Protein AF-0000000083946650 (afdb_homodimer)

Structure (mmCIF, N/CA/C/O backbone):
data_AF-0000000083946650-model_v1
#
loop_
_entity.id
_entity.type
_entity.pdbx_description
1 polymer 'Predicted ATP-binding protein involved in virulence'
#
loop_
_atom_site.group_PDB
_atom_site.id
_atom_site.type_symbol
_atom_site.label_atom_id
_atom_site.label_alt_id
_atom_site.label_comp_id
_atom_site.label_asym_id
_atom_site.label_entity_id
_atom_site.label_seq_id
_atom_site.pdbx_PDB_ins_code
_atom_site.Cartn_x
_atom_site.Cartn_y
_atom_site.Cartn_z
_atom_site.occupancy
_atom_site.B_iso_or_equiv
_atom_site.auth_seq_id
_atom_site.auth_comp_id
_atom_site.auth_asym_id
_atom_site.auth_atom_id
_atom_site.pdbx_PDB_model_num
ATOM 1 N N . MET A 1 1 ? 45.188 13.047 12.898 1 23.3 1 MET A N 1
ATOM 2 C CA . MET A 1 1 ? 45.406 12.523 11.555 1 23.3 1 MET A CA 1
ATOM 3 C C . MET A 1 1 ? 44.281 11.562 11.156 1 23.3 1 MET A C 1
ATOM 5 O O . MET A 1 1 ? 44.219 11.133 10.008 1 23.3 1 MET A O 1
ATOM 9 N N . GLY A 1 2 ? 43.5 11.023 12.188 1 23 2 GLY A N 1
ATOM 10 C CA . GLY A 1 2 ? 42.531 9.953 12.164 1 23 2 GLY A CA 1
ATOM 11 C C . GLY A 1 2 ? 41.188 10.383 11.578 1 23 2 GLY A C 1
ATOM 12 O O . GLY A 1 2 ? 40.312 9.555 11.344 1 23 2 GLY A O 1
ATOM 13 N N . LYS A 1 3 ? 40.75 11.617 11.695 1 32.47 3 LYS A N 1
ATOM 14 C CA . LYS A 1 3 ? 39.469 12.156 11.234 1 32.47 3 LYS A CA 1
ATOM 15 C C . LYS A 1 3 ? 39.406 12.133 9.711 1 32.47 3 LYS A C 1
ATOM 17 O O . LYS A 1 3 ? 38.312 12.133 9.148 1 32.47 3 LYS A O 1
ATOM 22 N N . ARG A 1 4 ? 40.531 12.281 8.938 1 32.44 4 ARG A N 1
ATOM 23 C CA . ARG A 1 4 ? 40.625 12.398 7.484 1 32.44 4 ARG A CA 1
ATOM 24 C C . ARG A 1 4 ? 40.375 11.055 6.809 1 32.44 4 ARG A C 1
ATOM 26 O O . ARG A 1 4 ? 40 11 5.633 1 32.44 4 ARG A O 1
ATOM 33 N N . LEU A 1 5 ? 40.719 9.961 7.559 1 25.14 5 LEU A N 1
ATOM 34 C CA . LEU A 1 5 ? 40.688 8.648 6.914 1 25.14 5 LEU A CA 1
ATOM 35 C C . LEU A 1 5 ? 39.25 8.188 6.727 1 25.14 5 LEU A C 1
ATOM 37 O O . LEU A 1 5 ? 38.906 7.547 5.723 1 25.14 5 LEU A O 1
ATOM 41 N N . VAL A 1 6 ? 38.438 8.523 7.758 1 29.55 6 VAL A N 1
ATOM 42 C CA . VAL A 1 6 ? 37.062 8.008 7.676 1 29.55 6 VAL A CA 1
ATOM 43 C C . VAL A 1 6 ? 36.281 8.797 6.625 1 29.55 6 VAL A C 1
ATOM 45 O O . VAL A 1 6 ? 35.281 8.312 6.105 1 29.55 6 VAL A O 1
ATOM 48 N N . GLN A 1 7 ? 36.656 10.023 6.297 1 32.5 7 GLN A N 1
ATOM 49 C CA . GLN A 1 7 ? 36.031 10.828 5.262 1 32.5 7 GLN A CA 1
ATOM 50 C C . GLN A 1 7 ? 36.219 10.219 3.879 1 32.5 7 GLN A C 1
ATOM 52 O O . GLN A 1 7 ? 35.344 10.297 3.021 1 32.5 7 GLN A O 1
ATOM 57 N N . ASN A 1 8 ? 37.438 9.664 3.648 1 36.44 8 ASN A N 1
ATOM 58 C CA . ASN A 1 8 ? 37.812 9.164 2.33 1 36.44 8 ASN A CA 1
ATOM 59 C C . ASN A 1 8 ? 37.125 7.859 1.993 1 36.44 8 ASN A C 1
ATOM 61 O O . ASN A 1 8 ? 36.875 7.551 0.82 1 36.44 8 ASN A O 1
ATOM 65 N N . ILE A 1 9 ? 36.906 7.07 3.059 1 32.62 9 ILE A N 1
ATOM 66 C CA . ILE A 1 9 ? 36.312 5.762 2.779 1 32.62 9 ILE A CA 1
ATOM 67 C C . ILE A 1 9 ? 34.844 5.93 2.361 1 32.62 9 ILE A C 1
ATOM 69 O O . ILE A 1 9 ? 34.375 5.25 1.448 1 32.62 9 ILE A O 1
ATOM 73 N N . THR A 1 10 ? 34.156 6.945 3.023 1 36.34 10 THR A N 1
ATOM 74 C CA . THR A 1 10 ? 32.781 7.133 2.66 1 3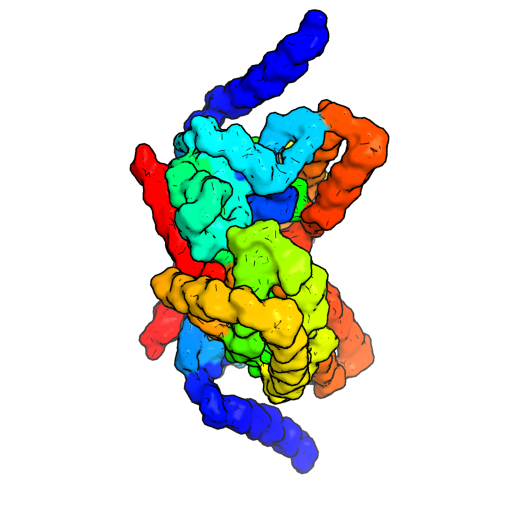6.34 10 THR A CA 1
ATOM 75 C C . THR A 1 10 ? 32.656 7.656 1.232 1 36.34 10 THR A C 1
ATOM 77 O O . THR A 1 10 ? 31.719 7.293 0.513 1 36.34 10 THR A O 1
ATOM 80 N N . SER A 1 11 ? 33.625 8.469 0.814 1 36.38 11 SER A N 1
ATOM 81 C CA . SER A 1 11 ? 33.625 8.992 -0.548 1 36.38 11 SER A CA 1
ATOM 82 C C . SER A 1 11 ? 33.938 7.898 -1.561 1 36.38 11 SER A C 1
ATOM 84 O O . SER A 1 11 ? 33.312 7.809 -2.615 1 36.38 11 SER A O 1
ATOM 86 N N . GLU A 1 12 ? 35 7.121 -1.233 1 36.25 12 GLU A N 1
ATOM 87 C CA . GLU A 1 12 ? 35.5 6.109 -2.174 1 36.25 12 GLU A CA 1
ATOM 88 C C . GLU A 1 12 ? 34.469 4.984 -2.336 1 36.25 12 GLU A C 1
ATOM 90 O O . GLU A 1 12 ? 34.281 4.48 -3.441 1 36.25 12 GLU A O 1
ATOM 95 N N . TYR A 1 13 ? 33.906 4.547 -1.249 1 32.69 13 TYR A N 1
ATOM 96 C CA . TYR A 1 13 ? 32.844 3.533 -1.339 1 32.69 13 TYR A CA 1
ATOM 97 C C . TYR A 1 13 ? 31.672 4.047 -2.146 1 32.69 13 TYR A C 1
ATOM 99 O O . TYR A 1 13 ? 31.109 3.314 -2.965 1 32.69 13 TYR A O 1
ATOM 107 N N . PHE A 1 14 ? 31.312 5.305 -2.078 1 36.91 14 PHE A N 1
ATOM 108 C CA . PHE A 1 14 ? 30.328 5.91 -2.971 1 36.91 14 PHE A CA 1
ATOM 109 C C . PHE A 1 14 ? 30.844 5.93 -4.406 1 36.91 14 PHE A C 1
ATOM 111 O O . PHE A 1 14 ? 30.078 5.723 -5.348 1 36.91 14 PHE A O 1
ATOM 118 N N . GLU A 1 15 ? 32.125 6.129 -4.531 1 38.19 15 GLU A N 1
ATOM 119 C CA . GLU A 1 15 ? 32.688 6.188 -5.871 1 38.19 15 GLU A CA 1
ATOM 120 C C . GLU A 1 15 ? 32.688 4.809 -6.527 1 38.19 15 GLU A C 1
ATOM 122 O O . GLU A 1 15 ? 32.438 4.684 -7.727 1 38.19 15 GLU A O 1
ATOM 127 N N . ALA A 1 16 ? 33.062 3.795 -5.852 1 34.97 16 ALA A N 1
ATOM 128 C CA . ALA A 1 16 ? 33.156 2.463 -6.441 1 34.97 16 ALA A CA 1
ATOM 129 C C . ALA A 1 16 ? 31.781 1.925 -6.809 1 34.97 16 ALA A C 1
ATOM 131 O O . ALA A 1 16 ? 31.609 1.314 -7.863 1 34.97 16 ALA A O 1
ATOM 132 N N . ILE A 1 17 ? 30.781 1.991 -5.949 1 37.88 17 ILE A N 1
ATOM 133 C CA . ILE A 1 17 ? 29.438 1.605 -6.352 1 37.88 17 ILE A CA 1
ATOM 134 C C . ILE A 1 17 ? 29 2.439 -7.555 1 37.88 17 ILE A C 1
ATOM 136 O O . ILE A 1 17 ? 28.219 1.973 -8.391 1 37.88 17 ILE A O 1
ATOM 140 N N . SER A 1 18 ? 29.5 3.547 -7.648 1 38.38 18 SER A N 1
ATOM 141 C CA . SER A 1 18 ? 29.188 4.387 -8.805 1 38.38 18 SER A CA 1
ATOM 142 C C . SER A 1 18 ? 29.781 3.801 -10.086 1 38.38 18 SER A C 1
ATOM 144 O O . SER A 1 18 ? 29.406 4.199 -11.188 1 38.38 18 SER A O 1
ATOM 146 N N . ALA A 1 19 ? 30.859 3.143 -10.078 1 35.59 19 ALA A N 1
ATOM 147 C CA . ALA A 1 19 ? 31.5 2.768 -11.336 1 35.59 19 ALA A CA 1
ATOM 148 C C . ALA A 1 19 ? 30.609 1.838 -12.148 1 35.59 19 ALA A C 1
ATOM 150 O O . ALA A 1 19 ? 30.625 1.874 -13.383 1 35.59 19 ALA A O 1
ATOM 151 N N . LEU A 1 20 ? 30.109 0.62 -11.656 1 37 20 LEU A N 1
ATOM 152 C CA . LEU A 1 20 ? 29.469 -0.326 -12.562 1 37 20 LEU A CA 1
ATOM 153 C C . LEU A 1 20 ? 28.25 0.306 -13.234 1 37 20 LEU A C 1
ATOM 155 O O . LEU A 1 20 ? 28.094 0.208 -14.445 1 37 20 LEU A O 1
ATOM 159 N N . HIS A 1 21 ? 26.781 0.144 -12.789 1 43.06 21 HIS A N 1
ATOM 160 C CA . HIS A 1 21 ? 25.578 0.543 -13.531 1 43.06 21 HIS A CA 1
ATOM 161 C C . HIS A 1 21 ? 25.422 2.059 -13.539 1 43.06 21 HIS A C 1
ATOM 163 O O . HIS A 1 21 ? 25.25 2.676 -12.484 1 43.06 21 HIS A O 1
ATOM 169 N N . LYS A 1 22 ? 25.938 2.859 -14.492 1 50.19 22 LYS A N 1
ATOM 170 C CA . LYS A 1 22 ? 26.016 4.262 -14.891 1 50.19 22 LYS A CA 1
ATOM 171 C C . LYS A 1 22 ? 24.688 4.98 -14.633 1 50.19 22 LYS A C 1
ATOM 173 O O . LYS A 1 22 ? 24.391 5.98 -15.281 1 50.19 22 LYS A O 1
ATOM 178 N N . ARG A 1 23 ? 23.75 4.438 -13.977 1 62.66 23 ARG A N 1
ATOM 179 C CA . ARG A 1 23 ? 22.562 5.258 -13.781 1 62.66 23 ARG A CA 1
ATOM 180 C C . ARG A 1 23 ? 22.875 6.5 -12.953 1 62.66 23 ARG A C 1
ATOM 182 O O . ARG A 1 23 ? 23.703 6.445 -12.039 1 62.66 23 ARG A O 1
ATOM 189 N N . ASN A 1 24 ? 22.516 7.629 -13.508 1 83 24 ASN A N 1
ATOM 190 C CA . ASN A 1 24 ? 22.594 8.883 -12.766 1 83 24 ASN A CA 1
ATOM 191 C C . ASN A 1 24 ? 21.828 8.805 -11.453 1 83 24 ASN A C 1
ATOM 193 O O . ASN A 1 24 ? 20.609 8.594 -11.453 1 83 24 ASN A O 1
ATOM 197 N N . ARG A 1 25 ? 22.578 8.711 -10.367 1 90.81 25 ARG A N 1
ATOM 198 C CA . ARG A 1 25 ? 22 8.656 -9.031 1 90.81 25 ARG A CA 1
ATOM 199 C C . ARG A 1 25 ? 21.625 10.047 -8.531 1 90.81 25 ARG A C 1
ATOM 201 O O . ARG A 1 25 ? 22.469 10.945 -8.508 1 90.81 25 ARG A O 1
ATOM 208 N N . VAL A 1 26 ? 20.375 10.242 -8.234 1 95.44 26 VAL A N 1
ATOM 209 C CA . VAL A 1 26 ? 19.875 11.5 -7.684 1 95.44 26 VAL A CA 1
ATOM 210 C C . VAL A 1 26 ? 19.531 11.32 -6.207 1 95.44 26 VAL A C 1
ATOM 212 O O . VAL A 1 26 ? 18.719 10.469 -5.852 1 95.44 26 VAL A O 1
ATOM 215 N N . MET A 1 27 ? 20.156 12.07 -5.367 1 96.81 27 MET A N 1
ATOM 216 C CA . MET A 1 27 ? 19.875 12.008 -3.932 1 96.81 27 MET A CA 1
ATOM 217 C C . MET A 1 27 ? 18.641 12.836 -3.578 1 96.81 27 MET A C 1
ATOM 219 O O . MET A 1 27 ? 18.453 13.93 -4.113 1 96.81 27 MET A O 1
ATOM 223 N N . VAL A 1 28 ? 17.859 12.305 -2.695 1 98.19 28 VAL A N 1
ATOM 224 C CA . VAL A 1 28 ? 16.688 13.016 -2.184 1 98.19 28 VAL A CA 1
ATOM 225 C C . VAL A 1 28 ? 16.75 13.078 -0.659 1 98.19 28 VAL A C 1
ATOM 227 O O . VAL A 1 28 ? 16.719 12.039 0.012 1 98.19 28 VAL A O 1
ATOM 230 N N . TYR A 1 29 ? 16.812 14.242 -0.095 1 98.19 29 TYR A N 1
ATOM 231 C CA . TYR A 1 29 ? 16.812 14.414 1.354 1 98.19 29 TYR A CA 1
ATOM 232 C C . TYR A 1 29 ? 15.414 14.719 1.875 1 98.19 29 TYR A C 1
ATOM 234 O O . TYR A 1 29 ? 14.695 15.539 1.307 1 98.19 29 TYR A O 1
ATOM 242 N N . VAL A 1 30 ? 15.094 14.047 2.885 1 98.44 30 VAL A N 1
ATOM 243 C CA . VAL A 1 30 ? 13.789 14.219 3.508 1 98.44 30 VAL A CA 1
ATOM 244 C C . VAL A 1 30 ? 13.953 14.492 5 1 98.44 30 VAL A C 1
ATOM 246 O O . VAL A 1 30 ? 15.07 14.43 5.527 1 98.44 30 VAL A O 1
ATOM 249 N N . GLU A 1 31 ? 12.852 14.719 5.727 1 97 31 GLU A N 1
ATOM 250 C CA . GLU A 1 31 ? 12.898 15.227 7.094 1 97 31 GLU A CA 1
ATOM 251 C C . GLU A 1 31 ? 13.164 14.102 8.094 1 97 31 GLU A C 1
ATOM 253 O O . GLU A 1 31 ? 13.789 14.32 9.133 1 97 31 GLU A O 1
ATOM 258 N N . GLY A 1 32 ? 12.609 12.953 7.824 1 95.69 32 GLY A N 1
ATOM 259 C CA . GLY A 1 32 ? 12.695 11.867 8.781 1 95.69 32 GLY A CA 1
ATOM 260 C C . GLY A 1 32 ? 12.445 10.5 8.164 1 95.69 32 GLY A C 1
ATOM 261 O O . GLY A 1 32 ? 12.203 10.398 6.957 1 95.69 32 GLY A O 1
ATOM 262 N N . TYR A 1 33 ? 12.484 9.484 9.062 1 94.75 33 TYR A N 1
ATOM 263 C CA . TYR A 1 33 ? 12.391 8.102 8.602 1 94.75 33 TYR A CA 1
ATOM 264 C C . TYR A 1 33 ? 11.055 7.844 7.918 1 94.75 33 TYR A C 1
ATOM 266 O O . TYR A 1 33 ? 11.008 7.215 6.859 1 94.75 33 TYR A O 1
ATOM 274 N N . ASP A 1 34 ? 10.016 8.352 8.414 1 94.25 34 ASP A N 1
ATOM 275 C CA . ASP A 1 34 ? 8.672 8.055 7.938 1 94.25 34 ASP A CA 1
ATOM 276 C C . ASP A 1 34 ? 8.414 8.695 6.582 1 94.25 34 ASP A C 1
ATOM 278 O O . ASP A 1 34 ? 7.496 8.297 5.859 1 94.25 34 ASP A O 1
ATOM 282 N N . ASP A 1 35 ? 9.227 9.648 6.254 1 97.06 35 ASP A N 1
ATOM 283 C CA . ASP A 1 35 ? 9.07 10.344 4.977 1 97.06 35 ASP A CA 1
ATOM 284 C C . ASP A 1 35 ? 9.656 9.516 3.83 1 97.06 35 ASP A C 1
ATOM 286 O O . ASP A 1 35 ? 9.305 9.727 2.668 1 97.06 35 ASP A O 1
ATOM 290 N N . ILE A 1 36 ? 10.57 8.672 4.152 1 97.5 36 ILE A N 1
ATOM 291 C CA . ILE A 1 36 ? 11.359 7.973 3.145 1 97.5 36 ILE A CA 1
ATOM 292 C C . ILE A 1 36 ? 10.445 7.113 2.277 1 97.5 36 ILE A C 1
ATOM 294 O O . ILE A 1 36 ? 10.422 7.262 1.054 1 97.5 36 ILE A O 1
ATOM 298 N N . PRO A 1 37 ? 9.586 6.301 2.881 1 96.62 37 PRO A N 1
ATOM 299 C CA . PRO A 1 37 ? 8.727 5.48 2.021 1 96.62 37 PRO A CA 1
ATOM 300 C C . PRO A 1 37 ? 7.711 6.312 1.244 1 96.62 37 PRO A C 1
ATOM 302 O O . PRO A 1 37 ? 7.344 5.953 0.121 1 96.62 37 PRO A O 1
ATOM 305 N N . PHE A 1 38 ? 7.25 7.383 1.829 1 97.44 38 PHE A N 1
ATOM 306 C CA . PHE A 1 38 ? 6.285 8.242 1.143 1 97.44 38 PHE A CA 1
ATOM 307 C C . PHE A 1 38 ? 6.871 8.773 -0.158 1 97.44 38 PHE A C 1
ATOM 309 O O . PHE A 1 38 ? 6.281 8.602 -1.228 1 97.44 38 PHE A O 1
ATOM 316 N N . TRP A 1 39 ? 7.984 9.328 -0.043 1 98.25 39 TRP A N 1
ATOM 317 C CA . TRP A 1 39 ? 8.602 9.945 -1.211 1 98.25 39 TRP A CA 1
ATOM 318 C C . TRP A 1 39 ? 9.133 8.891 -2.17 1 98.25 39 TRP A C 1
ATOM 320 O O . TRP A 1 39 ? 9.156 9.094 -3.387 1 98.25 39 TRP A O 1
ATOM 330 N N . ARG A 1 40 ? 9.562 7.715 -1.641 1 96.75 40 ARG A N 1
ATOM 331 C CA . ARG A 1 40 ? 9.938 6.602 -2.506 1 96.75 40 ARG A CA 1
ATOM 332 C C . ARG A 1 40 ? 8.781 6.203 -3.422 1 96.75 40 ARG A C 1
ATOM 334 O O . ARG A 1 40 ? 8.977 6.012 -4.625 1 96.75 40 ARG A O 1
ATOM 341 N N . SER A 1 41 ? 7.602 6.105 -2.861 1 94.56 41 SER A N 1
ATOM 342 C CA . SER A 1 41 ? 6.43 5.711 -3.637 1 94.56 41 SER A CA 1
ATOM 343 C C . SER A 1 41 ? 6.137 6.715 -4.746 1 94.56 41 SER A C 1
ATOM 345 O O . SER A 1 41 ? 5.625 6.348 -5.805 1 94.56 41 SER A O 1
ATOM 347 N N . ILE A 1 42 ? 6.469 7.93 -4.539 1 96.5 42 ILE A N 1
ATOM 348 C CA . ILE A 1 42 ? 6.227 8.977 -5.531 1 96.5 42 ILE A CA 1
ATOM 349 C C . ILE A 1 42 ? 7.301 8.914 -6.613 1 96.5 42 ILE A C 1
ATOM 351 O O . ILE A 1 42 ? 6.988 8.883 -7.809 1 96.5 42 ILE A O 1
ATOM 355 N N . PHE A 1 43 ? 8.547 8.828 -6.238 1 96.5 43 PHE A N 1
ATOM 356 C CA . PHE A 1 43 ? 9.656 8.93 -7.176 1 96.5 43 PHE A CA 1
ATOM 357 C C . PHE A 1 43 ? 9.812 7.652 -7.984 1 96.5 43 PHE A C 1
ATOM 359 O O . PHE A 1 43 ? 10.5 7.637 -9.008 1 96.5 43 PHE A O 1
ATOM 366 N N . ASP A 1 44 ? 9.172 6.555 -7.523 1 93.25 44 ASP A N 1
ATOM 367 C CA . ASP A 1 44 ? 9.188 5.305 -8.273 1 93.25 44 ASP A CA 1
ATOM 368 C C . ASP A 1 44 ? 8.703 5.523 -9.711 1 93.25 44 ASP A C 1
ATOM 370 O O . ASP A 1 44 ? 9.219 4.91 -10.648 1 93.25 44 ASP A O 1
ATOM 374 N N . GLU A 1 45 ? 7.797 6.391 -9.828 1 91.69 45 GLU A N 1
ATOM 375 C CA . GLU A 1 45 ? 7.176 6.648 -11.117 1 91.69 45 GLU A CA 1
ATOM 376 C C . GLU A 1 45 ? 8.141 7.352 -12.062 1 91.69 45 GLU A C 1
ATOM 378 O O . GLU A 1 45 ? 7.934 7.367 -13.281 1 91.69 45 GLU A O 1
ATOM 383 N N . PHE A 1 46 ? 9.172 7.871 -11.547 1 94 46 PHE A N 1
ATOM 384 C CA . PHE A 1 46 ? 10.047 8.711 -12.359 1 94 46 PHE A CA 1
ATOM 385 C C . PHE A 1 46 ? 11.406 8.055 -12.555 1 94 46 PHE A C 1
ATOM 387 O O . PHE A 1 46 ? 12.32 8.656 -13.117 1 94 46 PHE A O 1
ATOM 394 N N . GLU A 1 47 ? 11.516 6.875 -12.07 1 92.12 47 GLU A N 1
ATOM 395 C CA . GLU A 1 47 ? 12.758 6.141 -12.312 1 92.12 47 GLU A CA 1
ATOM 396 C C . GLU A 1 47 ? 12.844 5.668 -13.758 1 92.12 47 GLU A C 1
ATOM 398 O O . GLU A 1 47 ? 11.836 5.32 -14.367 1 92.12 47 GLU A O 1
ATOM 403 N N . THR A 1 48 ? 14.023 5.758 -14.312 1 88.19 48 THR A N 1
ATOM 404 C CA . THR A 1 48 ? 14.359 5.273 -15.641 1 88.19 48 THR A CA 1
ATOM 405 C C . THR A 1 48 ? 15.641 4.441 -15.609 1 88.19 48 THR A C 1
ATOM 407 O O . THR A 1 48 ? 16.328 4.383 -14.586 1 88.19 48 THR A O 1
ATOM 410 N N . PRO A 1 49 ? 15.938 3.77 -16.672 1 84.12 49 PRO A N 1
ATOM 411 C CA . PRO A 1 49 ? 17.188 3.018 -16.703 1 84.12 49 PRO A CA 1
ATOM 412 C C . PRO A 1 49 ? 18.406 3.9 -16.453 1 84.12 49 PRO A C 1
ATOM 414 O O . PRO A 1 49 ? 19.438 3.426 -15.953 1 84.12 49 PRO A O 1
ATOM 417 N N . ASP A 1 50 ? 18.266 5.191 -16.703 1 88.06 50 ASP A N 1
ATOM 418 C CA . ASP A 1 50 ? 19.422 6.09 -16.594 1 88.06 50 ASP A CA 1
ATOM 419 C C . ASP A 1 50 ? 19.328 6.949 -15.336 1 88.06 50 ASP A C 1
ATOM 421 O O . ASP A 1 50 ? 20.234 7.742 -15.062 1 88.06 50 ASP A O 1
ATOM 425 N N . ARG A 1 51 ? 18.219 6.809 -14.641 1 91.56 51 ARG A N 1
ATOM 426 C CA . ARG A 1 51 ? 18.031 7.656 -13.469 1 91.56 51 ARG A CA 1
ATOM 427 C C . ARG A 1 51 ? 17.438 6.859 -12.305 1 91.56 51 ARG A C 1
ATOM 429 O O . ARG A 1 51 ? 16.391 6.219 -12.453 1 91.56 51 ARG A O 1
ATOM 436 N N . ARG A 1 52 ? 18.141 7.023 -11.25 1 92.94 52 ARG A N 1
ATOM 437 C CA . ARG A 1 52 ? 17.656 6.402 -10.023 1 92.94 52 ARG A CA 1
ATOM 438 C C . ARG A 1 52 ? 17.672 7.391 -8.859 1 92.94 52 ARG A C 1
ATOM 440 O O . ARG A 1 52 ? 18.562 8.25 -8.789 1 92.94 52 ARG A O 1
ATOM 447 N N . PHE A 1 53 ? 16.75 7.234 -8.016 1 96.19 53 PHE A N 1
ATOM 448 C CA . PHE A 1 53 ? 16.672 8.094 -6.84 1 96.19 53 PHE A CA 1
ATOM 449 C C . PHE A 1 53 ? 17.078 7.328 -5.586 1 96.19 53 PHE A C 1
ATOM 451 O O . PHE A 1 53 ? 16.797 6.133 -5.469 1 96.19 53 PHE A O 1
ATOM 458 N N . GLU A 1 54 ? 17.703 7.91 -4.73 1 96.69 54 GLU A N 1
ATOM 459 C CA . GLU A 1 54 ? 17.984 7.402 -3.393 1 96.69 54 GLU A CA 1
ATOM 460 C C . GLU A 1 54 ? 17.516 8.375 -2.316 1 96.69 54 GLU A C 1
ATOM 462 O O . GLU A 1 54 ? 18.031 9.484 -2.203 1 96.69 54 GLU A O 1
ATOM 467 N N . ILE A 1 55 ? 16.625 7.98 -1.542 1 98 55 ILE A N 1
ATOM 468 C CA . ILE A 1 55 ? 15.969 8.859 -0.581 1 98 55 ILE A CA 1
ATOM 469 C C . ILE A 1 55 ? 16.5 8.578 0.823 1 98 55 ILE A C 1
ATOM 471 O O . ILE A 1 55 ? 16.547 7.422 1.255 1 98 55 ILE A O 1
ATOM 475 N N . SER A 1 56 ? 16.906 9.609 1.528 1 96.31 56 SER A N 1
ATOM 476 C CA . SER A 1 56 ? 17.422 9.469 2.883 1 96.31 56 SER A CA 1
ATOM 477 C C . SER A 1 56 ? 17.312 10.781 3.658 1 96.31 56 SER A C 1
ATOM 479 O O . SER A 1 56 ? 17.016 11.828 3.078 1 96.31 56 SER A O 1
ATOM 481 N N . THR A 1 57 ? 17.453 10.656 4.957 1 95.19 57 THR A N 1
ATOM 482 C CA . THR A 1 57 ? 17.719 11.875 5.715 1 95.19 57 THR A CA 1
ATOM 483 C C . THR A 1 57 ? 19.109 12.406 5.395 1 95.19 57 THR A C 1
ATOM 485 O O . THR A 1 57 ? 19.969 11.664 4.91 1 95.19 57 THR A O 1
ATOM 488 N N . PRO A 1 58 ? 19.312 13.664 5.613 1 93.31 58 PRO A N 1
ATOM 489 C CA . PRO A 1 58 ? 20.625 14.219 5.301 1 93.31 58 PRO A CA 1
ATOM 490 C C . PRO A 1 58 ? 21.766 13.477 6.008 1 93.31 58 PRO A C 1
ATOM 492 O O . PRO A 1 58 ? 21.609 13.047 7.152 1 93.31 58 PRO A O 1
ATOM 495 N N . ALA A 1 59 ? 22.828 13.352 5.297 1 82.94 59 ALA A N 1
ATOM 496 C CA . ALA A 1 59 ? 24 12.633 5.785 1 82.94 59 ALA A CA 1
ATOM 497 C C . ALA A 1 59 ? 24.766 13.461 6.812 1 82.94 59 ALA A C 1
ATOM 499 O O . ALA A 1 59 ? 25.766 14.109 6.477 1 82.94 59 ALA A O 1
ATOM 500 N N . ARG A 1 60 ? 24.328 13.492 7.922 1 87 60 ARG A N 1
ATOM 501 C CA . ARG A 1 60 ? 25 14.203 9 1 87 60 ARG A CA 1
ATOM 502 C C . ARG A 1 60 ? 25.484 13.242 10.078 1 87 60 ARG A C 1
ATOM 504 O O . ARG A 1 60 ? 24.781 12.273 10.406 1 87 60 ARG A O 1
ATOM 511 N N . ASN A 1 61 ? 26.531 13.625 10.609 1 86 61 ASN A N 1
ATOM 512 C CA . ASN A 1 61 ? 27.125 12.773 11.648 1 86 61 ASN A CA 1
ATOM 513 C C . ASN A 1 61 ? 26.281 12.789 12.914 1 86 61 ASN A C 1
ATOM 515 O O . ASN A 1 61 ? 26.297 11.828 13.695 1 86 61 ASN A O 1
ATOM 519 N N . ASP A 1 62 ? 25.594 13.852 13.133 1 85.62 62 ASP A N 1
ATOM 520 C CA . ASP A 1 62 ? 24.781 13.945 14.344 1 85.62 62 ASP A CA 1
ATOM 521 C C . ASP A 1 62 ? 23.375 13.398 14.117 1 85.62 62 ASP A C 1
ATOM 523 O O . ASP A 1 62 ? 22.562 13.383 15.039 1 85.62 62 ASP A O 1
ATOM 527 N N . LEU A 1 63 ? 23.078 12.984 12.961 1 86 63 LEU A N 1
ATOM 528 C CA . LEU A 1 63 ? 21.828 12.352 12.594 1 86 63 LEU A CA 1
ATOM 529 C C . LEU A 1 63 ? 20.641 13.281 12.859 1 86 63 LEU A C 1
ATOM 531 O O . LEU A 1 63 ? 19.547 12.82 13.188 1 86 63 LEU A O 1
ATOM 535 N N . ALA A 1 64 ? 20.984 14.602 12.852 1 84.25 64 ALA A N 1
ATOM 536 C CA . ALA A 1 64 ? 19.906 15.57 13.023 1 84.25 64 ALA A CA 1
ATOM 537 C C . ALA A 1 64 ? 18.859 15.438 11.922 1 84.25 64 ALA A C 1
ATOM 539 O O . ALA A 1 64 ? 19.203 15.133 10.781 1 84.25 64 ALA A O 1
ATOM 540 N N . LYS A 1 65 ? 17.578 15.656 12.336 1 89.56 65 LYS A N 1
ATOM 541 C CA . LYS A 1 65 ? 16.453 15.523 11.422 1 89.56 65 LYS A CA 1
ATOM 542 C C . LYS A 1 65 ? 15.547 16.75 11.492 1 89.56 65 LYS A C 1
ATOM 544 O O . LYS A 1 65 ? 15.727 17.609 12.344 1 89.56 65 LYS A O 1
ATOM 549 N N . GLY A 1 66 ? 14.695 16.766 10.523 1 93.62 66 GLY A N 1
ATOM 550 C CA . GLY A 1 66 ? 13.703 17.828 10.539 1 93.62 66 GLY A CA 1
ATOM 551 C C . GLY A 1 66 ? 13.836 18.781 9.359 1 93.62 66 GLY A C 1
ATOM 552 O O . GLY A 1 66 ? 14.836 18.75 8.641 1 93.62 66 GLY A O 1
ATOM 553 N N . LYS A 1 67 ? 12.977 19.641 9.352 1 95.62 67 LYS A N 1
ATOM 554 C CA . LYS A 1 67 ? 12.859 20.562 8.227 1 95.62 67 LYS A CA 1
ATOM 555 C C . LYS A 1 67 ? 14.047 21.516 8.18 1 95.62 67 LYS A C 1
ATOM 557 O O . LYS A 1 67 ? 14.633 21.75 7.113 1 95.62 67 LYS A O 1
ATOM 562 N N . LYS A 1 68 ? 14.398 22.031 9.312 1 93.88 68 LYS A N 1
ATOM 563 C CA . LYS A 1 68 ? 15.5 22.984 9.383 1 93.88 68 LYS A CA 1
ATOM 564 C C . LYS A 1 68 ? 16.797 22.375 8.852 1 93.88 68 LYS A C 1
ATOM 566 O O . LYS A 1 68 ? 17.578 23.047 8.172 1 93.88 68 LYS A O 1
ATOM 571 N N . VAL A 1 69 ? 17.031 21.141 9.141 1 95.44 69 VAL A N 1
ATOM 572 C CA . VAL A 1 69 ? 18.234 20.438 8.719 1 95.44 69 VAL A CA 1
ATOM 573 C C . VAL A 1 69 ? 18.25 20.297 7.199 1 95.44 69 VAL A C 1
ATOM 575 O O . VAL A 1 69 ? 19.25 20.562 6.547 1 95.44 69 VAL A O 1
ATOM 578 N N . VAL A 1 70 ? 17.141 19.906 6.629 1 97.06 70 VAL A N 1
ATOM 579 C CA . VAL A 1 70 ? 17.031 19.719 5.184 1 97.06 70 VAL A CA 1
ATOM 580 C C . VAL A 1 70 ? 17.25 21.047 4.473 1 97.06 70 VAL A C 1
ATOM 582 O O . VAL A 1 70 ? 17.953 21.109 3.469 1 97.06 70 VAL A O 1
ATOM 585 N N . LEU A 1 71 ? 16.734 22.109 5.031 1 96.44 71 LEU A N 1
ATOM 586 C CA . LEU A 1 71 ? 16.781 23.422 4.402 1 96.44 71 LEU A CA 1
ATOM 587 C C . LEU A 1 71 ? 18.203 23.984 4.418 1 96.44 71 LEU A C 1
ATOM 589 O O . LEU A 1 71 ? 18.531 24.906 3.672 1 96.44 71 LEU A O 1
ATOM 593 N N . GLN A 1 72 ? 19.047 23.469 5.281 1 94.75 72 GLN A N 1
ATOM 594 C CA . GLN A 1 72 ? 20.453 23.875 5.293 1 94.75 72 GLN A CA 1
ATOM 595 C C . GLN A 1 72 ? 21.141 23.516 3.982 1 94.75 72 GLN A C 1
ATOM 597 O O . GLN A 1 72 ? 22.203 24.047 3.66 1 94.75 72 GLN A O 1
ATOM 602 N N . PHE A 1 73 ? 20.547 22.594 3.25 1 94.81 73 PHE A N 1
ATOM 603 C CA . PHE A 1 73 ? 21.141 22.125 2.002 1 94.81 73 PHE A CA 1
ATOM 604 C C . PHE A 1 73 ? 20.516 22.844 0.808 1 94.81 73 PHE A C 1
ATOM 606 O O . PHE A 1 73 ? 20.734 22.453 -0.341 1 94.81 73 PHE A O 1
ATOM 613 N N . ALA A 1 74 ? 19.719 23.875 1.026 1 95.31 74 ALA A N 1
ATOM 614 C CA . ALA A 1 74 ? 18.984 24.578 -0.027 1 95.31 74 ALA A CA 1
ATOM 615 C C . ALA A 1 74 ? 19.938 25.109 -1.096 1 95.31 74 ALA A C 1
ATOM 617 O O . ALA A 1 74 ? 19.641 25.016 -2.291 1 95.31 74 ALA A O 1
ATOM 618 N N . ASP A 1 75 ? 21.062 25.594 -0.671 1 94.5 75 ASP A N 1
ATOM 619 C CA . ASP A 1 75 ? 22.031 26.188 -1.603 1 94.5 75 ASP A CA 1
ATOM 620 C C . ASP A 1 75 ? 22.688 25.109 -2.457 1 94.5 75 ASP A C 1
ATOM 622 O O . ASP A 1 75 ? 23.219 25.391 -3.529 1 94.5 75 ASP A O 1
ATOM 626 N N . GLN A 1 76 ? 22.672 23.891 -1.984 1 94.56 76 GLN A N 1
ATOM 627 C CA . GLN A 1 76 ? 23.328 22.797 -2.674 1 94.56 76 GLN A CA 1
ATOM 628 C C . GLN A 1 76 ? 22.328 22.016 -3.541 1 94.56 76 GLN A C 1
ATOM 630 O O . GLN A 1 76 ? 22.719 21.125 -4.297 1 94.56 76 GLN A O 1
ATOM 635 N N . ALA A 1 77 ? 21.078 22.344 -3.404 1 95.62 77 ALA A N 1
ATOM 636 C CA . ALA A 1 77 ? 20.062 21.641 -4.168 1 95.62 77 ALA A CA 1
ATOM 637 C C . ALA A 1 77 ? 20.266 21.828 -5.668 1 95.62 77 ALA A C 1
ATOM 639 O O . ALA A 1 77 ? 20.641 22.906 -6.117 1 95.62 77 ALA A O 1
ATOM 640 N N . GLY A 1 78 ? 20.094 20.797 -6.422 1 94.81 78 GLY A N 1
ATOM 641 C CA . GLY A 1 78 ? 20.281 20.797 -7.867 1 94.81 78 GLY A CA 1
ATOM 642 C C . GLY A 1 78 ? 19.875 19.484 -8.508 1 94.81 78 GLY A C 1
ATOM 643 O O . GLY A 1 78 ? 19.094 18.719 -7.938 1 94.81 78 GLY A O 1
ATOM 644 N N . LYS A 1 79 ? 20.375 19.203 -9.602 1 92.56 79 LYS A N 1
ATOM 645 C CA . LYS A 1 79 ? 20 18.047 -10.398 1 92.56 79 LYS A CA 1
ATOM 646 C C . LYS A 1 79 ? 20.391 16.75 -9.703 1 92.56 79 LYS A C 1
ATOM 648 O O . LYS A 1 79 ? 19.75 15.711 -9.898 1 92.56 79 LYS A O 1
ATOM 653 N N . SER A 1 80 ? 21.344 16.875 -8.898 1 94.12 80 SER A N 1
ATOM 654 C CA . SER A 1 80 ? 21.844 15.656 -8.258 1 94.12 80 SER A CA 1
ATOM 655 C C . SER A 1 80 ? 21.359 15.555 -6.816 1 94.12 80 SER A C 1
ATOM 657 O O . SER A 1 80 ? 21.625 14.555 -6.141 1 94.12 80 SER A O 1
ATOM 659 N N . LEU A 1 81 ? 20.719 16.609 -6.328 1 96.75 81 LEU A N 1
ATOM 660 C CA . LEU A 1 81 ? 20.203 16.625 -4.961 1 96.75 81 LEU A CA 1
ATOM 661 C C . LEU A 1 81 ? 18.859 17.344 -4.891 1 96.75 81 LEU A C 1
ATOM 663 O O . LEU A 1 81 ? 18.797 18.562 -5.105 1 96.75 81 LEU A O 1
ATOM 667 N N . ILE A 1 82 ? 17.875 16.609 -4.578 1 97.94 82 ILE A N 1
ATOM 668 C CA . ILE A 1 82 ? 16.516 17.141 -4.418 1 97.94 82 ILE A CA 1
ATOM 669 C C . ILE A 1 82 ? 16.156 17.172 -2.938 1 97.94 82 ILE A C 1
ATOM 671 O O . ILE A 1 82 ? 16.453 16.234 -2.195 1 97.94 82 ILE A O 1
ATOM 675 N N . LEU A 1 83 ? 15.555 18.219 -2.488 1 98.44 83 LEU A N 1
ATOM 676 C CA . LEU A 1 83 ? 15.078 18.344 -1.113 1 98.44 83 LEU A CA 1
ATOM 677 C C . LEU A 1 83 ? 13.562 18.234 -1.045 1 98.44 83 LEU A C 1
ATOM 679 O O . LEU A 1 83 ? 12.852 18.828 -1.858 1 98.44 83 LEU A O 1
ATOM 683 N N . CYS A 1 84 ? 13.055 17.422 -0.166 1 98.69 84 CYS A N 1
ATOM 684 C CA . CYS A 1 84 ? 11.625 17.266 0.054 1 98.69 84 CYS A CA 1
ATOM 685 C C . CYS A 1 84 ? 11.258 17.547 1.506 1 98.69 84 CYS A C 1
ATOM 687 O O . CYS A 1 84 ? 11.812 16.938 2.422 1 98.69 84 CYS A O 1
ATOM 689 N N . VAL A 1 85 ? 10.289 18.438 1.745 1 98.44 85 VAL A N 1
ATOM 690 C CA . VAL A 1 85 ? 9.914 18.828 3.102 1 98.44 85 VAL A CA 1
ATOM 691 C C . VAL A 1 85 ? 8.398 18.891 3.225 1 98.44 85 VAL A C 1
ATOM 693 O O . VAL A 1 85 ? 7.691 19.031 2.223 1 98.44 85 VAL A O 1
ATOM 696 N N . ASP A 1 86 ? 7.895 18.766 4.414 1 98.06 86 ASP A N 1
ATOM 697 C CA . ASP A 1 86 ? 6.5 19.078 4.699 1 98.06 86 ASP A CA 1
ATOM 698 C C . ASP A 1 86 ? 6.227 20.562 4.512 1 98.06 86 ASP A C 1
ATOM 700 O O . ASP A 1 86 ? 7.086 21.406 4.805 1 98.06 86 ASP A O 1
ATOM 704 N N . SER A 1 87 ? 5.074 20.859 4.094 1 97.94 87 SER A N 1
ATOM 705 C CA . SER A 1 87 ? 4.73 22.266 3.854 1 97.94 87 SER A CA 1
ATOM 706 C C . SER A 1 87 ? 4.496 23 5.164 1 97.94 87 SER A C 1
ATOM 708 O O . SER A 1 87 ? 4.852 24.172 5.289 1 97.94 87 SER A O 1
ATOM 710 N N . ASP A 1 88 ? 3.971 22.172 6.184 1 96.94 88 ASP A N 1
ATOM 711 C CA . ASP A 1 88 ? 3.373 22.891 7.312 1 96.94 88 ASP A CA 1
ATOM 712 C C . ASP A 1 88 ? 2.447 24 6.832 1 96.94 88 ASP A C 1
ATOM 714 O O . ASP A 1 88 ? 1.425 23.734 6.195 1 96.94 88 ASP A O 1
ATOM 718 N N . PHE A 1 89 ? 2.906 25.297 6.961 1 97.44 89 PHE A N 1
ATOM 719 C CA . PHE A 1 89 ? 2.088 26.406 6.488 1 97.44 89 PHE A CA 1
ATOM 720 C C . PHE A 1 89 ? 2.799 27.156 5.375 1 97.44 89 PHE A C 1
ATOM 722 O O . PHE A 1 89 ? 2.314 28.203 4.914 1 97.44 89 PHE A O 1
ATOM 729 N N . ASP A 1 90 ? 3.9 26.656 4.91 1 97.69 90 ASP A N 1
ATOM 730 C CA . ASP A 1 90 ? 4.719 27.406 3.967 1 97.69 90 ASP A CA 1
ATOM 731 C C . ASP A 1 90 ? 3.957 27.672 2.668 1 97.69 90 ASP A C 1
ATOM 733 O O . ASP A 1 90 ? 4.008 28.781 2.125 1 97.69 90 ASP A O 1
ATOM 737 N N . TYR A 1 91 ? 3.314 26.688 2.184 1 97.5 91 TYR A N 1
ATOM 738 C CA . TYR A 1 91 ? 2.512 26.859 0.979 1 97.5 91 TYR A CA 1
ATOM 739 C C . TYR A 1 91 ? 1.443 27.938 1.19 1 97.5 91 TYR A C 1
ATOM 741 O O . TYR A 1 91 ? 1.274 28.828 0.355 1 97.5 91 TYR A O 1
ATOM 749 N N . LEU A 1 92 ? 0.776 27.875 2.295 1 97 92 LEU A N 1
ATOM 750 C CA . LEU A 1 92 ? -0.33 28.781 2.592 1 97 92 LEU A CA 1
ATOM 751 C C . LEU A 1 92 ? 0.174 30.203 2.82 1 97 92 LEU A C 1
ATOM 753 O O . LEU A 1 92 ? -0.49 31.172 2.441 1 97 92 LEU A O 1
ATOM 757 N N . PHE A 1 93 ? 1.351 30.297 3.387 1 96.62 93 PHE A N 1
ATOM 758 C CA . PHE A 1 93 ? 1.866 31.625 3.746 1 96.62 93 PHE A CA 1
ATOM 759 C C . PHE A 1 93 ? 2.465 32.312 2.531 1 96.62 93 PHE A C 1
ATOM 761 O O . PHE A 1 93 ? 2.656 33.531 2.541 1 96.62 93 PHE A O 1
ATOM 768 N N . GLY A 1 94 ? 2.744 31.547 1.532 1 94.06 94 GLY A N 1
ATOM 769 C CA . GLY A 1 94 ? 3.328 32.156 0.352 1 94.06 94 GLY A CA 1
ATOM 770 C C . GLY A 1 94 ? 4.645 32.875 0.635 1 94.06 94 GLY A C 1
ATOM 771 O O . GLY A 1 94 ? 5.598 32.25 1.106 1 94.06 94 GLY A O 1
ATOM 772 N N . ASP A 1 95 ? 4.598 34.25 0.519 1 91.94 95 ASP A N 1
ATOM 773 C CA . ASP A 1 95 ? 5.836 35 0.693 1 91.94 95 ASP A CA 1
ATOM 774 C C . ASP A 1 95 ? 5.809 35.812 1.99 1 91.94 95 ASP A C 1
ATOM 776 O O . ASP A 1 95 ? 6.602 36.719 2.168 1 91.94 95 ASP A O 1
ATOM 780 N N . LEU A 1 96 ? 4.977 35.406 2.848 1 89.44 96 LEU A N 1
ATOM 781 C CA . LEU A 1 96 ? 4.738 36.219 4.039 1 89.44 96 LEU A CA 1
ATOM 782 C C . LEU A 1 96 ? 5.836 36 5.074 1 89.44 96 LEU A C 1
ATOM 784 O O . LEU A 1 96 ? 6 36.781 5.992 1 89.44 96 LEU A O 1
ATOM 788 N N . SER A 1 97 ? 6.523 34.906 5.035 1 89.56 97 SER A N 1
ATOM 789 C CA . SER A 1 97 ? 7.645 34.656 5.93 1 89.56 97 SER A CA 1
ATOM 790 C C . SER A 1 97 ? 8.906 34.281 5.148 1 89.56 97 SER A C 1
ATOM 792 O O . SER A 1 97 ? 8.828 33.844 3.998 1 89.56 97 SER A O 1
ATOM 794 N N . SER A 1 98 ? 10.07 34.469 5.82 1 91.06 98 SER A N 1
ATOM 795 C CA . SER A 1 98 ? 11.336 34.156 5.18 1 91.06 98 SER A CA 1
ATOM 796 C C . SER A 1 98 ? 11.438 32.656 4.879 1 91.06 98 SER A C 1
ATOM 798 O O . SER A 1 98 ? 11.891 32.281 3.801 1 91.06 98 SER A O 1
ATOM 800 N N . GLN A 1 99 ? 11.023 31.906 5.762 1 92.5 99 GLN A N 1
ATOM 801 C CA . GLN A 1 99 ? 11.055 30.453 5.559 1 92.5 99 GLN A CA 1
ATOM 802 C C . GLN A 1 99 ? 10.148 30.047 4.402 1 92.5 99 GLN A C 1
ATOM 804 O O . GLN A 1 99 ? 10.547 29.234 3.557 1 92.5 99 GLN A O 1
ATOM 809 N N . SER A 1 100 ? 8.984 30.562 4.449 1 95.25 100 SER A N 1
ATOM 810 C CA . SER A 1 100 ? 8.047 30.234 3.385 1 95.25 100 SER A CA 1
ATOM 811 C C . SER A 1 100 ? 8.586 30.641 2.018 1 95.25 100 SER A C 1
ATOM 813 O O . SER A 1 100 ? 8.383 29.938 1.027 1 95.25 100 SER A O 1
ATOM 815 N N . ARG A 1 101 ? 9.273 31.719 1.979 1 94.94 101 ARG A N 1
ATOM 816 C CA . ARG A 1 101 ? 9.891 32.156 0.731 1 94.94 101 ARG A CA 1
ATOM 817 C C . ARG A 1 101 ? 10.945 31.156 0.264 1 94.94 101 ARG A C 1
ATOM 819 O O . ARG A 1 101 ? 11 30.812 -0.919 1 94.94 101 ARG A O 1
ATOM 826 N N . THR A 1 102 ? 11.719 30.75 1.188 1 94.69 102 THR A N 1
ATOM 827 C CA . THR A 1 102 ? 12.75 29.766 0.869 1 94.69 102 THR A CA 1
ATOM 828 C C . THR A 1 102 ? 12.133 28.469 0.337 1 94.69 102 THR A C 1
ATOM 830 O O . THR A 1 102 ? 12.539 27.969 -0.708 1 94.69 102 THR A O 1
ATOM 833 N N . VAL A 1 103 ? 11.133 28 0.982 1 96.81 103 VAL A N 1
ATOM 834 C CA . VAL A 1 103 ? 10.492 26.734 0.633 1 96.81 103 VAL A CA 1
ATOM 835 C C . VAL A 1 103 ? 9.789 26.859 -0.715 1 96.81 103 VAL A C 1
ATOM 837 O O . VAL A 1 103 ? 9.844 25.953 -1.547 1 96.81 103 VAL A O 1
ATOM 840 N N . ASN A 1 104 ? 9.234 28 -0.962 1 96.56 104 ASN A N 1
ATOM 841 C CA . ASN A 1 104 ? 8.383 28.188 -2.137 1 96.56 104 ASN A CA 1
ATOM 842 C C . ASN A 1 104 ? 9.211 28.547 -3.369 1 96.56 104 ASN A C 1
ATOM 844 O O . ASN A 1 104 ? 8.75 28.375 -4.5 1 96.56 104 ASN A O 1
ATOM 848 N N . HIS A 1 105 ? 10.461 29 -3.158 1 95.38 105 HIS A N 1
ATOM 849 C CA . HIS A 1 105 ? 11.148 29.562 -4.316 1 95.38 105 HIS A CA 1
ATOM 850 C C . HIS A 1 105 ? 12.477 28.859 -4.562 1 95.38 105 HIS A C 1
ATOM 852 O O . HIS A 1 105 ? 13.117 29.078 -5.598 1 95.38 105 HIS A O 1
ATOM 858 N N . THR A 1 106 ? 12.961 28.047 -3.664 1 95.75 106 THR A N 1
ATOM 859 C CA . THR A 1 106 ? 14.211 27.328 -3.879 1 95.75 106 THR A CA 1
ATOM 860 C C . THR A 1 106 ? 14.047 26.266 -4.965 1 95.75 106 THR A C 1
ATOM 862 O O . THR A 1 106 ? 13.188 25.391 -4.855 1 95.75 106 THR A O 1
ATOM 865 N N . PRO A 1 107 ? 14.867 26.344 -5.984 1 95.56 107 PRO A N 1
ATOM 866 C CA . PRO A 1 107 ? 14.789 25.281 -6.992 1 95.56 107 PRO A CA 1
ATOM 867 C C . PRO A 1 107 ? 15.164 23.906 -6.434 1 95.56 107 PRO A C 1
ATOM 869 O O . PRO A 1 107 ? 16 23.812 -5.531 1 95.56 107 PRO A O 1
ATOM 872 N N . TYR A 1 108 ? 14.578 22.844 -6.98 1 97.31 108 TYR A N 1
ATOM 873 C CA . TYR A 1 108 ? 14.844 21.453 -6.621 1 97.31 108 TYR A CA 1
ATOM 874 C C . TYR A 1 108 ? 14.453 21.188 -5.172 1 97.31 108 TYR A C 1
ATOM 876 O O . TYR A 1 108 ? 14.992 20.266 -4.539 1 97.31 108 TYR A O 1
ATOM 884 N N . LEU A 1 109 ? 13.664 22.062 -4.59 1 98.19 109 LEU A N 1
ATOM 885 C CA . LEU A 1 109 ? 13.008 21.844 -3.311 1 98.19 109 LEU A CA 1
ATOM 886 C C . LEU A 1 109 ? 11.516 21.594 -3.502 1 98.19 109 LEU A C 1
ATOM 888 O O . LEU A 1 109 ? 10.82 22.438 -4.086 1 98.19 109 LEU A O 1
ATOM 892 N N . LEU A 1 110 ? 11.102 20.422 -3.074 1 98.5 110 LEU A N 1
ATOM 893 C CA . LEU A 1 110 ? 9.695 20.047 -3.164 1 98.5 110 LEU A CA 1
ATOM 894 C C . LEU A 1 110 ? 9.039 20.078 -1.787 1 98.5 110 LEU A C 1
ATOM 896 O O . LEU A 1 110 ? 9.68 19.75 -0.784 1 98.5 110 LEU A O 1
ATOM 900 N N . GLN A 1 111 ? 7.828 20.469 -1.729 1 98.44 111 GLN A N 1
ATOM 901 C CA . GLN A 1 111 ? 7.035 20.406 -0.506 1 98.44 111 GLN A CA 1
ATOM 902 C C . GLN A 1 111 ? 5.754 19.609 -0.723 1 98.44 111 GLN A C 1
ATOM 904 O O . GLN A 1 111 ? 5.305 19.438 -1.859 1 98.44 111 GLN A O 1
ATOM 909 N N . THR A 1 112 ? 5.066 19.203 0.278 1 98.38 112 THR A N 1
ATOM 910 C CA . THR A 1 112 ? 3.871 18.375 0.193 1 98.38 112 THR A CA 1
ATOM 911 C C . THR A 1 112 ? 2.672 19.188 -0.266 1 98.38 112 THR A C 1
ATOM 913 O O . THR A 1 112 ? 1.666 18.641 -0.714 1 98.38 112 THR A O 1
ATOM 916 N N . TYR A 1 113 ? 2.688 20.562 -0.105 1 98.19 113 TYR A N 1
ATOM 917 C CA . TYR A 1 113 ? 1.563 21.469 -0.298 1 98.19 113 TYR A CA 1
ATOM 918 C C . TYR A 1 113 ? 0.486 21.234 0.753 1 98.19 113 TYR A C 1
ATOM 920 O O . TYR A 1 113 ? -0.056 22.188 1.318 1 98.19 113 TYR A O 1
ATOM 928 N N . THR A 1 114 ? 0.099 19.969 0.988 1 98.5 114 THR A N 1
ATOM 929 C CA . THR A 1 114 ? -0.614 19.688 2.23 1 98.5 114 THR A CA 1
ATOM 930 C C . THR A 1 114 ? 0.263 20 3.439 1 98.5 114 THR A C 1
ATOM 932 O O . THR A 1 114 ? 1.472 20.203 3.301 1 98.5 114 THR A O 1
ATOM 935 N N . TYR A 1 115 ? -0.356 20.062 4.609 1 98.5 115 TYR A N 1
ATOM 936 C CA . TYR A 1 115 ? 0.432 20.344 5.805 1 98.5 115 TYR A CA 1
ATOM 937 C C . TYR A 1 115 ? 1.597 19.375 5.93 1 98.5 115 TYR A C 1
ATOM 939 O O . TYR A 1 115 ? 2.74 19.797 6.137 1 98.5 115 TYR A O 1
ATOM 947 N N . ALA A 1 116 ? 1.353 18.094 5.805 1 98.31 116 ALA A N 1
ATOM 948 C CA . ALA A 1 116 ? 2.355 17.031 5.918 1 98.31 116 ALA A CA 1
ATOM 949 C C . ALA A 1 116 ? 1.945 15.797 5.117 1 98.31 116 ALA A C 1
ATOM 951 O O . ALA A 1 116 ? 0.895 15.789 4.469 1 98.31 116 ALA A O 1
ATOM 952 N N . ILE A 1 117 ? 2.783 14.766 5.062 1 98.06 117 ILE A N 1
ATOM 953 C CA . ILE A 1 117 ? 2.504 13.555 4.309 1 98.06 117 ILE A CA 1
ATOM 954 C C . ILE A 1 117 ? 1.279 12.852 4.895 1 98.06 117 ILE A C 1
ATOM 956 O O . ILE A 1 117 ? 0.514 12.211 4.168 1 98.06 117 ILE A O 1
ATOM 960 N N . GLU A 1 118 ? 1.023 13 6.223 1 98.25 118 GLU A N 1
ATOM 961 C CA . GLU A 1 118 ? -0.115 12.359 6.879 1 98.25 118 GLU A CA 1
ATOM 962 C C . GLU A 1 118 ? -1.431 12.789 6.23 1 98.25 118 GLU A C 1
ATOM 964 O O . GLU A 1 118 ? -2.371 11.992 6.152 1 98.25 118 GLU A O 1
ATOM 969 N N . ASN A 1 119 ? -1.444 14.023 5.781 1 98.75 119 ASN A N 1
ATOM 970 C CA . ASN A 1 119 ? -2.668 14.523 5.16 1 98.75 119 ASN A CA 1
ATOM 971 C C . ASN A 1 119 ? -2.98 13.781 3.863 1 98.75 119 ASN A C 1
ATOM 973 O O . ASN A 1 119 ? -4.148 13.617 3.504 1 98.75 119 ASN A O 1
ATOM 977 N N . TYR A 1 120 ? -1.936 13.359 3.16 1 98.5 120 TYR A N 1
ATOM 978 C CA . TYR A 1 120 ? -2.115 12.516 1.984 1 98.5 120 TYR A CA 1
ATOM 979 C C . TYR A 1 120 ? -2.578 11.117 2.379 1 98.5 120 TYR A C 1
ATOM 981 O O . TYR A 1 120 ? -3.49 10.562 1.763 1 98.5 120 TYR A O 1
ATOM 989 N N . LEU A 1 121 ? -1.973 10.594 3.426 1 98 121 LEU A N 1
ATOM 990 C CA . LEU A 1 121 ? -2.311 9.258 3.885 1 98 121 LEU A CA 1
ATOM 991 C C . LEU A 1 121 ? -3.777 9.172 4.293 1 98 121 LEU A C 1
ATOM 993 O O . LEU A 1 121 ? -4.398 8.109 4.18 1 98 121 LEU A O 1
ATOM 997 N N . CYS A 1 122 ? -4.293 10.32 4.723 1 98.5 122 CYS A N 1
ATOM 998 C CA . CYS A 1 122 ? -5.656 10.391 5.234 1 98.5 122 CYS A CA 1
ATOM 999 C C . CYS A 1 122 ? -6.621 10.867 4.156 1 98.5 122 CYS A C 1
ATOM 1001 O O . CYS A 1 122 ? -7.75 11.258 4.457 1 98.5 122 CYS A O 1
ATOM 1003 N N . TYR A 1 123 ? -6.258 10.867 2.895 1 98.25 123 TYR A N 1
ATOM 1004 C CA . TYR A 1 123 ? -7.098 11.398 1.827 1 98.25 123 TYR A CA 1
ATOM 1005 C C . TYR A 1 123 ? -8.422 10.656 1.756 1 98.25 123 TYR A C 1
ATOM 1007 O O . TYR A 1 123 ? -8.453 9.438 1.574 1 98.25 123 TYR A O 1
ATOM 1015 N N . PRO A 1 124 ? -9.531 11.328 1.863 1 98.12 124 PRO A N 1
ATOM 1016 C CA . PRO A 1 124 ? -10.828 10.719 2.16 1 98.12 124 PRO A CA 1
ATOM 1017 C C . PRO A 1 124 ? -11.266 9.719 1.092 1 98.12 124 PRO A C 1
ATOM 1019 O O . PRO A 1 124 ? -11.742 8.633 1.419 1 98.12 124 PRO A O 1
ATOM 1022 N N . PRO A 1 125 ? -11.133 9.977 -0.208 1 95.81 125 PRO A N 1
ATOM 1023 C CA . PRO A 1 125 ? -11.625 9.031 -1.217 1 95.81 125 PRO A CA 1
ATOM 1024 C C . PRO A 1 125 ? -10.961 7.664 -1.115 1 95.81 125 PRO A C 1
ATOM 1026 O O . PRO A 1 125 ? -11.477 6.68 -1.655 1 95.81 125 PRO A O 1
ATOM 1029 N N . SER A 1 126 ? -9.883 7.59 -0.444 1 96.69 126 SER A N 1
ATOM 1030 C CA . SER A 1 126 ? -9.125 6.344 -0.406 1 96.69 126 SER A CA 1
ATOM 1031 C C . SER A 1 126 ? -9.453 5.531 0.844 1 96.69 126 SER A C 1
ATOM 1033 O O . SER A 1 126 ? -9.062 4.367 0.954 1 96.69 126 SER A O 1
ATOM 1035 N N . LEU A 1 127 ? -10.133 6.039 1.779 1 98.12 127 LEU A N 1
ATOM 1036 C CA . LEU A 1 127 ? -10.242 5.461 3.115 1 98.12 127 LEU A CA 1
ATOM 1037 C C . LEU A 1 127 ? -11.117 4.211 3.096 1 98.12 127 LEU A C 1
ATOM 1039 O O . LEU A 1 127 ? -10.898 3.281 3.875 1 98.12 127 LEU A O 1
ATOM 1043 N N . HIS A 1 128 ? -12.094 4.223 2.203 1 97.06 128 HIS A N 1
ATOM 1044 C CA . HIS A 1 128 ? -12.906 3.016 2.082 1 97.06 128 HIS A CA 1
ATOM 1045 C C . HIS A 1 128 ? -12.047 1.812 1.714 1 97.06 128 HIS A C 1
ATOM 1047 O O . HIS A 1 128 ? -12.195 0.734 2.295 1 97.06 128 HIS A O 1
ATOM 1053 N N . SER A 1 129 ? -11.18 1.992 0.793 1 96.5 129 SER A N 1
ATOM 1054 C CA . SER A 1 129 ? -10.289 0.914 0.366 1 96.5 129 SER A CA 1
ATOM 1055 C C . SER A 1 129 ? -9.414 0.43 1.516 1 96.5 129 SER A C 1
ATOM 1057 O O . SER A 1 129 ? -9.094 -0.757 1.604 1 96.5 129 SER A O 1
ATOM 1059 N N . VAL A 1 130 ? -8.984 1.327 2.334 1 97.5 130 VAL A N 1
ATOM 1060 C CA . VAL A 1 130 ? -8.211 0.949 3.512 1 97.5 130 VAL A CA 1
ATOM 1061 C C . VAL A 1 130 ? -9.039 0.025 4.402 1 97.5 130 VAL A C 1
ATOM 1063 O O . VAL A 1 130 ? -8.531 -0.988 4.895 1 97.5 130 VAL A O 1
ATOM 1066 N N . CYS A 1 131 ? -10.297 0.328 4.578 1 98.38 131 CYS A N 1
ATOM 1067 C CA . CYS A 1 131 ? -11.18 -0.501 5.391 1 98.38 131 CYS A CA 1
ATOM 1068 C C . CYS A 1 131 ? -11.32 -1.896 4.789 1 98.38 131 CYS A C 1
ATOM 1070 O O . CYS A 1 131 ? -11.289 -2.893 5.516 1 98.38 131 CYS A O 1
ATOM 1072 N N . VAL A 1 132 ? -11.469 -1.874 3.494 1 98.06 132 VAL A N 1
ATOM 1073 C CA . VAL A 1 132 ? -11.633 -3.154 2.814 1 98.06 132 VAL A CA 1
ATOM 1074 C C . VAL A 1 132 ? -10.367 -3.996 2.988 1 98.06 132 VAL A C 1
ATOM 1076 O O . VAL A 1 132 ? -10.445 -5.203 3.238 1 98.06 132 VAL A O 1
ATOM 1079 N N . ARG A 1 133 ? -9.266 -3.41 2.859 1 97.06 133 ARG A N 1
ATOM 1080 C CA . ARG A 1 133 ? -8 -4.113 3.051 1 97.06 133 ARG A CA 1
ATOM 1081 C C . ARG A 1 133 ? -7.883 -4.652 4.473 1 97.06 133 ARG A C 1
ATOM 1083 O O . ARG A 1 133 ? -7.352 -5.742 4.691 1 97.06 133 ARG A O 1
ATOM 1090 N N . ALA A 1 134 ? -8.375 -3.896 5.371 1 97.75 134 ALA A N 1
ATOM 1091 C CA . ALA A 1 134 ? -8.234 -4.25 6.781 1 97.75 134 ALA A CA 1
ATOM 1092 C C . ALA A 1 134 ? -9.195 -5.371 7.164 1 97.75 134 ALA A C 1
ATOM 1094 O O . ALA A 1 134 ? -8.844 -6.246 7.961 1 97.75 134 ALA A O 1
ATOM 1095 N N . THR A 1 135 ? -10.406 -5.422 6.57 1 98.44 135 THR A N 1
ATOM 1096 C CA . THR A 1 135 ? -11.469 -6.258 7.117 1 98.44 135 THR A CA 1
ATOM 1097 C C . THR A 1 135 ? -11.891 -7.324 6.113 1 98.44 135 THR A C 1
ATOM 1099 O O . THR A 1 135 ? -12.609 -8.266 6.461 1 98.44 135 THR A O 1
ATOM 1102 N N . LYS A 1 136 ? -11.5 -7.129 4.871 1 97.81 136 LYS A N 1
ATOM 1103 C CA . LYS A 1 136 ? -11.898 -8.008 3.781 1 97.81 136 LYS A CA 1
ATOM 1104 C C . LYS A 1 136 ? -13.406 -7.938 3.537 1 97.81 136 LYS A C 1
ATOM 1106 O O . LYS A 1 136 ? -13.992 -8.867 2.988 1 97.81 136 LYS A O 1
ATOM 1111 N N . LYS A 1 137 ? -14.031 -6.922 4.027 1 97.38 137 LYS A N 1
ATOM 1112 C CA . LYS A 1 137 ? -15.453 -6.68 3.818 1 97.38 137 LYS A CA 1
ATOM 1113 C C . LYS A 1 137 ? -15.68 -5.391 3.031 1 97.38 137 LYS A C 1
ATOM 1115 O O . LYS A 1 137 ? -15.359 -4.301 3.512 1 97.38 137 LYS A O 1
ATOM 1120 N N . ASP A 1 138 ? -16.234 -5.543 1.841 1 97.12 138 ASP A N 1
ATOM 1121 C CA . ASP A 1 138 ? -16.422 -4.406 0.942 1 97.12 138 ASP A CA 1
ATOM 1122 C C . ASP A 1 138 ? -17.859 -3.926 0.957 1 97.12 138 ASP A C 1
ATOM 1124 O O . ASP A 1 138 ? -18.594 -4.082 -0.03 1 97.12 138 ASP A O 1
ATOM 1128 N N . ALA A 1 139 ? -18.328 -3.434 2.025 1 94.75 139 ALA A N 1
ATOM 1129 C CA . ALA A 1 139 ? -19.641 -2.834 2.156 1 94.75 139 ALA A CA 1
ATOM 1130 C C . ALA A 1 139 ? -19.547 -1.329 2.391 1 94.75 139 ALA A C 1
ATOM 1132 O O . ALA A 1 139 ? -18.734 -0.873 3.201 1 94.75 139 ALA A O 1
ATOM 1133 N N . HIS A 1 140 ? -20.312 -0.583 1.682 1 93 140 HIS A N 1
ATOM 1134 C CA . HIS A 1 140 ? -20.281 0.871 1.794 1 93 140 HIS A CA 1
ATOM 1135 C C . HIS A 1 140 ? -21.219 1.358 2.898 1 93 140 HIS A C 1
ATOM 1137 O O . HIS A 1 140 ? -22.281 1.907 2.617 1 93 140 HIS A O 1
ATOM 1143 N N . ILE A 1 141 ? -20.719 1.348 4.094 1 95.81 141 ILE A N 1
ATOM 1144 C CA . ILE A 1 141 ? -21.578 1.649 5.23 1 95.81 141 ILE A CA 1
ATOM 1145 C C . ILE A 1 141 ? -21.297 3.062 5.734 1 95.81 141 ILE A C 1
ATOM 1147 O O . ILE A 1 141 ? -21.969 3.551 6.645 1 95.81 141 ILE A O 1
ATOM 1151 N N . PHE A 1 142 ? -20.281 3.682 5.156 1 97.19 142 PHE A N 1
ATOM 1152 C CA . PHE A 1 142 ? -19.875 5.004 5.609 1 97.19 142 PHE A CA 1
ATOM 1153 C C . PHE A 1 142 ? -19.344 5.836 4.449 1 97.19 142 PHE A C 1
ATOM 1155 O O . PHE A 1 142 ? -18.594 5.328 3.611 1 97.19 142 PHE A O 1
ATOM 1162 N N . ASP A 1 143 ? -19.734 7.09 4.387 1 96.62 143 ASP A N 1
ATOM 1163 C CA . ASP A 1 143 ? -19.266 8.023 3.367 1 96.62 143 ASP A CA 1
ATOM 1164 C C . ASP A 1 143 ? -18.156 8.914 3.918 1 96.62 143 ASP A C 1
ATOM 1166 O O . ASP A 1 143 ? -18.422 9.992 4.449 1 96.62 143 ASP A O 1
ATOM 1170 N N . PHE A 1 144 ? -16.953 8.539 3.664 1 97.81 144 PHE A N 1
ATOM 1171 C CA . PHE A 1 144 ? -15.789 9.234 4.211 1 97.81 144 PHE A CA 1
ATOM 1172 C C . PHE A 1 144 ? -15.672 10.633 3.609 1 97.81 144 PHE A C 1
ATOM 1174 O O . PHE A 1 144 ? -15.312 11.586 4.305 1 97.81 144 PHE A O 1
ATOM 1181 N N . GLU A 1 145 ? -15.883 10.773 2.367 1 96.94 145 GLU A N 1
ATOM 1182 C CA . GLU A 1 145 ? -15.734 12.062 1.688 1 96.94 145 GLU A CA 1
ATOM 1183 C C . GLU A 1 145 ? -16.719 13.094 2.246 1 96.94 145 GLU A C 1
ATOM 1185 O O . GLU A 1 145 ? -16.328 14.219 2.559 1 96.94 145 GLU A O 1
ATOM 1190 N N . GLU A 1 146 ? -17.922 12.703 2.402 1 97.5 146 GLU A N 1
ATOM 1191 C CA . GLU A 1 146 ? -18.922 13.609 2.947 1 97.5 146 GLU A CA 1
ATOM 1192 C C . GLU A 1 146 ? -18.609 13.992 4.387 1 97.5 146 GLU A C 1
ATOM 1194 O O . GLU A 1 146 ? -18.656 15.172 4.75 1 97.5 146 GLU A O 1
ATOM 1199 N N . PHE A 1 147 ? -18.297 13.023 5.145 1 98.38 147 PHE A N 1
ATOM 1200 C CA . PHE A 1 147 ? -17.984 13.281 6.547 1 98.38 147 PHE A CA 1
ATOM 1201 C C . PHE A 1 147 ? -16.797 14.227 6.68 1 98.38 147 PHE A C 1
ATOM 1203 O O . PHE A 1 147 ? -16.859 15.203 7.438 1 98.38 147 PHE A O 1
ATOM 1210 N N . MET A 1 148 ? -15.758 13.961 5.965 1 98.62 148 MET A N 1
ATOM 1211 C CA . MET A 1 148 ? -14.531 14.742 6.102 1 98.62 148 MET A CA 1
ATOM 1212 C C . MET A 1 148 ? -14.727 16.156 5.57 1 98.62 148 MET A C 1
ATOM 1214 O O . MET A 1 148 ? -14.125 17.109 6.078 1 98.62 148 MET A O 1
ATOM 1218 N N . ALA A 1 149 ? -15.547 16.281 4.566 1 98.56 149 ALA A N 1
ATOM 1219 C CA . ALA A 1 149 ? -15.875 17.609 4.082 1 98.56 149 ALA A CA 1
ATOM 1220 C C . ALA A 1 149 ? -16.594 18.422 5.156 1 98.56 149 ALA A C 1
ATOM 1222 O O . ALA A 1 149 ? -16.234 19.578 5.406 1 98.56 149 ALA A O 1
ATOM 1223 N N . GLU A 1 150 ? -17.578 17.812 5.809 1 98.62 150 GLU A N 1
ATOM 1224 C CA . GLU A 1 150 ? -18.312 18.5 6.863 1 98.62 150 GLU A CA 1
ATOM 1225 C C . GLU A 1 150 ? -17.438 18.75 8.086 1 98.62 150 GLU A C 1
ATOM 1227 O O . GLU A 1 150 ? -17.531 19.812 8.711 1 98.62 150 GLU A O 1
ATOM 1232 N N . TYR A 1 151 ? -16.656 17.766 8.391 1 98.75 151 TYR A N 1
ATOM 1233 C CA . TYR A 1 151 ? -15.68 17.953 9.461 1 98.75 151 TYR A CA 1
ATOM 1234 C C . TYR A 1 151 ? -14.789 19.156 9.195 1 98.75 151 TYR A C 1
ATOM 1236 O O . TYR A 1 151 ? -14.594 20 10.078 1 98.75 151 TYR A O 1
ATOM 1244 N N . SER A 1 152 ? -14.289 19.25 8 1 98.81 152 SER A N 1
ATOM 1245 C CA . SER A 1 152 ? -13.406 20.344 7.582 1 98.81 152 SER A CA 1
ATOM 1246 C C . SER A 1 152 ? -14.109 21.688 7.668 1 98.81 152 SER A C 1
ATOM 1248 O O . SER A 1 152 ? -13.555 22.656 8.188 1 98.81 152 SER A O 1
ATOM 1250 N N . ARG A 1 153 ? -15.32 21.688 7.191 1 98.62 153 ARG A N 1
ATOM 1251 C CA . ARG A 1 153 ? -16.109 22.922 7.254 1 98.62 153 ARG A CA 1
ATOM 1252 C C . ARG A 1 153 ? -16.312 23.359 8.695 1 98.62 153 ARG A C 1
ATOM 1254 O O . ARG A 1 153 ? -16.219 24.562 9 1 98.62 153 ARG A O 1
ATOM 1261 N N . THR A 1 154 ? -16.547 22.422 9.484 1 98.69 154 THR A N 1
ATOM 1262 C CA . THR A 1 154 ? -16.859 22.703 10.883 1 98.69 154 THR A CA 1
ATOM 1263 C C . THR A 1 154 ? -15.656 23.297 11.602 1 98.69 154 THR A C 1
ATOM 1265 O O . THR A 1 154 ? -15.805 24.234 12.398 1 98.69 154 THR A O 1
ATOM 1268 N N . ILE A 1 155 ? -14.477 22.875 11.297 1 98.75 155 ILE A N 1
ATOM 1269 C CA . ILE A 1 155 ? -13.32 23.266 12.094 1 98.75 155 ILE A CA 1
ATOM 1270 C C . ILE A 1 155 ? -12.617 24.453 11.43 1 98.75 155 ILE A C 1
ATOM 1272 O O . ILE A 1 155 ? -11.664 25.016 11.977 1 98.75 155 ILE A O 1
ATOM 1276 N N . TYR A 1 156 ? -13.031 24.891 10.289 1 98.62 156 TYR A N 1
ATOM 1277 C CA . TYR A 1 156 ? -12.336 25.875 9.469 1 98.62 156 TYR A CA 1
ATOM 1278 C C . TYR A 1 156 ? -12.094 27.156 10.25 1 98.62 156 TYR A C 1
ATOM 1280 O O . TYR A 1 156 ? -10.969 27.672 10.266 1 98.62 156 TYR A O 1
ATOM 1288 N N . PRO A 1 157 ? -13.141 27.703 10.961 1 98.19 157 PRO A N 1
ATOM 1289 C CA . PRO A 1 157 ? -12.883 28.969 11.672 1 98.19 157 PRO A CA 1
ATOM 1290 C C . PRO A 1 157 ? -11.773 28.844 12.711 1 98.19 157 PRO A C 1
ATOM 1292 O O . PRO A 1 157 ? -11.008 29.781 12.922 1 98.19 157 PRO A O 1
ATOM 1295 N N . LEU A 1 158 ? -11.695 27.719 13.367 1 98.25 158 LEU A N 1
ATOM 1296 C CA . LEU A 1 158 ? -10.633 27.484 14.352 1 98.25 158 LEU A CA 1
ATOM 1297 C C . LEU A 1 158 ? -9.281 27.312 13.664 1 98.25 158 LEU A C 1
ATOM 1299 O O . LEU A 1 158 ? -8.258 27.719 14.203 1 98.25 158 LEU A O 1
ATOM 1303 N N . PHE A 1 159 ? -9.305 26.688 12.547 1 98.56 159 PHE A N 1
ATOM 1304 C CA . PHE A 1 159 ? -8.086 26.5 11.758 1 98.56 159 PHE A CA 1
ATOM 1305 C C . PHE A 1 159 ? -7.484 27.859 11.383 1 98.56 159 PHE A C 1
ATOM 1307 O O . PHE A 1 159 ? -6.266 28.031 11.438 1 98.56 159 PHE A O 1
ATOM 1314 N N . VAL A 1 160 ? -8.32 28.766 11.016 1 98.31 160 VAL A N 1
ATOM 1315 C CA . VAL A 1 160 ? -7.859 30.094 10.648 1 98.31 160 VAL A CA 1
ATOM 1316 C C . VAL A 1 160 ? -7.102 30.734 11.812 1 98.31 160 VAL A C 1
ATOM 1318 O O . VAL A 1 160 ? -6.023 31.297 11.625 1 98.31 160 VAL A O 1
ATOM 1321 N N . TRP A 1 161 ? -7.629 30.594 13.039 1 98.25 161 TRP A N 1
ATOM 1322 C CA . TRP A 1 161 ? -6.957 31.109 14.227 1 98.25 161 TRP A CA 1
ATOM 1323 C C . TRP A 1 161 ? -5.629 30.406 14.461 1 98.25 161 TRP A C 1
ATOM 1325 O O . TRP A 1 161 ? -4.633 31.031 14.812 1 98.25 161 TRP A O 1
ATOM 1335 N N . TYR A 1 162 ? -5.633 29.141 14.258 1 98 162 TYR A N 1
ATOM 1336 C CA . TYR A 1 162 ? -4.434 28.328 14.438 1 98 162 TYR A CA 1
ATOM 1337 C C . TYR A 1 162 ? -3.342 28.75 13.461 1 98 162 TYR A C 1
ATOM 1339 O O . TYR A 1 162 ? -2.201 28.984 13.859 1 98 162 TYR A O 1
ATOM 1347 N N . ALA A 1 163 ? -3.699 28.875 12.211 1 97.5 163 ALA A N 1
ATOM 1348 C CA . ALA A 1 163 ? -2.758 29.281 11.164 1 97.5 163 ALA A CA 1
ATOM 1349 C C . ALA A 1 163 ? -2.309 30.719 11.359 1 97.5 163 ALA A C 1
ATOM 1351 O O . ALA A 1 163 ? -1.149 31.062 11.102 1 97.5 163 ALA A O 1
ATOM 1352 N N . TYR A 1 164 ? -3.229 31.562 11.789 1 97.56 164 TYR A N 1
ATOM 1353 C CA . TYR A 1 164 ? -2.898 32.969 12.055 1 97.56 164 TYR A CA 1
ATOM 1354 C C . TYR A 1 164 ? -1.849 33.062 13.148 1 97.56 164 TYR A C 1
ATOM 1356 O O . TYR A 1 164 ? -0.887 33.844 13.023 1 97.56 164 TYR A O 1
ATOM 1364 N N . ALA A 1 165 ? -2.072 32.344 14.227 1 97.44 165 ALA A N 1
ATOM 1365 C CA . ALA A 1 165 ? -1.106 32.375 15.32 1 97.44 165 ALA A CA 1
ATOM 1366 C C . ALA A 1 165 ? 0.289 31.984 14.828 1 97.44 165 ALA A C 1
ATOM 1368 O O . ALA A 1 165 ? 1.285 32.562 15.266 1 97.44 165 ALA A O 1
ATOM 1369 N N . ALA A 1 166 ? 0.349 31.047 13.93 1 95.94 166 ALA A N 1
ATOM 1370 C CA . ALA A 1 166 ? 1.617 30.625 13.336 1 95.94 166 ALA A CA 1
ATOM 1371 C C . ALA A 1 166 ? 2.191 31.719 12.438 1 95.94 166 ALA A C 1
ATOM 1373 O O . ALA A 1 166 ? 3.398 31.969 12.453 1 95.94 166 ALA A O 1
ATOM 1374 N N . ARG A 1 167 ? 1.396 32.344 11.727 1 95.25 167 ARG A N 1
ATOM 1375 C CA . ARG A 1 167 ? 1.805 33.375 10.773 1 95.25 167 ARG A CA 1
ATOM 1376 C C . ARG A 1 167 ? 2.469 34.562 11.484 1 95.25 167 ARG A C 1
ATOM 1378 O O . ARG A 1 167 ? 3.484 35.094 11.023 1 95.25 167 ARG A O 1
ATOM 1385 N N . VAL A 1 168 ? 1.902 34.938 12.594 1 94.81 168 VAL A N 1
ATOM 1386 C CA . VAL A 1 168 ? 2.416 36.094 13.305 1 94.81 168 VAL A CA 1
ATOM 1387 C C . VAL A 1 168 ? 3.457 35.656 14.328 1 94.81 168 VAL A C 1
ATOM 1389 O O . VAL A 1 168 ? 3.861 36.469 15.188 1 94.81 168 VAL A O 1
ATOM 1392 N N . ASP A 1 169 ? 3.777 34.344 14.344 1 93.06 169 ASP A N 1
ATOM 1393 C CA . ASP A 1 169 ? 4.797 33.75 15.203 1 93.06 169 ASP A CA 1
ATOM 1394 C C . ASP A 1 169 ? 4.445 33.938 16.672 1 93.06 169 ASP A C 1
ATOM 1396 O O . ASP A 1 169 ? 5.277 34.375 17.469 1 93.06 169 ASP A O 1
ATOM 1400 N N . ARG A 1 170 ? 3.236 33.781 17.031 1 94.75 170 ARG A N 1
ATOM 1401 C CA . ARG A 1 170 ? 2.736 33.812 18.406 1 94.75 170 ARG A CA 1
ATOM 1402 C C . ARG A 1 170 ? 1.851 32.594 18.688 1 94.75 170 ARG A C 1
ATOM 1404 O O . ARG A 1 170 ? 0.641 32.75 18.875 1 94.75 170 ARG A O 1
ATOM 1411 N N . PRO A 1 171 ? 2.518 31.484 18.844 1 93.5 171 PRO A N 1
ATOM 1412 C CA . PRO A 1 171 ? 1.753 30.25 19.016 1 93.5 171 PR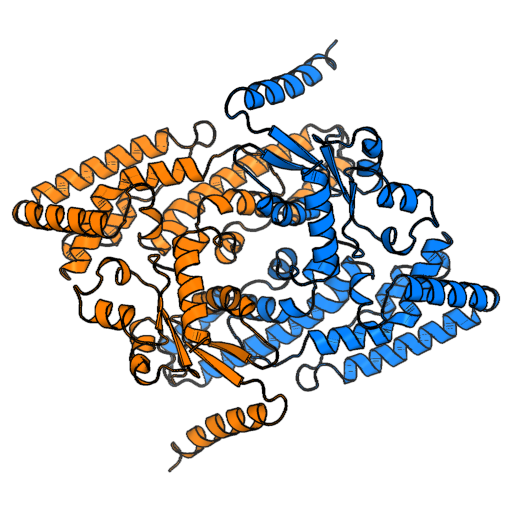O A CA 1
ATOM 1413 C C . PRO A 1 171 ? 0.922 30.25 20.297 1 93.5 171 PRO A C 1
ATOM 1415 O O . PRO A 1 171 ? 0.006 29.438 20.438 1 93.5 171 PRO A O 1
ATOM 1418 N N . THR A 1 172 ? 1.133 31.172 21.156 1 94.56 172 THR A N 1
ATOM 1419 C CA . THR A 1 172 ? 0.419 31.234 22.438 1 94.56 172 THR A CA 1
ATOM 1420 C C . THR A 1 172 ? -0.999 31.75 22.234 1 94.56 172 THR A C 1
ATOM 1422 O O . THR A 1 172 ? -1.848 31.609 23.109 1 94.56 172 THR A O 1
ATOM 1425 N N . ILE A 1 173 ? -1.193 32.5 21.156 1 96 173 ILE A N 1
ATOM 1426 C CA . ILE A 1 173 ? -2.541 32.938 20.844 1 96 173 ILE A CA 1
ATOM 1427 C C . ILE A 1 173 ? -3.494 31.75 20.781 1 96 173 ILE A C 1
ATOM 1429 O O . ILE A 1 173 ? -4.586 31.797 21.344 1 96 173 ILE A O 1
ATOM 1433 N N . PHE A 1 174 ? -3.07 30.75 20.109 1 97.38 174 PHE A N 1
ATOM 1434 C CA . PHE A 1 174 ? -3.803 29.484 19.984 1 97.38 174 PHE A CA 1
ATOM 1435 C C . PHE A 1 174 ? -2.85 28.328 19.719 1 97.38 174 PHE A C 1
ATOM 1437 O O . PHE A 1 174 ? -2.426 28.125 18.578 1 97.38 174 PHE A O 1
ATOM 1444 N N . THR A 1 175 ? -2.586 27.516 20.672 1 96.75 175 THR A N 1
ATOM 1445 C CA . THR A 1 175 ? -1.531 26.516 20.609 1 96.75 175 THR A CA 1
ATOM 1446 C C . THR A 1 175 ? -1.993 25.281 19.828 1 96.75 175 THR A C 1
ATOM 1448 O O . THR A 1 175 ? -3.193 25.062 19.672 1 96.75 175 THR A O 1
ATOM 1451 N N . LEU A 1 176 ? -1.036 24.531 19.391 1 96.38 176 LEU A N 1
ATOM 1452 C CA . LEU A 1 176 ? -1.328 23.266 18.734 1 96.38 176 LEU A CA 1
ATOM 1453 C C . LEU A 1 176 ? -2.109 22.344 19.656 1 96.38 176 LEU A C 1
ATOM 1455 O O . LEU A 1 176 ? -3.043 21.672 19.219 1 96.38 176 LEU A O 1
ATOM 1459 N N . ALA A 1 177 ? -1.716 22.266 20.891 1 97 177 ALA A N 1
ATOM 1460 C CA . ALA A 1 177 ? -2.391 21.422 21.875 1 97 177 ALA A CA 1
ATOM 1461 C C . ALA A 1 177 ? -3.865 21.797 22 1 97 177 ALA A C 1
ATOM 1463 O O . ALA A 1 177 ? -4.734 20.922 22.031 1 97 177 ALA A O 1
ATOM 1464 N N . ASP A 1 178 ? -4.121 23.094 22.094 1 97.06 178 ASP A N 1
ATOM 1465 C CA . ASP A 1 178 ? -5.496 23.578 22.188 1 97.06 178 ASP A CA 1
ATOM 1466 C C . ASP A 1 178 ? -6.285 23.234 20.922 1 97.06 178 ASP A C 1
ATOM 1468 O O . ASP A 1 178 ? -7.441 22.797 21 1 97.06 178 ASP A O 1
ATOM 1472 N N . PHE A 1 179 ? -5.695 23.469 19.812 1 98.12 179 PHE A N 1
ATOM 1473 C CA . PHE A 1 179 ? -6.332 23.141 18.547 1 98.12 179 PHE A CA 1
ATOM 1474 C C . PHE A 1 179 ? -6.676 21.656 18.469 1 98.12 179 PHE A C 1
ATOM 1476 O O . PHE A 1 179 ? -7.824 21.297 18.234 1 98.12 179 PHE A O 1
ATOM 1483 N N . ARG A 1 180 ? -5.68 20.797 18.75 1 97.75 180 ARG A N 1
ATOM 1484 C CA . ARG A 1 180 ? -5.84 19.359 18.703 1 97.75 180 ARG A CA 1
ATOM 1485 C C . ARG A 1 180 ? -6.953 18.906 19.641 1 97.75 180 ARG A C 1
ATOM 1487 O O . ARG A 1 180 ? -7.805 18.094 19.266 1 97.75 180 ARG A O 1
ATOM 1494 N N . ASN A 1 181 ? -6.934 19.406 20.812 1 96.94 181 ASN A N 1
ATOM 1495 C CA . ASN A 1 181 ? -7.902 19.016 21.828 1 96.94 181 ASN A CA 1
ATOM 1496 C C . ASN A 1 181 ? -9.32 19.422 21.438 1 96.94 181 ASN A C 1
ATOM 1498 O O . ASN A 1 181 ? -10.289 18.766 21.828 1 96.94 181 ASN A O 1
ATOM 1502 N N . THR A 1 182 ? -9.414 20.469 20.688 1 97.69 182 THR A N 1
ATOM 1503 C CA . THR A 1 182 ? -10.742 20.953 20.312 1 97.69 182 THR A CA 1
ATOM 1504 C C . THR A 1 182 ? -11.289 20.188 19.125 1 97.69 182 THR A C 1
ATOM 1506 O O . THR A 1 182 ? -12.484 19.891 19.062 1 97.69 182 THR A O 1
ATOM 1509 N N . VAL A 1 183 ? -10.414 19.797 18.188 1 97.94 183 VAL A N 1
ATOM 1510 C CA . VAL A 1 183 ? -10.906 19.297 16.906 1 97.94 183 VAL A CA 1
ATOM 1511 C C . VAL A 1 183 ? -10.891 17.766 16.922 1 97.94 183 VAL A C 1
ATOM 1513 O O . VAL A 1 183 ? -11.391 17.125 15.992 1 97.94 183 VAL A O 1
ATOM 1516 N N . LYS A 1 184 ? -10.336 17.109 17.906 1 97.94 184 LYS A N 1
ATOM 1517 C CA . LYS A 1 184 ? -10.258 15.656 17.969 1 97.94 184 LYS A CA 1
ATOM 1518 C C . LYS A 1 184 ? -11.648 15.047 18.094 1 97.94 184 LYS A C 1
ATOM 1520 O O . LYS A 1 184 ? -12.57 15.68 18.625 1 97.94 184 LYS A O 1
ATOM 1525 N N . ILE A 1 185 ? -11.75 13.852 17.578 1 96.5 185 ILE A N 1
ATOM 1526 C CA . ILE A 1 185 ? -12.992 13.102 17.656 1 96.5 185 ILE A CA 1
ATOM 1527 C C . ILE A 1 185 ? -12.758 11.805 18.438 1 96.5 185 ILE A C 1
ATOM 1529 O O . ILE A 1 185 ? -11.75 11.125 18.234 1 96.5 185 ILE A O 1
ATOM 1533 N N . ASN A 1 186 ? -13.727 11.453 19.312 1 91.88 186 ASN A N 1
ATOM 1534 C CA . ASN A 1 186 ? -13.547 10.273 20.156 1 91.88 186 ASN A CA 1
ATOM 1535 C C . ASN A 1 186 ? -14.578 9.195 19.844 1 91.88 186 ASN A C 1
ATOM 1537 O O . ASN A 1 186 ? -14.461 8.062 20.312 1 91.88 186 ASN A O 1
ATOM 1541 N N . TYR A 1 187 ? -15.547 9.594 19.141 1 90.62 187 TYR A N 1
ATOM 1542 C CA . TYR A 1 187 ? -16.578 8.617 18.828 1 90.62 187 TYR A CA 1
ATOM 1543 C C . TYR A 1 187 ? -17.234 8.922 17.484 1 90.62 187 TYR A C 1
ATOM 1545 O O . TYR A 1 187 ? -17.281 10.078 17.062 1 90.62 187 TYR A O 1
ATOM 1553 N N . ILE A 1 188 ? -17.703 7.883 16.797 1 94.06 188 ILE A N 1
ATOM 1554 C CA . ILE A 1 188 ? -18.391 8.016 15.523 1 94.06 188 ILE A CA 1
ATOM 1555 C C . ILE A 1 188 ? -19.547 7.02 15.461 1 94.06 188 ILE A C 1
ATOM 1557 O O . ILE A 1 188 ? -19.375 5.836 15.758 1 94.06 188 ILE A O 1
ATOM 1561 N N . ASN A 1 189 ? -20.672 7.578 15.156 1 93.75 189 ASN A N 1
ATOM 1562 C CA . ASN A 1 189 ? -21.797 6.711 14.812 1 93.75 189 ASN A CA 1
ATOM 1563 C C . ASN A 1 189 ? -21.844 6.418 13.312 1 93.75 189 ASN A C 1
ATOM 1565 O O . ASN A 1 189 ? -22.172 7.305 12.516 1 93.75 189 ASN A O 1
ATOM 1569 N N . VAL A 1 190 ? -21.703 5.215 12.922 1 94.88 190 VAL A N 1
ATOM 1570 C CA . VAL A 1 190 ? -21.562 4.809 11.531 1 94.88 190 VAL A CA 1
ATOM 1571 C C . VAL A 1 190 ? -22.906 4.938 10.812 1 94.88 190 VAL A C 1
ATOM 1573 O O . VAL A 1 190 ? -22.969 5.359 9.656 1 94.88 190 VAL A O 1
ATOM 1576 N N . GLU A 1 191 ? -24 4.629 11.438 1 92 191 GLU A N 1
ATOM 1577 C CA . GLU A 1 191 ? -25.328 4.566 10.844 1 92 191 GLU A CA 1
ATOM 1578 C C . GLU A 1 191 ? -25.766 5.926 10.297 1 92 191 GLU A C 1
ATOM 1580 O O . GLU A 1 191 ? -26.391 6.008 9.234 1 92 191 GLU A O 1
ATOM 1585 N N . ASP A 1 192 ? -25.453 7.027 10.953 1 92.94 192 ASP A N 1
ATOM 1586 C CA . ASP A 1 192 ? -25.844 8.367 10.523 1 92.94 192 ASP A CA 1
ATOM 1587 C C . ASP A 1 192 ? -24.656 9.141 9.969 1 92.94 192 ASP A C 1
ATOM 1589 O O . ASP A 1 192 ? -24.625 10.375 10.008 1 92.94 192 ASP A O 1
ATOM 1593 N N . ASN A 1 193 ? -23.703 8.438 9.516 1 96.88 193 ASN A N 1
ATOM 1594 C CA . ASN A 1 193 ? -22.5 8.992 8.914 1 96.88 193 ASN A CA 1
ATOM 1595 C C . ASN A 1 193 ? -21.844 10.023 9.828 1 96.88 193 ASN A C 1
ATOM 1597 O O . ASN A 1 193 ? -21.375 11.062 9.367 1 96.88 193 ASN A O 1
ATOM 1601 N N . GLY A 1 194 ? -21.984 9.812 11.148 1 96.88 194 GLY A N 1
ATOM 1602 C CA . GLY A 1 194 ? -21.297 10.617 12.141 1 96.88 194 GLY A CA 1
ATOM 1603 C C . GLY A 1 194 ? -21.953 11.961 12.391 1 96.88 194 GLY A C 1
ATOM 1604 O O . GLY A 1 194 ? -21.312 12.906 12.852 1 96.88 194 GLY A O 1
ATOM 1605 N N . GLU A 1 195 ? -23.188 12.141 12.125 1 96.88 195 GLU A N 1
ATOM 1606 C CA . GLU A 1 195 ? -23.891 13.414 12.25 1 96.88 195 GLU A CA 1
ATOM 1607 C C . GLU A 1 195 ? -23.844 13.938 13.68 1 96.88 195 GLU A C 1
ATOM 1609 O O . GLU A 1 195 ? -23.641 15.133 13.906 1 96.88 195 GLU A O 1
ATOM 1614 N N . ASP A 1 196 ? -24.062 13.094 14.617 1 96.56 196 ASP A N 1
ATOM 1615 C CA . ASP A 1 196 ? -24.047 13.492 16.031 1 96.56 196 ASP A CA 1
ATOM 1616 C C . ASP A 1 196 ? -22.672 13.984 16.438 1 96.56 196 ASP A C 1
ATOM 1618 O O . ASP A 1 196 ? -22.547 14.953 17.203 1 96.56 196 ASP A O 1
ATOM 1622 N N . THR A 1 197 ? -21.688 13.273 15.961 1 97.38 197 THR A N 1
ATOM 1623 C CA . THR A 1 197 ? -20.312 13.664 16.25 1 97.38 197 THR A CA 1
ATOM 1624 C C . THR A 1 197 ? -20 15.039 15.68 1 97.38 197 THR A C 1
ATOM 1626 O O . THR A 1 197 ? -19.359 15.859 16.328 1 97.38 197 THR A O 1
ATOM 1629 N N . LEU A 1 198 ? -20.484 15.297 14.523 1 98 198 LEU A N 1
ATOM 1630 C CA . LEU A 1 198 ? -20.266 16.578 13.883 1 98 198 LEU A CA 1
ATOM 1631 C C . LEU A 1 198 ? -20.984 17.703 14.625 1 98 198 LEU A C 1
ATOM 1633 O O . LEU A 1 198 ? -20.469 18.812 14.758 1 98 198 LEU A O 1
ATOM 1637 N N . GLU A 1 199 ? -22.172 17.422 15.055 1 97.56 199 GLU A N 1
ATOM 1638 C CA . GLU A 1 199 ? -22.922 18.391 15.844 1 97.56 199 GLU A CA 1
ATOM 1639 C C . GLU A 1 199 ? -22.172 18.734 17.141 1 97.56 199 GLU A C 1
ATOM 1641 O O . GLU A 1 199 ? -22.078 19.906 17.5 1 97.56 199 GLU A O 1
ATOM 1646 N N . TRP A 1 200 ? -21.766 17.703 17.75 1 97.88 200 TRP A N 1
ATOM 1647 C CA . TRP A 1 200 ? -20.984 17.891 18.969 1 97.88 200 TRP A CA 1
ATOM 1648 C C . TRP A 1 200 ? -19.734 18.719 18.688 1 97.88 200 TRP A C 1
ATOM 1650 O O . TRP A 1 200 ? -19.438 19.641 19.438 1 97.88 200 TRP A O 1
ATOM 1660 N N . LEU A 1 201 ? -19.016 18.406 17.672 1 98.25 201 LEU A N 1
ATOM 1661 C CA . LEU A 1 201 ? -17.797 19.125 17.281 1 98.25 201 LEU A CA 1
ATOM 1662 C C . LEU A 1 201 ? -18.125 20.594 17.016 1 98.25 201 LEU A C 1
ATOM 1664 O O . LEU A 1 201 ? -17.359 21.484 17.391 1 98.25 201 LEU A O 1
ATOM 1668 N N . GLY A 1 202 ? -19.219 20.797 16.328 1 98.31 202 GLY A N 1
ATOM 1669 C CA . GLY A 1 202 ? -19.641 22.172 16.078 1 98.31 202 GLY A CA 1
ATOM 1670 C C . GLY A 1 202 ? -19.812 22.984 17.328 1 98.31 202 GLY A C 1
ATOM 1671 O O . GLY A 1 202 ? -19.406 24.156 17.375 1 98.31 202 GLY A O 1
ATOM 1672 N N . LYS A 1 203 ? -20.359 22.375 18.328 1 98.12 203 LYS A N 1
ATOM 1673 C CA . LYS A 1 203 ? -20.547 23.062 19.609 1 98.12 203 LYS A CA 1
ATOM 1674 C C . LYS A 1 203 ? -19.203 23.359 20.281 1 98.12 203 LYS A C 1
ATOM 1676 O O . LYS A 1 203 ? -19 24.438 20.844 1 98.12 203 LYS A O 1
ATOM 1681 N N . GLN A 1 204 ? -18.312 22.406 20.203 1 97.69 204 GLN A N 1
ATOM 1682 C CA . GLN A 1 204 ? -16.984 22.594 20.766 1 97.69 204 GLN A CA 1
ATOM 1683 C C . GLN A 1 204 ? -16.234 23.719 20.062 1 97.69 204 GLN A C 1
ATOM 1685 O O . GLN A 1 204 ? -15.594 24.547 20.719 1 97.69 204 GLN A O 1
ATOM 1690 N N . VAL A 1 205 ? -16.344 23.75 18.797 1 98.44 205 VAL A N 1
ATOM 1691 C CA . VAL A 1 205 ? -15.664 24.766 17.984 1 98.44 205 VAL A CA 1
ATOM 1692 C C . VAL A 1 205 ? -16.234 26.141 18.297 1 98.44 205 VAL A C 1
ATOM 1694 O O . VAL A 1 205 ? -15.492 27.109 18.484 1 98.44 205 VAL A O 1
ATOM 1697 N N . ALA A 1 206 ? -17.547 26.219 18.391 1 98.19 206 ALA A N 1
ATOM 1698 C CA . ALA A 1 206 ? -18.203 27.484 18.688 1 98.19 206 ALA A CA 1
ATOM 1699 C C . ALA A 1 206 ? -17.766 28.031 20.047 1 98.19 206 ALA A C 1
ATOM 1701 O O . ALA A 1 206 ? -17.531 29.234 20.188 1 98.19 206 ALA A O 1
ATOM 1702 N N . LYS A 1 207 ? -17.719 27.172 21 1 98.25 207 LYS A N 1
ATOM 1703 C CA . LYS A 1 207 ? -17.281 27.547 22.344 1 98.25 207 LYS A CA 1
ATOM 1704 C C . LYS A 1 207 ? -15.852 28.094 22.312 1 98.25 207 LYS A C 1
ATOM 1706 O O . LYS A 1 207 ? -15.57 29.141 22.891 1 98.25 207 LYS A O 1
ATOM 1711 N N . ARG A 1 208 ? -14.961 27.359 21.656 1 98.25 208 ARG A N 1
ATOM 1712 C CA . ARG A 1 208 ? -13.562 27.781 21.578 1 98.25 208 ARG A CA 1
ATOM 1713 C C . ARG A 1 208 ? -13.422 29.094 20.812 1 98.25 208 ARG A C 1
ATOM 1715 O O . ARG A 1 208 ? -12.594 29.938 21.156 1 98.25 208 ARG A O 1
ATOM 1722 N N . LEU A 1 209 ? -14.234 29.266 19.812 1 97.81 209 LEU A N 1
ATOM 1723 C CA . LEU A 1 209 ? -14.203 30.469 19 1 97.81 209 LEU A CA 1
ATOM 1724 C C . LEU A 1 209 ? -14.617 31.688 19.828 1 97.81 209 LEU A C 1
ATOM 1726 O O . LEU A 1 209 ? -14.023 32.75 19.703 1 97.81 209 LEU A O 1
ATOM 1730 N N . ARG A 1 210 ? -15.617 31.531 20.609 1 97.56 210 ARG A N 1
ATOM 1731 C CA . ARG A 1 210 ? -16.078 32.594 21.484 1 97.56 210 ARG A CA 1
ATOM 1732 C C . ARG A 1 210 ? -14.977 33.031 22.453 1 97.56 210 ARG A C 1
ATOM 1734 O O . ARG A 1 210 ? -14.758 34.219 22.688 1 97.56 210 ARG A O 1
ATOM 1741 N N . PHE A 1 211 ? -14.352 32.031 22.953 1 97.56 211 PHE A N 1
ATOM 1742 C CA . PHE A 1 211 ? -13.266 32.281 23.891 1 97.56 211 PHE A CA 1
ATOM 1743 C C . PHE A 1 211 ? -12.133 33.031 23.203 1 97.56 211 PHE A C 1
ATOM 1745 O O . PHE A 1 211 ? -11.633 34.031 23.75 1 97.56 211 PHE A O 1
ATOM 1752 N N . LEU A 1 212 ? -11.711 32.688 21.984 1 97.69 212 LEU A N 1
ATOM 1753 C CA . LEU A 1 212 ? -10.609 33.312 21.25 1 97.69 212 LEU A CA 1
ATOM 1754 C C . LEU A 1 212 ? -10.961 34.75 20.875 1 97.69 212 LEU A C 1
ATOM 1756 O O . LEU A 1 212 ? -10.125 35.625 21 1 97.69 212 LEU A O 1
ATOM 1760 N N . ARG A 1 213 ? -12.18 34.906 20.5 1 96.88 213 ARG A N 1
ATOM 1761 C CA . ARG A 1 213 ? -12.625 36.25 20.094 1 96.88 213 ARG A CA 1
ATOM 1762 C C . ARG A 1 213 ? -12.664 37.188 21.281 1 96.88 213 ARG A C 1
ATOM 1764 O O . ARG A 1 213 ? -12.32 38.375 21.141 1 96.88 213 ARG A O 1
ATOM 1771 N N . ALA A 1 214 ? -13.031 36.656 22.391 1 97.19 214 ALA A N 1
ATOM 1772 C CA . ALA A 1 214 ? -13.086 37.5 23.594 1 97.19 214 ALA A CA 1
ATOM 1773 C C . ALA A 1 214 ? -11.68 37.812 24.094 1 97.19 214 ALA A C 1
ATOM 1775 O O . ALA A 1 214 ? -11.398 38.969 24.469 1 97.19 214 ALA A O 1
ATOM 1776 N N . LYS A 1 215 ? -10.867 36.906 24.062 1 97.06 215 LYS A N 1
ATOM 1777 C CA . LYS A 1 215 ? -9.516 37.062 24.594 1 97.06 215 LYS A CA 1
ATOM 1778 C C . LYS A 1 215 ? -8.648 37.906 23.672 1 97.06 215 LYS A C 1
ATOM 1780 O O . LYS A 1 215 ? -7.789 38.656 24.141 1 97.06 215 LYS A O 1
ATOM 1785 N N . HIS A 1 216 ? -8.891 37.75 22.375 1 96.94 216 HIS A N 1
ATOM 1786 C CA . HIS A 1 216 ? -8.047 38.438 21.391 1 96.94 216 HIS A CA 1
ATOM 1787 C C . HIS A 1 216 ? -8.867 39.375 20.516 1 96.94 216 HIS A C 1
ATOM 1789 O O . HIS A 1 216 ? -8.734 39.344 19.281 1 96.94 216 HIS A O 1
ATOM 1795 N N . GLN A 1 217 ? -9.641 40.188 21.125 1 95.25 217 GLN A N 1
ATOM 1796 C CA . GLN A 1 217 ? -10.562 41.062 20.422 1 95.25 217 GLN A CA 1
ATOM 1797 C C . GLN A 1 217 ? -9.805 42.031 19.5 1 95.25 217 GLN A C 1
ATOM 1799 O O . GLN A 1 217 ? -10.25 42.312 18.391 1 95.25 217 GLN A O 1
ATOM 1804 N N . LYS A 1 218 ? -8.68 42.438 19.906 1 95.25 218 LYS A N 1
ATOM 1805 C CA . LYS A 1 218 ? -7.891 43.438 19.172 1 95.25 218 LYS A CA 1
ATOM 1806 C C . LYS A 1 218 ? -7.309 42.844 17.891 1 95.25 218 LYS A C 1
ATOM 1808 O O . LYS A 1 218 ? -6.949 43.562 16.969 1 95.25 218 LYS A O 1
ATOM 1813 N N . ARG A 1 219 ? -7.27 41.469 17.797 1 96.12 219 ARG A N 1
ATOM 1814 C CA . ARG A 1 219 ? -6.629 40.812 16.672 1 96.12 219 ARG A CA 1
ATOM 1815 C C . ARG A 1 219 ? -7.656 40.375 15.633 1 96.12 219 ARG A C 1
ATOM 1817 O O . ARG A 1 219 ? -7.293 39.906 14.562 1 96.12 219 ARG A O 1
ATOM 1824 N N . LEU A 1 220 ? -8.914 40.562 15.859 1 96.94 220 LEU A N 1
ATOM 1825 C CA . LEU A 1 220 ? -10 40.062 15.016 1 96.94 220 LEU A CA 1
ATOM 1826 C C . LEU A 1 220 ? -9.875 40.594 13.602 1 96.94 220 LEU A C 1
ATOM 1828 O O . LEU A 1 220 ? -10.008 39.844 12.633 1 96.94 220 LEU A O 1
ATOM 1832 N N . PRO A 1 221 ? -9.57 41.969 13.414 1 97.12 221 PRO A N 1
ATOM 1833 C CA . PRO A 1 221 ? -9.43 42.469 12.047 1 97.12 221 PRO A CA 1
ATOM 1834 C C . PRO A 1 221 ? -8.289 41.781 11.289 1 97.12 221 PRO A C 1
ATOM 1836 O O . PRO A 1 221 ? -8.414 41.531 10.086 1 97.12 221 PRO A O 1
ATOM 1839 N N . GLU A 1 222 ? -7.242 41.5 11.984 1 97.12 222 GLU A N 1
ATOM 1840 C CA . GLU A 1 222 ? -6.105 40.812 11.367 1 97.12 222 GLU A CA 1
ATOM 1841 C C . GLU A 1 222 ? -6.457 39.375 10.969 1 97.12 222 GLU A C 1
ATOM 1843 O O . GLU A 1 222 ? -6.043 38.906 9.906 1 97.12 222 GLU A O 1
ATOM 1848 N N . VAL A 1 223 ? -7.184 38.719 11.82 1 97.75 223 VAL A N 1
ATOM 1849 C CA . VAL A 1 223 ? -7.598 37.344 11.547 1 97.75 223 VAL A CA 1
ATOM 1850 C C . VAL A 1 223 ? -8.531 37.312 10.336 1 97.75 223 VAL A C 1
ATOM 1852 O O . VAL A 1 223 ? -8.414 36.438 9.484 1 97.75 223 VAL A O 1
ATOM 1855 N N . ASP A 1 224 ? -9.406 38.219 10.266 1 97.25 224 ASP A N 1
ATOM 1856 C CA . ASP A 1 224 ? -10.336 38.312 9.141 1 97.25 224 ASP A CA 1
ATOM 1857 C C . ASP A 1 224 ? -9.594 38.562 7.828 1 97.25 224 ASP A C 1
ATOM 1859 O O . ASP A 1 224 ? -9.938 37.969 6.797 1 97.25 224 ASP A O 1
ATOM 1863 N N . LYS A 1 225 ? -8.633 39.469 7.895 1 97.19 225 LYS A N 1
ATOM 1864 C CA . LYS A 1 225 ? -7.809 39.719 6.715 1 97.19 225 LYS A CA 1
ATOM 1865 C C . LYS A 1 225 ? -7.055 38.469 6.281 1 97.19 225 LYS A C 1
ATOM 1867 O O . LYS A 1 225 ? -6.914 38.219 5.082 1 97.19 225 LYS A O 1
ATOM 1872 N N . PHE A 1 226 ? -6.562 37.812 7.246 1 97.19 226 PHE A N 1
ATOM 1873 C CA . PHE A 1 226 ? -5.84 36.562 6.961 1 97.19 226 PHE A CA 1
ATOM 1874 C C . PHE A 1 226 ? -6.766 35.531 6.352 1 97.19 226 PHE A C 1
ATOM 1876 O O . PHE A 1 226 ? -6.379 34.812 5.43 1 97.19 226 PHE A O 1
ATOM 1883 N N . ASP A 1 227 ? -7.957 35.406 6.891 1 97.81 227 ASP A N 1
ATOM 1884 C CA . ASP A 1 227 ? -8.961 34.5 6.324 1 97.81 227 ASP A CA 1
ATOM 1885 C C . ASP A 1 227 ? -9.227 34.844 4.855 1 97.81 227 ASP A C 1
ATOM 1887 O O . ASP A 1 227 ? -9.312 33.938 4.02 1 97.81 227 ASP A O 1
ATOM 1891 N N . ALA A 1 228 ? -9.375 36.094 4.539 1 97.31 228 ALA A N 1
ATOM 1892 C CA . ALA A 1 228 ? -9.57 36.531 3.164 1 97.31 228 ALA A CA 1
ATOM 1893 C C . ALA A 1 228 ? -8.383 36.156 2.283 1 97.31 228 ALA A C 1
ATOM 1895 O O . ALA A 1 228 ? -8.562 35.75 1.132 1 97.31 228 ALA A O 1
ATOM 1896 N N . TYR A 1 229 ? -7.234 36.281 2.844 1 96.88 229 TYR A N 1
ATOM 1897 C CA . TYR A 1 229 ? -6.012 35.938 2.137 1 96.88 229 TYR A CA 1
ATOM 1898 C C . TYR A 1 229 ? -6.008 34.438 1.79 1 96.88 229 TYR A C 1
ATOM 1900 O O . TYR A 1 229 ? -5.672 34.062 0.666 1 96.88 229 TYR A O 1
ATOM 1908 N N . LEU A 1 230 ? -6.375 33.594 2.734 1 97 230 LEU A N 1
ATOM 1909 C CA . LEU A 1 230 ? -6.422 32.156 2.512 1 97 230 LEU A CA 1
ATOM 1910 C C . LEU A 1 230 ? -7.422 31.797 1.412 1 97 230 LEU A C 1
ATOM 1912 O O . LEU A 1 230 ? -7.148 30.938 0.574 1 97 230 LEU A O 1
ATOM 1916 N N . ARG A 1 231 ? -8.5 32.438 1.417 1 95.88 231 ARG A N 1
ATOM 1917 C CA . ARG A 1 231 ? -9.523 32.219 0.405 1 95.88 231 ARG A CA 1
ATOM 1918 C C . ARG A 1 231 ? -9.023 32.594 -0.982 1 95.88 231 ARG A C 1
ATOM 1920 O O . ARG A 1 231 ? -9.305 31.906 -1.963 1 95.88 231 ARG A O 1
ATOM 1927 N N . GLU A 1 232 ? -8.352 33.656 -1.049 1 94.75 232 GLU A N 1
ATOM 1928 C CA . GLU A 1 232 ? -7.777 34.094 -2.316 1 94.75 232 GLU A CA 1
ATOM 1929 C C . GLU A 1 232 ? -6.746 33.094 -2.828 1 94.75 232 GLU A C 1
ATOM 1931 O O . GLU A 1 232 ? -6.586 32.938 -4.039 1 94.75 232 GLU A O 1
ATOM 1936 N N . LYS A 1 233 ? -6.105 32.406 -1.901 1 93.5 233 LYS A N 1
ATOM 1937 C CA . LYS A 1 233 ? -5.098 31.406 -2.24 1 93.5 233 LYS A CA 1
ATOM 1938 C C . LYS A 1 233 ? -5.746 30.094 -2.684 1 93.5 233 LYS A C 1
ATOM 1940 O O . LYS A 1 233 ? -5.059 29.188 -3.145 1 93.5 233 LYS A O 1
ATOM 1945 N N . GLY A 1 234 ? -7.059 29.984 -2.512 1 93.06 234 GLY A N 1
ATOM 1946 C CA . GLY A 1 234 ? -7.785 28.812 -3.004 1 93.06 234 GLY A CA 1
ATOM 1947 C C . GLY A 1 234 ? -8.156 27.844 -1.906 1 93.06 234 GLY A C 1
ATOM 1948 O O . GLY A 1 234 ? -8.586 26.719 -2.186 1 93.06 234 GLY A O 1
ATOM 1949 N N . VAL A 1 235 ? -7.953 28.219 -0.661 1 95.94 235 VAL A N 1
ATOM 1950 C CA . VAL A 1 235 ? -8.336 27.359 0.449 1 95.94 235 VAL A CA 1
ATOM 1951 C C . VAL A 1 235 ? -9.852 27.391 0.63 1 95.94 235 VAL A C 1
ATOM 1953 O O . VAL A 1 235 ? -10.445 28.453 0.754 1 95.94 235 VAL A O 1
ATOM 1956 N N . VAL A 1 236 ? -10.438 26.219 0.556 1 96.81 236 VAL A N 1
ATOM 1957 C CA . VAL A 1 236 ? -11.875 26.109 0.776 1 96.81 236 VAL A CA 1
ATOM 1958 C C . VAL A 1 236 ? -12.148 25.359 2.072 1 96.81 236 VAL A C 1
ATOM 1960 O O . VAL A 1 236 ? -11.453 24.391 2.391 1 96.81 236 VAL A O 1
ATOM 1963 N N . PRO A 1 237 ? -13.164 25.75 2.789 1 98.06 237 PRO A N 1
ATOM 1964 C CA . PRO A 1 237 ? -13.438 25.172 4.102 1 98.06 237 PRO A CA 1
ATOM 1965 C C . PRO A 1 237 ? -13.617 23.656 4.039 1 98.06 237 PRO A C 1
ATOM 1967 O O . PRO A 1 237 ? -13.227 22.938 4.969 1 98.06 237 PRO A O 1
ATOM 1970 N N . GLU A 1 238 ? -14.07 23.156 2.951 1 97.94 238 GLU A N 1
ATOM 1971 C CA . GLU A 1 238 ? -14.359 21.719 2.812 1 97.94 238 GLU A CA 1
ATOM 1972 C C . GLU A 1 238 ? -13.07 20.906 2.758 1 97.94 238 GLU A C 1
ATOM 1974 O O . GLU A 1 238 ? -13.094 19.688 2.912 1 97.94 238 GLU A O 1
ATOM 1979 N N . GLU A 1 239 ? -11.938 21.578 2.596 1 97.75 239 GLU A N 1
ATOM 1980 C CA . GLU A 1 239 ? -10.664 20.875 2.42 1 97.75 239 GLU A CA 1
ATOM 1981 C C . GLU A 1 239 ? -9.68 21.234 3.527 1 97.75 239 GLU A C 1
ATOM 1983 O O . GLU A 1 239 ? -8.469 21.062 3.363 1 97.75 239 GLU A O 1
ATOM 1988 N N . THR A 1 240 ? -10.195 21.734 4.648 1 98.62 240 THR A N 1
ATOM 1989 C CA . THR A 1 240 ? -9.359 22.156 5.773 1 98.62 240 THR A CA 1
ATOM 1990 C C . THR A 1 240 ? -8.461 21.016 6.227 1 98.62 240 THR A C 1
ATOM 1992 O O . THR A 1 240 ? -7.324 21.234 6.645 1 98.62 240 THR A O 1
ATOM 1995 N N . HIS A 1 241 ? -8.938 19.734 6.105 1 98.69 241 HIS A N 1
ATOM 1996 C CA . HIS A 1 241 ? -8.188 18.578 6.566 1 98.69 241 HIS A CA 1
ATOM 1997 C C . HIS A 1 241 ? -6.871 18.438 5.812 1 98.69 241 HIS A C 1
ATOM 1999 O O . HIS A 1 241 ? -5.938 17.797 6.297 1 98.69 241 HIS A O 1
ATOM 2005 N N . LEU A 1 242 ? -6.691 19.016 4.684 1 98.56 242 LEU A N 1
ATOM 2006 C CA . LEU A 1 242 ? -5.465 18.938 3.895 1 98.56 242 LEU A CA 1
ATOM 2007 C C . LEU A 1 242 ? -4.387 19.844 4.477 1 98.56 242 LEU A C 1
ATOM 2009 O O . LEU A 1 242 ? -3.195 19.625 4.234 1 98.56 242 LEU A O 1
ATOM 2013 N N . TYR A 1 243 ? -4.828 20.859 5.27 1 98.5 243 TYR A N 1
ATOM 2014 C CA . TYR A 1 243 ? -3.895 21.906 5.664 1 98.5 243 TYR A CA 1
ATOM 2015 C C . TYR A 1 243 ? -3.662 21.891 7.168 1 98.5 243 TYR A C 1
ATOM 2017 O O . TYR A 1 243 ? -2.779 22.594 7.672 1 98.5 243 TYR A O 1
ATOM 2025 N N . MET A 1 244 ? -4.449 21.109 7.891 1 98.25 244 MET A N 1
ATOM 2026 C CA . MET A 1 244 ? -4.266 21.047 9.336 1 98.25 244 MET A CA 1
ATOM 2027 C C . MET A 1 244 ? -3.068 20.172 9.695 1 98.25 244 MET A C 1
ATOM 2029 O O . MET A 1 244 ? -2.535 19.469 8.836 1 98.25 244 MET A O 1
ATOM 2033 N N . GLN A 1 245 ? -2.68 20.266 10.938 1 98.25 245 GLN A N 1
ATOM 2034 C CA . GLN A 1 245 ? -1.531 19.5 11.398 1 98.25 245 GLN A CA 1
ATOM 2035 C C . GLN A 1 245 ? -1.739 18 11.141 1 98.25 245 GLN A C 1
ATOM 2037 O O . GLN A 1 245 ? -2.771 17.438 11.516 1 98.25 245 GLN A O 1
ATOM 2042 N N . GLY A 1 246 ? -0.751 17.328 10.539 1 97.62 246 GLY A N 1
ATOM 2043 C CA . GLY A 1 246 ? -0.857 15.984 10.016 1 97.62 246 GLY A CA 1
ATOM 2044 C C . GLY A 1 246 ? -1.13 14.945 11.094 1 97.62 246 GLY A C 1
ATOM 2045 O O . GLY A 1 246 ? -2.07 14.156 10.984 1 97.62 246 GLY A O 1
ATOM 2046 N N . HIS A 1 247 ? -0.353 14.969 12.133 1 95.81 247 HIS A N 1
ATOM 2047 C CA . HIS A 1 247 ? -0.488 13.984 13.195 1 95.81 247 HIS A CA 1
ATOM 2048 C C . HIS A 1 247 ? -1.811 14.148 13.938 1 95.81 247 HIS A C 1
ATOM 2050 O O . HIS A 1 247 ? -2.4 13.164 14.391 1 95.81 247 HIS A O 1
ATOM 2056 N N . ALA A 1 248 ? -2.221 15.398 14.039 1 97.31 248 ALA A N 1
ATOM 2057 C CA . ALA A 1 248 ? -3.543 15.633 14.617 1 97.31 248 ALA A CA 1
ATOM 2058 C C . ALA A 1 248 ? -4.633 14.969 13.773 1 97.31 248 ALA A C 1
ATOM 2060 O O . ALA A 1 248 ? -5.527 14.312 14.312 1 97.31 248 ALA A O 1
ATOM 2061 N N . LEU A 1 249 ? -4.535 15.141 12.555 1 98.56 249 LEU A N 1
ATOM 2062 C CA . LEU A 1 249 ? -5.516 14.562 11.648 1 98.56 249 LEU A CA 1
ATOM 2063 C C . LEU A 1 249 ? -5.449 13.039 11.68 1 98.56 249 LEU A C 1
ATOM 2065 O O . LEU A 1 249 ? -6.473 12.375 11.867 1 98.56 249 LEU A O 1
ATOM 2069 N N . LEU A 1 250 ? -4.285 12.492 11.523 1 98.25 250 LEU A N 1
ATOM 2070 C CA . LEU A 1 250 ? -4.098 11.047 11.398 1 98.25 250 LEU A CA 1
ATOM 2071 C C . LEU A 1 250 ? -4.469 10.336 12.703 1 98.25 250 LEU A C 1
ATOM 2073 O O . LEU A 1 250 ? -5.297 9.43 12.703 1 98.25 250 LEU A O 1
ATOM 2077 N N . ASP A 1 251 ? -4.008 10.789 13.828 1 97.06 251 ASP A N 1
ATOM 2078 C CA . ASP A 1 251 ? -4.102 10.062 15.094 1 97.06 251 ASP A CA 1
ATOM 2079 C C . ASP A 1 251 ? -5.43 10.359 15.797 1 97.06 251 ASP A C 1
ATOM 2081 O O . ASP A 1 251 ? -6.012 9.469 16.422 1 97.06 251 ASP A O 1
ATOM 2085 N N . ASN A 1 252 ? -5.879 11.555 15.633 1 97.56 252 ASN A N 1
ATOM 2086 C CA . ASN A 1 252 ? -6.992 11.961 16.484 1 97.56 252 ASN A CA 1
ATOM 2087 C C . ASN A 1 252 ? -8.305 11.992 15.711 1 97.56 252 ASN A C 1
ATOM 2089 O O . ASN A 1 252 ? -9.375 12.156 16.297 1 97.56 252 ASN A O 1
ATOM 2093 N N . VAL A 1 253 ? -8.234 11.836 14.445 1 98.31 253 VAL A N 1
ATOM 2094 C CA . VAL A 1 253 ? -9.469 11.93 13.672 1 98.31 253 VAL A CA 1
ATOM 2095 C C . VAL A 1 253 ? -9.625 10.695 12.797 1 98.31 253 VAL A C 1
ATOM 2097 O O . VAL A 1 253 ? -10.477 9.844 13.055 1 98.31 253 VAL A O 1
ATOM 2100 N N . VAL A 1 254 ? -8.703 10.484 11.883 1 98.56 254 VAL A N 1
ATOM 2101 C CA . VAL A 1 254 ? -8.875 9.484 10.836 1 98.56 254 VAL A CA 1
ATOM 2102 C C . VAL A 1 254 ? -8.695 8.086 11.414 1 98.56 254 VAL A C 1
ATOM 2104 O O . VAL A 1 254 ? -9.422 7.156 11.055 1 98.56 254 VAL A O 1
ATOM 2107 N N . SER A 1 255 ? -7.734 7.914 12.266 1 97.88 255 SER A N 1
ATOM 2108 C CA . SER A 1 255 ? -7.547 6.609 12.891 1 97.88 255 SER A CA 1
ATOM 2109 C C . SER A 1 255 ? -8.797 6.172 13.648 1 97.88 255 SER A C 1
ATOM 2111 O O . SER A 1 255 ? -9.188 5.004 13.602 1 97.88 255 SER A O 1
ATOM 2113 N N . VAL A 1 256 ? -9.43 7.082 14.336 1 97.62 256 VAL A N 1
ATOM 2114 C CA . VAL A 1 256 ? -10.648 6.801 15.078 1 97.62 256 VAL A CA 1
ATOM 2115 C C . VAL A 1 256 ? -11.789 6.488 14.102 1 97.62 256 VAL A C 1
ATOM 2117 O O . VAL A 1 256 ? -12.516 5.512 14.289 1 97.62 256 VAL A O 1
ATOM 2120 N N . LEU A 1 257 ? -11.883 7.309 13.133 1 98 257 LEU A N 1
ATOM 2121 C CA . LEU A 1 257 ? -12.922 7.172 12.117 1 98 257 LEU A CA 1
ATOM 2122 C C . LEU A 1 257 ? -12.82 5.828 11.406 1 98 257 LEU A C 1
ATOM 2124 O O . LEU A 1 257 ? -13.766 5.035 11.422 1 98 257 LEU A O 1
ATOM 2128 N N . VAL A 1 258 ? -11.688 5.523 10.836 1 98.44 258 VAL A N 1
ATOM 2129 C CA . VAL A 1 258 ? -11.461 4.297 10.078 1 98.44 258 VAL A CA 1
ATOM 2130 C C . VAL A 1 258 ? -11.555 3.088 11 1 98.44 258 VAL A C 1
ATOM 2132 O O . VAL A 1 258 ? -12.133 2.062 10.641 1 98.44 258 VAL A O 1
ATOM 2135 N N . GLY A 1 259 ? -10.992 3.258 12.188 1 98.06 259 GLY A N 1
ATOM 2136 C CA . GLY A 1 259 ? -11.094 2.184 13.156 1 98.06 259 GLY A CA 1
ATOM 2137 C C . GLY A 1 259 ? -12.531 1.805 13.477 1 98.06 259 GLY A C 1
ATOM 2138 O O . GLY A 1 259 ? -12.867 0.621 13.547 1 98.06 259 GLY A O 1
ATOM 2139 N N . THR A 1 260 ? -13.352 2.744 13.672 1 98.12 260 THR A N 1
ATOM 2140 C CA . THR A 1 260 ? -14.758 2.516 14 1 98.12 260 THR A CA 1
ATOM 2141 C C . THR A 1 260 ? -15.477 1.837 12.836 1 98.12 260 THR A C 1
ATOM 2143 O O . THR A 1 260 ? -16.234 0.882 13.039 1 98.12 260 THR A O 1
ATOM 2146 N N . VAL A 1 261 ? -15.258 2.35 11.672 1 98.38 261 VAL A N 1
ATOM 2147 C CA . VAL A 1 261 ? -15.898 1.776 10.492 1 98.38 261 VAL A CA 1
ATOM 2148 C C . VAL A 1 261 ? -15.422 0.338 10.289 1 98.38 261 VAL A C 1
ATOM 2150 O O . VAL A 1 261 ? -16.219 -0.553 10 1 98.38 261 VAL A O 1
ATOM 2153 N N . CYS A 1 262 ? -14.133 0.063 10.477 1 98.44 262 CYS A N 1
ATOM 2154 C CA . CYS A 1 262 ? -13.586 -1.283 10.344 1 98.44 262 CYS A CA 1
ATOM 2155 C C . CYS A 1 262 ? -14.219 -2.229 11.359 1 98.44 262 CYS A C 1
ATOM 2157 O O . CYS A 1 262 ? -14.516 -3.381 11.039 1 98.44 262 CYS A O 1
ATOM 2159 N N . ASN A 1 263 ? -14.359 -1.731 12.555 1 97.94 263 ASN A N 1
ATOM 2160 C CA . ASN A 1 263 ? -15.008 -2.555 13.57 1 97.94 263 ASN A CA 1
ATOM 2161 C C . ASN A 1 263 ? -16.422 -2.943 13.148 1 97.94 263 ASN A C 1
ATOM 2163 O O . ASN A 1 263 ? -16.844 -4.086 13.344 1 97.94 263 ASN A O 1
ATOM 2167 N N . ALA A 1 264 ? -17.141 -2.018 12.617 1 97.75 264 ALA A N 1
ATOM 2168 C CA . ALA A 1 264 ? -18.484 -2.297 12.141 1 97.75 264 ALA A CA 1
ATOM 2169 C C . ALA A 1 264 ? -18.469 -3.324 11.008 1 97.75 264 ALA A C 1
ATOM 2171 O O . ALA A 1 264 ? -19.297 -4.242 10.984 1 97.75 264 ALA A O 1
ATOM 2172 N N . LEU A 1 265 ? -17.562 -3.164 10.086 1 97.94 265 LEU A N 1
ATOM 2173 C CA . LEU A 1 265 ? -17.422 -4.09 8.969 1 97.94 265 LEU A CA 1
ATOM 2174 C C . LEU A 1 265 ? -17.062 -5.484 9.453 1 97.94 265 LEU A C 1
ATOM 2176 O O . LEU A 1 265 ? -17.578 -6.48 8.953 1 97.94 265 LEU A O 1
ATOM 2180 N N . ARG A 1 266 ? -16.156 -5.559 10.406 1 97.94 266 ARG A N 1
ATOM 2181 C CA . ARG A 1 266 ? -15.773 -6.84 10.977 1 97.94 266 ARG A CA 1
ATOM 2182 C C . ARG A 1 266 ? -16.969 -7.531 11.633 1 97.94 266 ARG A C 1
ATOM 2184 O O . ARG A 1 266 ? -17.156 -8.742 11.477 1 97.94 266 ARG A O 1
ATOM 2191 N N . LYS A 1 267 ? -17.719 -6.758 12.359 1 97.06 267 LYS A N 1
ATOM 2192 C CA . LYS A 1 267 ? -18.922 -7.309 12.984 1 97.06 267 LYS A CA 1
ATOM 2193 C C . LYS A 1 267 ? -19.891 -7.855 11.93 1 97.06 267 LYS A C 1
ATOM 2195 O O . LYS A 1 267 ? -20.469 -8.922 12.125 1 97.06 267 LYS A O 1
ATOM 2200 N N . MET A 1 268 ? -20.016 -7.16 10.891 1 95.25 268 MET A N 1
ATOM 2201 C CA . MET A 1 268 ? -20.859 -7.605 9.797 1 95.25 268 MET A CA 1
ATOM 2202 C C . MET A 1 268 ? -20.359 -8.914 9.203 1 95.25 268 MET A C 1
ATOM 2204 O O . MET A 1 268 ? -21.125 -9.844 8.969 1 95.25 268 MET A O 1
ATOM 2208 N N . ALA A 1 269 ? -19.094 -8.977 8.969 1 95.69 269 ALA A N 1
ATOM 2209 C CA . ALA A 1 269 ? -18.484 -10.172 8.398 1 95.69 269 ALA A CA 1
ATOM 2210 C C . ALA A 1 269 ? -18.641 -11.367 9.328 1 95.69 269 ALA A C 1
ATOM 2212 O O . ALA A 1 269 ? -19.047 -12.453 8.898 1 95.69 269 ALA A O 1
ATOM 2213 N N . VAL A 1 270 ? -18.391 -11.164 10.594 1 96.25 270 VAL A N 1
ATOM 2214 C CA . VAL A 1 270 ? -18.5 -12.219 11.594 1 96.25 270 VAL A CA 1
ATOM 2215 C C . VAL A 1 270 ? -19.969 -12.656 11.719 1 96.25 270 VAL A C 1
ATOM 2217 O O . VAL A 1 270 ? -20.25 -13.852 11.836 1 96.25 270 VAL A O 1
ATOM 2220 N N . GLY A 1 271 ? -20.859 -11.695 11.68 1 94.69 271 GLY A N 1
ATOM 2221 C CA . GLY A 1 271 ? -22.281 -12.016 11.695 1 94.69 271 GLY A CA 1
ATOM 2222 C C . GLY A 1 271 ? -22.703 -12.891 10.539 1 94.69 271 GLY A C 1
ATOM 2223 O O . GLY A 1 271 ? -23.5 -13.812 10.711 1 94.69 271 GLY A O 1
ATOM 2224 N N . GLN A 1 272 ? -22.219 -12.609 9.398 1 92.62 272 GLN A N 1
ATOM 2225 C CA . GLN A 1 272 ? -22.516 -13.414 8.219 1 92.62 272 GLN A CA 1
ATOM 2226 C C . GLN A 1 272 ? -21.984 -14.836 8.375 1 92.62 272 GLN A C 1
ATOM 2228 O O . GLN A 1 272 ? -22.656 -15.797 7.996 1 92.62 272 GLN A O 1
ATOM 2233 N N . ILE A 1 273 ? -20.781 -14.977 8.914 1 94.12 273 ILE A N 1
ATOM 2234 C CA . ILE A 1 273 ? -20.172 -16.281 9.117 1 94.12 273 ILE A CA 1
ATOM 2235 C C . ILE A 1 273 ? -20.984 -17.078 10.141 1 94.12 273 ILE A C 1
ATOM 2237 O O . ILE A 1 273 ? -21.297 -18.25 9.914 1 94.12 273 ILE A O 1
ATOM 2241 N N . LEU A 1 274 ? -21.359 -16.422 11.195 1 93.56 274 LEU A N 1
ATOM 2242 C CA . LEU A 1 274 ? -22.125 -17.078 12.266 1 93.56 274 LEU A CA 1
ATOM 2243 C C . LEU A 1 274 ? -23.531 -17.438 11.789 1 93.56 274 LEU A C 1
ATOM 2245 O O . LEU A 1 274 ? -24.109 -18.406 12.266 1 93.56 274 LEU A O 1
ATOM 2249 N N . GLY A 1 275 ? -24.047 -16.688 10.867 1 91.38 275 GLY A N 1
ATOM 2250 C CA . GLY A 1 275 ? -25.391 -16.922 10.352 1 91.38 275 GLY A CA 1
ATOM 2251 C C . GLY A 1 275 ? -25.422 -17.938 9.219 1 91.38 275 GLY A C 1
ATOM 2252 O O . GLY A 1 275 ? -26.484 -18.266 8.703 1 91.38 275 GLY A O 1
ATOM 2253 N N . SER A 1 276 ? -24.344 -18.422 8.828 1 90.44 276 SER A N 1
ATOM 2254 C CA . SER A 1 276 ? -24.25 -19.359 7.723 1 90.44 276 SER A CA 1
ATOM 2255 C C . SER A 1 276 ? -24.719 -20.75 8.141 1 90.44 276 SER A C 1
ATOM 2257 O O . SER A 1 276 ? -25.094 -20.969 9.297 1 90.44 276 SER A O 1
ATOM 2259 N N . SER A 1 277 ? -24.75 -21.688 7.195 1 89.5 277 SER A N 1
ATOM 2260 C CA . SER A 1 277 ? -25.203 -23.047 7.457 1 89.5 277 SER A CA 1
ATOM 2261 C C . SER A 1 277 ? -24.094 -23.891 8.07 1 89.5 277 SER A C 1
ATOM 2263 O O . SER A 1 277 ? -24.328 -25.031 8.453 1 89.5 277 SER A O 1
ATOM 2265 N N . ARG A 1 278 ? -22.922 -23.312 8.141 1 87.94 278 ARG A N 1
ATOM 2266 C CA . ARG A 1 278 ? -21.797 -24.047 8.742 1 87.94 278 ARG A CA 1
ATOM 2267 C C . ARG A 1 278 ? -21.984 -24.188 10.25 1 87.94 278 ARG A C 1
ATOM 2269 O O . ARG A 1 278 ? -22.516 -23.281 10.898 1 87.94 278 ARG A O 1
ATOM 2276 N N . GLN A 1 279 ? -21.594 -25.391 10.711 1 89.69 279 GLN A N 1
ATOM 2277 C CA . GLN A 1 279 ? -21.688 -25.641 12.141 1 89.69 279 GLN A CA 1
ATOM 2278 C C . GLN A 1 279 ? -20.469 -26.406 12.656 1 89.69 279 GLN A C 1
ATOM 2280 O O . GLN A 1 279 ? -19.734 -27 11.875 1 89.69 279 GLN A O 1
ATOM 2285 N N . GLY A 1 280 ? -20.172 -26.219 13.953 1 92.19 280 GLY A N 1
ATOM 2286 C CA . GLY A 1 280 ? -19.109 -26.969 14.57 1 92.19 280 GLY A CA 1
ATOM 2287 C C . GLY A 1 280 ? -17.734 -26.562 14.086 1 92.19 280 GLY A C 1
ATOM 2288 O O . GLY A 1 280 ? -17.391 -25.375 14.102 1 92.19 280 GLY A O 1
ATOM 2289 N N . LEU A 1 281 ? -17.016 -27.562 13.711 1 91.81 281 LEU A N 1
ATOM 2290 C CA . LEU A 1 281 ? -15.617 -27.344 13.328 1 91.81 281 LEU A CA 1
ATOM 2291 C C . LEU A 1 281 ? -15.523 -26.531 12.055 1 91.81 281 LEU A C 1
ATOM 2293 O O . LEU A 1 281 ? -14.719 -25.594 11.969 1 91.81 281 LEU A O 1
ATOM 2297 N N . PRO A 1 282 ? -16.312 -26.812 11.086 1 91.81 282 PRO A N 1
ATOM 2298 C CA . PRO A 1 282 ? -16.25 -26 9.867 1 91.81 282 PRO A CA 1
ATOM 2299 C C . PRO A 1 282 ? -16.5 -24.516 10.133 1 91.81 282 PRO A C 1
ATOM 2301 O O . PRO A 1 282 ? -15.883 -23.656 9.5 1 91.81 282 PRO A O 1
ATOM 2304 N N . LEU A 1 283 ? -17.406 -24.219 11.016 1 92.94 283 LEU A N 1
ATOM 2305 C CA . LEU A 1 283 ? -17.703 -22.828 11.383 1 92.94 283 LEU A CA 1
ATOM 2306 C C . LEU A 1 283 ? -16.5 -22.188 12.062 1 92.94 283 LEU A C 1
ATOM 2308 O O . LEU A 1 283 ? -16.125 -21.062 11.719 1 92.94 283 LEU A O 1
ATOM 2312 N N . ASN A 1 284 ? -15.953 -22.922 12.984 1 94.06 284 ASN A N 1
ATOM 2313 C CA . ASN A 1 284 ? -14.789 -22.422 13.695 1 94.06 284 ASN A CA 1
ATOM 2314 C C . ASN A 1 284 ? -13.609 -22.203 12.758 1 94.06 284 ASN A C 1
ATOM 2316 O O . ASN A 1 284 ? -12.852 -21.234 12.914 1 94.06 284 ASN A O 1
ATOM 2320 N N . ASN A 1 285 ? -13.453 -23.109 11.82 1 93.12 285 ASN A N 1
ATOM 2321 C CA . ASN A 1 285 ? -12.391 -22.969 10.828 1 93.12 285 ASN A CA 1
ATOM 2322 C C . ASN A 1 285 ? -12.586 -21.734 9.961 1 93.12 285 ASN A C 1
ATOM 2324 O O . ASN A 1 285 ? -11.625 -21.031 9.633 1 93.12 285 ASN A O 1
ATOM 2328 N N . GLU A 1 286 ? -13.805 -21.516 9.633 1 93.5 286 GLU A N 1
ATOM 2329 C CA . GLU A 1 286 ? -14.117 -20.328 8.836 1 93.5 286 GLU A CA 1
ATOM 2330 C C . GLU A 1 286 ? -13.82 -19.047 9.617 1 93.5 286 GLU A C 1
ATOM 2332 O O . GLU A 1 286 ? -13.234 -18.109 9.07 1 93.5 286 GLU A O 1
ATOM 2337 N N . LEU A 1 287 ? -14.203 -19.016 10.859 1 95.06 287 LEU A N 1
ATOM 2338 C CA . LEU A 1 287 ? -13.938 -17.859 11.711 1 95.06 287 LEU A CA 1
ATOM 2339 C C . LEU A 1 287 ? -12.438 -17.625 11.859 1 95.06 287 LEU A C 1
ATOM 2341 O O . LEU A 1 287 ? -11.977 -16.484 11.789 1 95.06 287 LEU A O 1
ATOM 2345 N N . SER A 1 288 ? -11.727 -18.672 12.031 1 95 288 SER A N 1
ATOM 2346 C CA . SER A 1 288 ? -10.273 -18.594 12.156 1 95 288 SER A CA 1
ATOM 2347 C C . SER A 1 288 ? -9.633 -18.078 10.859 1 95 288 SER A C 1
ATOM 2349 O O . SER A 1 288 ? -8.727 -17.25 10.898 1 95 288 SER A O 1
ATOM 2351 N N . SER A 1 289 ? -10.125 -18.609 9.773 1 93.88 289 SER A N 1
ATOM 2352 C CA . SER A 1 289 ? -9.625 -18.188 8.469 1 93.88 289 SER A CA 1
ATOM 2353 C C . SER A 1 289 ? -9.844 -16.688 8.25 1 93.88 289 SER A C 1
ATOM 2355 O O . SER A 1 289 ? -8.938 -15.984 7.809 1 93.88 289 SER A O 1
ATOM 2357 N N . TYR A 1 290 ? -11 -16.25 8.594 1 95.56 290 TYR A N 1
ATOM 2358 C CA . TYR A 1 290 ? -11.32 -14.828 8.453 1 95.56 290 TYR A CA 1
ATOM 2359 C C . TYR A 1 290 ? -10.438 -13.984 9.359 1 95.56 290 TYR A C 1
ATOM 2361 O O . TYR A 1 290 ? -9.844 -13 8.914 1 95.56 290 TYR A O 1
ATOM 2369 N N . ASN A 1 291 ? -10.328 -14.43 10.617 1 95.62 291 ASN A N 1
ATOM 2370 C CA . ASN A 1 291 ? -9.539 -13.68 11.586 1 95.62 291 ASN A CA 1
ATOM 2371 C C . ASN A 1 291 ? -8.078 -13.586 11.172 1 95.62 291 ASN A C 1
ATOM 2373 O O . ASN A 1 291 ? -7.43 -12.555 11.383 1 95.62 291 ASN A O 1
ATOM 2377 N N . ASN A 1 292 ? -7.621 -14.602 10.57 1 93.25 292 ASN A N 1
ATOM 2378 C CA . ASN A 1 292 ? -6.23 -14.656 10.133 1 93.25 292 ASN A CA 1
ATOM 2379 C C . ASN A 1 292 ? -5.992 -13.766 8.914 1 93.25 292 ASN A C 1
ATOM 2381 O O . ASN A 1 292 ? -4.848 -13.438 8.594 1 93.25 292 ASN A O 1
ATOM 2385 N N . SER A 1 293 ? -7.047 -13.398 8.289 1 94.56 293 SER A N 1
ATOM 2386 C CA . SER A 1 293 ? -6.914 -12.602 7.07 1 94.56 293 SER A CA 1
ATOM 2387 C C . SER A 1 293 ? -6.93 -11.109 7.387 1 94.56 293 SER A C 1
ATOM 2389 O O . SER A 1 293 ? -6.629 -10.281 6.523 1 94.56 293 SER A O 1
ATOM 2391 N N . LEU A 1 294 ? -7.238 -10.727 8.57 1 96.12 294 LEU A N 1
ATOM 2392 C CA . LEU A 1 294 ? -7.398 -9.328 8.953 1 96.12 294 LEU A CA 1
ATOM 2393 C C . LEU A 1 294 ? -6.047 -8.625 9.023 1 96.12 294 LEU A C 1
ATOM 2395 O O . LEU A 1 294 ? -5.016 -9.273 9.234 1 96.12 294 LEU A O 1
ATOM 2399 N N . SER A 1 295 ? -6.039 -7.348 8.773 1 94.81 295 SER A N 1
ATOM 2400 C CA . SER A 1 295 ? -4.836 -6.523 8.844 1 94.81 295 SER A CA 1
ATOM 2401 C C . SER A 1 295 ? -5.035 -5.332 9.773 1 94.81 295 SER A C 1
ATOM 2403 O O . SER A 1 295 ? -6.168 -4.91 10.016 1 94.81 295 SER A O 1
ATOM 2405 N N . ASP A 1 296 ? -3.928 -4.809 10.234 1 94.44 296 ASP A N 1
ATOM 2406 C CA . ASP A 1 296 ? -3.951 -3.695 11.18 1 94.44 296 ASP A CA 1
ATOM 2407 C C . ASP A 1 296 ? -4.262 -2.381 10.469 1 94.44 296 ASP A C 1
ATOM 2409 O O . ASP A 1 296 ? -3.576 -2.01 9.508 1 94.44 296 ASP A O 1
ATOM 2413 N N . VAL A 1 297 ? -5.156 -1.698 10.992 1 95.62 297 VAL A N 1
ATOM 2414 C CA . VAL A 1 297 ? -5.676 -0.482 10.375 1 95.62 297 VAL A CA 1
ATOM 2415 C C . VAL A 1 297 ? -4.594 0.593 10.359 1 95.62 297 VAL A C 1
ATOM 2417 O O . VAL A 1 297 ? -4.375 1.248 9.336 1 95.62 297 VAL A O 1
ATOM 2420 N N . ASP A 1 298 ? -3.906 0.801 11.469 1 94.31 298 ASP A N 1
ATOM 2421 C CA . ASP A 1 298 ? -2.9 1.854 11.57 1 94.31 298 ASP A CA 1
ATOM 2422 C C . ASP A 1 298 ? -1.748 1.611 10.594 1 94.31 298 ASP A C 1
ATOM 2424 O O . ASP A 1 298 ? -1.25 2.549 9.969 1 94.31 298 ASP A O 1
ATOM 2428 N N . GLU A 1 299 ? -1.367 0.426 10.438 1 93.12 299 GLU A N 1
ATOM 2429 C CA . GLU A 1 299 ? -0.308 0.076 9.5 1 93.12 299 GLU A CA 1
ATOM 2430 C C . GLU A 1 299 ? -0.739 0.345 8.055 1 93.12 299 GLU A C 1
ATOM 2432 O O . GLU A 1 299 ? 0.053 0.833 7.25 1 93.12 299 GLU A O 1
ATOM 2437 N N . LEU A 1 300 ? -1.971 0.015 7.82 1 95.38 300 LEU A N 1
ATOM 2438 C CA . LEU A 1 300 ? -2.49 0.221 6.473 1 95.38 300 LEU A CA 1
ATOM 2439 C C . LEU A 1 300 ? -2.602 1.709 6.152 1 95.38 300 LEU A C 1
ATOM 2441 O O . LEU A 1 300 ? -2.336 2.127 5.027 1 95.38 300 LEU A O 1
ATOM 2445 N N . LEU A 1 301 ? -2.936 2.48 7.121 1 96.31 301 LEU A N 1
ATOM 2446 C CA . LEU A 1 301 ? -3.02 3.924 6.93 1 96.31 301 LEU A CA 1
ATOM 2447 C C . LEU A 1 301 ? -1.644 4.516 6.645 1 96.31 301 LEU A C 1
ATOM 2449 O O . LEU A 1 301 ? -1.497 5.359 5.754 1 96.31 301 LEU A O 1
ATOM 2453 N N . LYS A 1 302 ? -0.658 4.035 7.281 1 92.88 302 LYS A N 1
ATOM 2454 C CA . LYS A 1 302 ? 0.704 4.543 7.141 1 92.88 302 LYS A CA 1
ATOM 2455 C C . LYS A 1 302 ? 1.277 4.195 5.766 1 92.88 302 LYS A C 1
ATOM 2457 O O . LYS A 1 302 ? 2.234 4.828 5.312 1 92.88 302 LYS A O 1
ATOM 2462 N N . SER A 1 303 ? 0.726 3.217 5.156 1 91.44 303 SER A N 1
ATOM 2463 C CA . SER A 1 303 ? 1.234 2.793 3.854 1 91.44 303 SER A CA 1
ATOM 2464 C C . SER A 1 303 ? 0.236 3.1 2.744 1 91.44 303 SER A C 1
ATOM 2466 O O . SER A 1 303 ? 0.359 2.582 1.631 1 91.44 303 SER A O 1
ATOM 2468 N N . ASN A 1 304 ? -0.755 3.896 3.053 1 94.75 304 ASN A N 1
ATOM 2469 C CA . ASN A 1 304 ? -1.814 4.211 2.1 1 94.75 304 ASN A CA 1
ATOM 2470 C C . ASN A 1 304 ? -1.295 5.062 0.946 1 94.75 304 ASN A C 1
ATOM 2472 O O . ASN A 1 304 ? -0.641 6.086 1.167 1 94.75 304 ASN A O 1
ATOM 2476 N N . THR A 1 305 ? -1.567 4.652 -0.294 1 92.38 305 THR A N 1
ATOM 2477 C CA . THR A 1 305 ? -1.089 5.375 -1.468 1 92.38 305 THR A CA 1
ATOM 2478 C C . THR A 1 305 ? -2.258 5.852 -2.324 1 92.38 305 THR A C 1
ATOM 2480 O O . THR A 1 305 ? -2.082 6.18 -3.498 1 92.38 305 THR A O 1
ATOM 2483 N N . GLY A 1 306 ? -3.457 5.875 -1.745 1 93.75 306 GLY A N 1
ATOM 2484 C CA . GLY A 1 306 ? -4.656 6.195 -2.502 1 93.75 306 GLY A CA 1
ATOM 2485 C C . GLY A 1 306 ? -4.887 7.688 -2.656 1 93.75 306 GLY A C 1
ATOM 2486 O O . GLY A 1 306 ? -6.02 8.133 -2.842 1 93.75 306 GLY A O 1
ATOM 2487 N N . PHE A 1 307 ? -3.805 8.492 -2.646 1 95.94 307 PHE A N 1
ATOM 2488 C CA . PHE A 1 307 ? -3.982 9.938 -2.656 1 95.94 307 PHE A CA 1
ATOM 2489 C C . PHE A 1 307 ? -3.664 10.516 -4.031 1 95.94 307 PHE A C 1
ATOM 2491 O O . PHE A 1 307 ? -3.561 11.734 -4.191 1 95.94 307 PHE A O 1
ATOM 2498 N N . ARG A 1 308 ? -3.59 9.766 -5.051 1 91.88 308 ARG A N 1
ATOM 2499 C CA . ARG A 1 308 ? -3.086 10.203 -6.352 1 91.88 308 ARG A CA 1
ATOM 2500 C C . ARG A 1 308 ? -4.09 11.117 -7.047 1 91.88 308 ARG A C 1
ATOM 2502 O O . ARG A 1 308 ? -3.717 11.898 -7.922 1 91.88 308 ARG A O 1
ATOM 2509 N N . SER A 1 309 ? -5.352 11.023 -6.711 1 91.88 309 SER A N 1
ATOM 2510 C CA . SER A 1 309 ? -6.359 11.875 -7.328 1 91.88 309 SER A CA 1
ATOM 2511 C C . SER A 1 309 ? -6.473 13.211 -6.602 1 91.88 309 SER A C 1
ATOM 2513 O O . SER A 1 309 ? -7.23 14.094 -7.02 1 91.88 309 SER A O 1
ATOM 2515 N N . CYS A 1 310 ? -5.766 13.344 -5.523 1 96.5 310 CYS A N 1
ATOM 2516 C CA . CYS A 1 310 ? -5.781 14.602 -4.777 1 96.5 310 CYS A CA 1
ATOM 2517 C C . CYS A 1 310 ? -5.242 15.742 -5.621 1 96.5 310 CYS A C 1
ATOM 2519 O O . CYS A 1 310 ? -4.148 15.648 -6.184 1 96.5 310 CYS A O 1
ATOM 2521 N N . PRO A 1 311 ? -5.949 16.844 -5.684 1 96.25 311 PRO A N 1
ATOM 2522 C CA . PRO A 1 311 ? -5.496 17.969 -6.504 1 96.25 311 PRO A CA 1
ATOM 2523 C C . PRO A 1 311 ? -4.121 18.484 -6.078 1 96.25 311 PRO A C 1
ATOM 2525 O O . PRO A 1 311 ? -3.314 18.875 -6.93 1 96.25 311 PRO A O 1
ATOM 2528 N N . LEU A 1 312 ? -3.861 18.531 -4.809 1 97.88 312 LEU A N 1
ATOM 2529 C CA . LEU A 1 312 ? -2.562 19 -4.336 1 97.88 312 LEU A CA 1
ATOM 2530 C C . LEU A 1 312 ? -1.453 18.047 -4.75 1 97.88 312 LEU A C 1
ATOM 2532 O O . LEU A 1 312 ? -0.322 18.469 -5 1 97.88 312 LEU A O 1
ATOM 2536 N N . PHE A 1 313 ? -1.748 16.812 -4.871 1 98.06 313 PHE A N 1
ATOM 2537 C CA . PHE A 1 313 ? -0.762 15.859 -5.371 1 98.06 313 PHE A CA 1
ATOM 2538 C C . PHE A 1 313 ? -0.514 16.062 -6.859 1 98.06 313 PHE A C 1
ATOM 2540 O O . PHE A 1 313 ? 0.615 15.922 -7.332 1 98.06 313 PHE A O 1
ATOM 2547 N N . THR A 1 314 ? -1.56 16.297 -7.562 1 97.25 314 THR A N 1
ATOM 2548 C CA . THR A 1 314 ? -1.404 16.609 -8.977 1 97.25 314 THR A CA 1
ATOM 2549 C C . THR A 1 314 ? -0.441 17.781 -9.164 1 97.25 314 THR A C 1
ATOM 2551 O O . THR A 1 314 ? 0.392 17.766 -10.07 1 97.25 314 THR A O 1
ATOM 2554 N N . LYS A 1 315 ? -0.602 18.734 -8.328 1 97.44 315 LYS A N 1
ATOM 2555 C CA . LYS A 1 315 ? 0.309 19.875 -8.352 1 97.44 315 LYS A CA 1
ATOM 2556 C C . LYS A 1 315 ? 1.74 19.453 -8.047 1 97.44 315 LYS A C 1
ATOM 2558 O O . LYS A 1 315 ? 2.678 19.859 -8.734 1 97.44 315 LYS A O 1
ATOM 2563 N N . LEU A 1 316 ? 1.904 18.672 -7.027 1 98.12 316 LEU A N 1
ATOM 2564 C CA . LEU A 1 316 ? 3.219 18.156 -6.648 1 98.12 316 LEU A CA 1
ATOM 2565 C C . LEU A 1 316 ? 3.848 17.375 -7.793 1 98.12 316 LEU A C 1
ATOM 2567 O O . LEU A 1 316 ? 5.023 17.562 -8.117 1 98.12 316 LEU A O 1
ATOM 2571 N N . ARG A 1 317 ? 3.117 16.5 -8.406 1 97.56 317 ARG A N 1
ATOM 2572 C CA . ARG A 1 317 ? 3.592 15.703 -9.531 1 97.56 317 ARG A CA 1
ATOM 2573 C C . ARG A 1 317 ? 4.043 16.594 -10.688 1 97.56 317 ARG A C 1
ATOM 25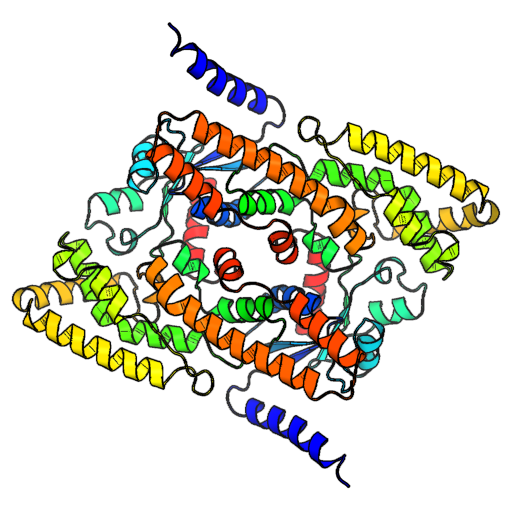75 O O . ARG A 1 317 ? 5.074 16.328 -11.305 1 97.56 317 ARG A O 1
ATOM 2582 N N . ALA A 1 318 ? 3.264 17.594 -10.969 1 97.38 318 ALA A N 1
ATOM 2583 C CA . ALA A 1 318 ? 3.615 18.531 -12.023 1 97.38 318 ALA A CA 1
ATOM 2584 C C . ALA A 1 318 ? 4.941 19.234 -11.719 1 97.38 318 ALA A C 1
ATOM 2586 O O . ALA A 1 318 ? 5.754 19.438 -12.625 1 97.38 318 ALA A O 1
ATOM 2587 N N . ASP A 1 319 ? 5.145 19.609 -10.516 1 97.5 319 ASP A N 1
ATOM 2588 C CA . ASP A 1 319 ? 6.402 20.234 -10.117 1 97.5 319 ASP A CA 1
ATOM 2589 C C . ASP A 1 319 ? 7.578 19.281 -10.328 1 97.5 319 ASP A C 1
ATOM 2591 O O . ASP A 1 319 ? 8.656 19.688 -10.75 1 97.5 319 ASP A O 1
ATOM 2595 N N . ILE A 1 320 ? 7.391 18.016 -9.977 1 97.69 320 ILE A N 1
ATOM 2596 C CA . ILE A 1 320 ? 8.438 17.016 -10.156 1 97.69 320 ILE A CA 1
ATOM 2597 C C . ILE A 1 320 ? 8.789 16.906 -11.641 1 97.69 320 ILE A C 1
ATOM 2599 O O . ILE A 1 320 ? 9.969 16.891 -12.008 1 97.69 320 ILE A O 1
ATOM 2603 N N . VAL A 1 321 ? 7.777 16.812 -12.477 1 96.81 321 VAL A N 1
ATOM 2604 C CA . VAL A 1 321 ? 7.98 16.688 -13.914 1 96.81 321 VAL A CA 1
ATOM 2605 C C . VAL A 1 321 ? 8.766 17.891 -14.43 1 96.81 321 VAL A C 1
ATOM 2607 O O . VAL A 1 321 ? 9.742 17.734 -15.172 1 96.81 321 VAL A O 1
ATOM 2610 N N . ARG A 1 322 ? 8.383 19.031 -14.023 1 95.88 322 ARG A N 1
ATOM 2611 C CA . ARG A 1 322 ? 9.062 20.266 -14.445 1 95.88 322 ARG A CA 1
ATOM 2612 C C . ARG A 1 322 ? 10.508 20.281 -13.977 1 95.88 322 ARG A C 1
ATOM 2614 O O . ARG A 1 322 ? 11.406 20.672 -14.727 1 95.88 322 ARG A O 1
ATOM 2621 N N . MET A 1 323 ? 10.695 19.875 -12.773 1 95.69 323 MET A N 1
ATOM 2622 C CA . MET A 1 323 ? 12.023 19.875 -12.164 1 95.69 323 MET A CA 1
ATOM 2623 C C . MET A 1 323 ? 12.953 18.906 -12.898 1 95.69 323 MET A C 1
ATOM 2625 O O . MET A 1 323 ? 14.125 1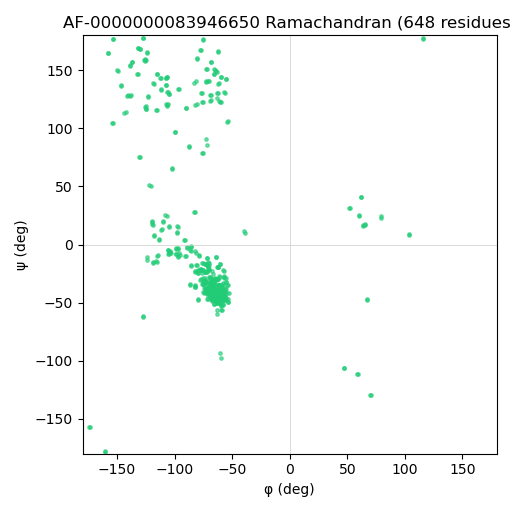9.219 -13.109 1 95.69 323 MET A O 1
ATOM 2629 N N . LEU A 1 324 ? 12.461 17.766 -13.297 1 92.94 324 LEU A N 1
ATOM 2630 C CA . LEU A 1 324 ? 13.281 16.734 -13.906 1 92.94 324 LEU A CA 1
ATOM 2631 C C . LEU A 1 324 ? 13.5 17.016 -15.391 1 92.94 324 LEU A C 1
ATOM 2633 O O . LEU A 1 324 ? 14.414 16.453 -16 1 92.94 324 LEU A O 1
ATOM 2637 N N . GLU A 1 325 ? 12.688 17.75 -16.031 1 87.44 325 GLU A N 1
ATOM 2638 C CA . GLU A 1 325 ? 12.844 18.109 -17.438 1 87.44 325 GLU A CA 1
ATOM 2639 C C . GLU A 1 325 ? 13.883 19.219 -17.609 1 87.44 325 GLU A C 1
ATOM 2641 O O . GLU A 1 325 ? 14.422 19.406 -18.688 1 87.44 325 GLU A O 1
ATOM 2646 N N . ASN A 1 326 ? 14.164 19.938 -16.656 1 74 326 ASN A N 1
ATOM 2647 C CA . ASN A 1 326 ? 15.172 21 -16.734 1 74 326 ASN A CA 1
ATOM 2648 C C . ASN A 1 326 ? 16.578 20.453 -16.453 1 74 326 ASN A C 1
ATOM 2650 O O . ASN A 1 326 ? 17.562 21 -16.953 1 74 326 ASN A O 1
ATOM 2654 N N . MET B 1 1 ? -42.469 -23.344 5.168 1 24.45 1 MET B N 1
ATOM 2655 C CA . MET B 1 1 ? -43 -22.016 4.836 1 24.45 1 MET B CA 1
ATOM 2656 C C . MET B 1 1 ? -41.969 -20.938 5.191 1 24.45 1 MET B C 1
ATOM 2658 O O . MET B 1 1 ? -42.125 -19.797 4.773 1 24.45 1 MET B O 1
ATOM 2662 N N . GLY B 1 2 ? -41.031 -21.297 6.203 1 23.47 2 GLY B N 1
ATOM 2663 C CA . GLY B 1 2 ? -40.094 -20.453 6.883 1 23.47 2 GLY B CA 1
ATOM 2664 C C . GLY B 1 2 ? -38.875 -20.125 6.027 1 23.47 2 GLY B C 1
ATOM 2665 O O . GLY B 1 2 ? -38.031 -19.328 6.426 1 23.47 2 GLY B O 1
ATOM 2666 N N . LYS B 1 3 ? -38.438 -20.969 5.117 1 32.41 3 LYS B N 1
ATOM 2667 C CA . LYS B 1 3 ? -37.25 -20.828 4.273 1 32.41 3 LYS B CA 1
ATOM 2668 C C . LYS B 1 3 ? -37.406 -19.672 3.297 1 32.41 3 LYS B C 1
ATOM 2670 O O . LYS B 1 3 ? -36.406 -19.078 2.861 1 32.41 3 LYS B O 1
ATOM 2675 N N . ARG B 1 4 ? -38.625 -19.312 2.811 1 33.12 4 ARG B N 1
ATOM 2676 C CA . ARG B 1 4 ? -38.938 -18.328 1.786 1 33.12 4 ARG B CA 1
ATOM 2677 C C . ARG B 1 4 ? -38.812 -16.906 2.334 1 33.12 4 ARG B C 1
ATOM 2679 O O . ARG B 1 4 ? -38.656 -15.945 1.569 1 33.12 4 ARG B O 1
ATOM 2686 N N . LEU B 1 5 ? -39.062 -16.781 3.678 1 25.05 5 LEU B N 1
ATOM 2687 C CA . LEU B 1 5 ? -39.125 -15.445 4.258 1 25.05 5 LEU B CA 1
ATOM 2688 C C . LEU B 1 5 ? -37.75 -14.805 4.332 1 25.05 5 LEU B C 1
ATOM 2690 O O . LEU B 1 5 ? -37.625 -13.594 4.152 1 25.05 5 LEU B O 1
ATOM 2694 N N . VAL B 1 6 ? -36.75 -15.695 4.672 1 29.41 6 VAL B N 1
ATOM 2695 C CA . VAL B 1 6 ? -35.438 -15.102 4.871 1 29.41 6 VAL B CA 1
ATOM 2696 C C . VAL B 1 6 ? -34.844 -14.711 3.525 1 29.41 6 VAL B C 1
ATOM 2698 O O . VAL B 1 6 ? -33.938 -13.883 3.461 1 29.41 6 VAL B O 1
ATOM 2701 N N . GLN B 1 7 ? -35.25 -15.312 2.428 1 32.09 7 GLN B N 1
ATOM 2702 C CA . GLN B 1 7 ? -34.781 -14.984 1.088 1 32.09 7 GLN B CA 1
ATOM 2703 C C . GLN B 1 7 ? -35.219 -13.57 0.688 1 32.09 7 GLN B C 1
ATOM 2705 O O . GLN B 1 7 ? -34.469 -12.875 -0.013 1 32.09 7 GLN B O 1
ATOM 2710 N N . ASN B 1 8 ? -36.469 -13.18 1.088 1 36.56 8 ASN B N 1
ATOM 2711 C CA . ASN B 1 8 ? -37.062 -11.922 0.664 1 36.56 8 ASN B CA 1
ATOM 2712 C C . ASN B 1 8 ? -36.406 -10.727 1.357 1 36.56 8 ASN B C 1
ATOM 2714 O O . ASN B 1 8 ? -36.406 -9.617 0.821 1 36.56 8 ASN B O 1
ATOM 2718 N N . ILE B 1 9 ? -36 -10.984 2.604 1 32.16 9 ILE B N 1
ATOM 2719 C CA . ILE B 1 9 ? -35.5 -9.852 3.359 1 32.16 9 ILE B CA 1
ATOM 2720 C C . ILE B 1 9 ? -34.125 -9.445 2.803 1 32.16 9 ILE B C 1
ATOM 2722 O O . ILE B 1 9 ? -33.812 -8.258 2.727 1 32.16 9 ILE B O 1
ATOM 2726 N N . THR B 1 10 ? -33.312 -10.523 2.395 1 36.12 10 THR B N 1
ATOM 2727 C CA . THR B 1 10 ? -32 -10.172 1.885 1 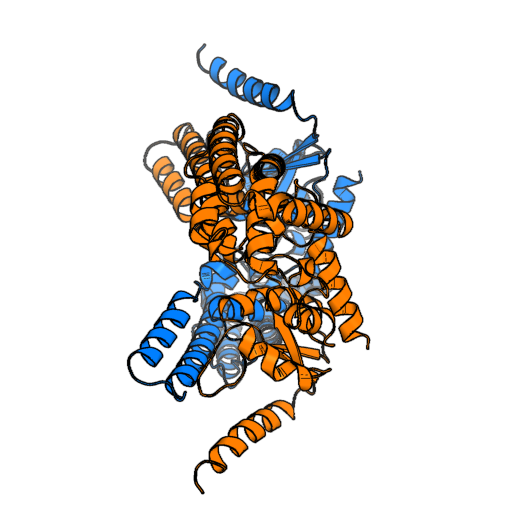36.12 10 THR B CA 1
ATOM 2728 C C . THR B 1 10 ? -32.094 -9.422 0.563 1 36.12 10 THR B C 1
ATOM 2730 O O . THR B 1 10 ? -31.297 -8.531 0.283 1 36.12 10 THR B O 1
ATOM 2733 N N . SER B 1 11 ? -33.156 -9.742 -0.211 1 36.62 11 SER B N 1
ATOM 2734 C CA . SER B 1 11 ? -33.375 -9.031 -1.467 1 36.62 11 SER B CA 1
ATOM 2735 C C . SER B 1 11 ? -33.844 -7.605 -1.218 1 36.62 11 SER B C 1
ATOM 2737 O O . SER B 1 11 ? -33.406 -6.664 -1.878 1 36.62 11 SER B O 1
ATOM 2739 N N . GLU B 1 12 ? -34.844 -7.488 -0.286 1 36.09 12 GLU B N 1
ATOM 2740 C CA . GLU B 1 12 ? -35.469 -6.191 -0.041 1 36.09 12 GLU B CA 1
ATOM 2741 C C . GLU B 1 12 ? -34.469 -5.219 0.604 1 36.09 12 GLU B C 1
ATOM 2743 O O . GLU B 1 12 ? -34.469 -4.031 0.275 1 36.09 12 GLU B O 1
ATOM 2748 N N . TYR B 1 13 ? -33.719 -5.703 1.534 1 32.72 13 TYR B N 1
ATOM 2749 C CA . TYR B 1 13 ? -32.719 -4.848 2.156 1 32.72 13 TYR B CA 1
ATOM 2750 C C . TYR B 1 13 ? -31.672 -4.395 1.134 1 32.72 13 TYR B C 1
ATOM 2752 O O . TYR B 1 13 ? -31.266 -3.232 1.13 1 32.72 13 TYR B O 1
ATOM 2760 N N . PHE B 1 14 ? -31.312 -5.18 0.163 1 36.94 14 PHE B N 1
ATOM 2761 C CA . PHE B 1 14 ? -30.5 -4.742 -0.965 1 36.94 14 PHE B CA 1
ATOM 2762 C C . PHE B 1 14 ? -31.25 -3.73 -1.816 1 36.94 14 PHE B C 1
ATOM 2764 O O . PHE B 1 14 ? -30.656 -2.779 -2.334 1 36.94 14 PHE B O 1
ATOM 2771 N N . GLU B 1 15 ? -32.531 -3.92 -1.896 1 37.78 15 GLU B N 1
ATOM 2772 C CA . GLU B 1 15 ? -33.312 -3.004 -2.707 1 37.78 15 GLU B CA 1
ATOM 2773 C C . GLU B 1 15 ? -33.438 -1.633 -2.047 1 37.78 15 GLU B C 1
ATOM 2775 O O . GLU B 1 15 ? -33.375 -0.605 -2.727 1 37.78 15 GLU B O 1
ATOM 2780 N N . ALA B 1 16 ? -33.656 -1.544 -0.794 1 35.03 16 ALA B N 1
ATOM 2781 C CA . ALA B 1 16 ? -33.844 -0.26 -0.125 1 35.03 16 ALA B CA 1
ATOM 2782 C C . ALA B 1 16 ? -32.562 0.556 -0.116 1 35.03 16 ALA B C 1
ATOM 2784 O O . ALA B 1 16 ? -32.594 1.77 -0.334 1 35.03 16 ALA B O 1
ATOM 2785 N N . ILE B 1 17 ? -31.422 0.004 0.264 1 37.91 17 ILE B N 1
ATOM 2786 C CA . ILE B 1 17 ? -30.172 0.743 0.154 1 37.91 17 ILE B CA 1
ATOM 2787 C C . ILE B 1 17 ? -29.953 1.185 -1.292 1 37.91 17 ILE B C 1
ATOM 2789 O O . ILE B 1 17 ? -29.359 2.232 -1.546 1 37.91 17 ILE B O 1
ATOM 2793 N N . SER B 1 18 ? -30.469 0.484 -2.156 1 38.62 18 SER B N 1
ATOM 2794 C CA . SER B 1 18 ? -30.375 0.863 -3.562 1 38.62 18 SER B CA 1
ATOM 2795 C C . SER B 1 18 ? -31.203 2.117 -3.846 1 38.62 18 SER B C 1
ATOM 2797 O O . SER B 1 18 ? -31.062 2.734 -4.902 1 38.62 18 SER B O 1
ATOM 2799 N N . ALA B 1 19 ? -32.25 2.4 -3.199 1 35.44 19 ALA B N 1
ATOM 2800 C CA . ALA B 1 19 ? -33.125 3.479 -3.639 1 35.44 19 ALA B CA 1
ATOM 2801 C C . ALA B 1 19 ? -32.406 4.824 -3.596 1 35.44 19 ALA B C 1
ATOM 2803 O O . ALA B 1 19 ? -32.656 5.695 -4.434 1 35.44 19 ALA B O 1
ATOM 2804 N N . LEU B 1 20 ? -31.859 5.383 -2.422 1 37.03 20 LEU B N 1
ATOM 2805 C CA . LEU B 1 20 ? -31.422 6.777 -2.393 1 37.03 20 LEU B CA 1
ATOM 2806 C C . LEU B 1 20 ? -30.312 7.016 -3.41 1 37.03 20 LEU B C 1
ATOM 2808 O O . LEU B 1 20 ? -30.359 7.992 -4.16 1 37.03 20 LEU B O 1
ATOM 2812 N N . HIS B 1 21 ? -28.781 6.953 -3.16 1 43.38 21 HIS B N 1
ATOM 2813 C CA . HIS B 1 21 ? -27.719 7.336 -4.074 1 43.38 21 HIS B CA 1
ATOM 2814 C C . HIS B 1 21 ? -27.594 6.34 -5.223 1 43.38 21 HIS B C 1
ATOM 2816 O O . HIS B 1 21 ? -27.234 5.18 -5.008 1 43.38 21 HIS B O 1
ATOM 2822 N N . LYS B 1 22 ? -28.344 6.41 -6.355 1 49.75 22 LYS B N 1
ATOM 2823 C CA . LYS B 1 22 ? -28.578 5.711 -7.609 1 49.75 22 LYS B CA 1
ATOM 2824 C C . LYS B 1 22 ? -27.281 5.184 -8.211 1 49.75 22 LYS B C 1
ATOM 2826 O O . LYS B 1 22 ? -27.141 5.117 -9.43 1 49.75 22 LYS B O 1
ATOM 2831 N N . ARG B 1 23 ? -26.188 5.152 -7.566 1 62.75 23 ARG B N 1
ATOM 2832 C CA . ARG B 1 23 ? -25.047 4.574 -8.258 1 62.75 23 ARG B CA 1
ATOM 2833 C C . ARG B 1 23 ? -25.297 3.115 -8.617 1 62.75 23 ARG B C 1
ATOM 2835 O O . ARG B 1 23 ? -25.906 2.375 -7.84 1 62.75 23 ARG B O 1
ATOM 2842 N N . ASN B 1 24 ? -25.172 2.842 -9.898 1 82.81 24 ASN B N 1
ATOM 2843 C CA . ASN B 1 24 ? -25.203 1.461 -10.375 1 82.81 24 ASN B CA 1
ATOM 2844 C C . ASN B 1 24 ? -24.188 0.59 -9.641 1 82.81 24 ASN B C 1
ATOM 2846 O O . ASN B 1 24 ? -22.984 0.843 -9.719 1 82.81 24 ASN B O 1
ATOM 2850 N N . ARG B 1 25 ? -24.703 -0.253 -8.766 1 90.75 25 ARG B N 1
ATOM 2851 C CA . ARG B 1 25 ? -23.859 -1.168 -8 1 90.75 25 ARG B CA 1
ATOM 2852 C C . ARG B 1 25 ? -23.531 -2.414 -8.82 1 90.75 25 ARG B C 1
ATOM 2854 O O . ARG B 1 25 ? -24.422 -3.092 -9.32 1 90.75 25 ARG B O 1
ATOM 2861 N N . VAL B 1 26 ? -22.266 -2.633 -9.039 1 95.5 26 VAL B N 1
ATOM 2862 C CA . VAL B 1 26 ? -21.781 -3.818 -9.742 1 95.5 26 VAL B CA 1
ATOM 2863 C C . VAL B 1 26 ? -21.141 -4.789 -8.75 1 95.5 26 VAL B C 1
ATOM 2865 O O . VAL B 1 26 ? -20.188 -4.434 -8.047 1 95.5 26 VAL B O 1
ATOM 2868 N N . MET B 1 27 ? -21.641 -5.961 -8.68 1 96.81 27 MET B N 1
ATOM 2869 C CA . MET B 1 27 ? -21.094 -6.984 -7.801 1 96.81 27 MET B CA 1
ATOM 2870 C C . MET B 1 27 ? -19.906 -7.676 -8.453 1 96.81 27 MET B C 1
ATOM 2872 O O . MET B 1 27 ? -19.922 -7.957 -9.648 1 96.81 27 MET B O 1
ATOM 2876 N N . VAL B 1 28 ? -18.891 -7.918 -7.648 1 98.19 28 VAL B N 1
ATOM 2877 C CA . VAL B 1 28 ? -17.719 -8.656 -8.102 1 98.19 28 VAL B CA 1
ATOM 2878 C C . VAL B 1 28 ? -17.484 -9.852 -7.188 1 98.19 28 VAL B C 1
ATOM 2880 O O . VAL B 1 28 ? -17.219 -9.695 -5.992 1 98.19 28 VAL B O 1
ATOM 2883 N N . TYR B 1 29 ? -17.531 -11.039 -7.711 1 98.19 29 TYR B N 1
ATOM 2884 C CA . TYR B 1 29 ? -17.266 -12.25 -6.941 1 98.19 29 TYR B CA 1
ATOM 2885 C C . TYR B 1 29 ? -15.828 -12.711 -7.125 1 98.19 29 TYR B C 1
ATOM 2887 O O . TYR B 1 29 ? -15.32 -12.75 -8.25 1 98.19 29 TYR B O 1
ATOM 2895 N N . VAL B 1 30 ? -15.25 -13.023 -6.059 1 98.44 30 VAL B N 1
ATOM 2896 C CA . VAL B 1 30 ? -13.859 -13.477 -6.059 1 98.44 30 VAL B CA 1
ATOM 2897 C C . VAL B 1 30 ? -13.75 -14.797 -5.309 1 98.44 30 VAL B C 1
ATOM 2899 O O . VAL B 1 30 ? -14.727 -15.266 -4.719 1 98.44 30 VAL B O 1
ATOM 2902 N N . GLU B 1 31 ? -12.555 -15.391 -5.238 1 97 31 GLU B N 1
ATOM 2903 C CA . GLU B 1 31 ? -12.375 -16.75 -4.766 1 97 31 GLU B CA 1
ATOM 2904 C C . GLU B 1 31 ? -12.328 -16.812 -3.24 1 97 31 GLU B C 1
ATOM 2906 O O . GLU B 1 31 ? -12.742 -17.797 -2.635 1 97 31 GLU B O 1
ATOM 2911 N N . GLY B 1 32 ? -11.734 -15.805 -2.646 1 95.75 32 GLY B N 1
ATOM 2912 C CA . GLY B 1 32 ? -11.531 -15.836 -1.207 1 95.75 32 GLY B CA 1
ATOM 2913 C C . GLY B 1 32 ? -11.281 -14.469 -0.61 1 95.75 32 GLY B C 1
ATOM 2914 O O . GLY B 1 32 ? -11.273 -13.461 -1.326 1 95.75 32 GLY B O 1
ATOM 2915 N N . TYR B 1 33 ? -11.047 -14.492 0.738 1 94.88 33 TYR B N 1
ATOM 2916 C CA . TYR B 1 33 ? -10.914 -13.242 1.48 1 94.88 33 TYR B CA 1
ATOM 2917 C C . TYR B 1 33 ? -9.727 -12.43 0.98 1 94.88 33 TYR B C 1
ATOM 2919 O O . TYR B 1 33 ? -9.836 -11.219 0.791 1 94.88 33 TYR B O 1
ATOM 2927 N N . ASP B 1 34 ? -8.656 -13.039 0.691 1 94.31 34 ASP B N 1
ATOM 2928 C CA . ASP B 1 34 ? -7.41 -12.359 0.348 1 94.31 34 ASP B CA 1
ATOM 2929 C C . ASP B 1 34 ? -7.496 -11.727 -1.039 1 94.31 34 ASP B C 1
ATOM 2931 O O . ASP B 1 34 ? -6.711 -10.828 -1.368 1 94.31 34 ASP B O 1
ATOM 2935 N N . ASP B 1 35 ? -8.453 -12.164 -1.786 1 97.12 35 ASP B N 1
ATOM 2936 C CA . ASP B 1 35 ? -8.625 -11.633 -3.135 1 97.12 35 ASP B CA 1
ATOM 2937 C C . ASP B 1 35 ? -9.344 -10.289 -3.105 1 97.12 35 ASP B C 1
ATOM 2939 O O . ASP B 1 35 ? -9.258 -9.508 -4.059 1 97.12 35 ASP B O 1
ATOM 2943 N N . ILE B 1 36 ? -10.086 -10.078 -2.086 1 97.56 36 ILE B N 1
ATOM 2944 C CA . ILE B 1 36 ? -10.992 -8.938 -2.023 1 97.56 36 ILE B CA 1
ATOM 2945 C C . ILE B 1 36 ? -10.188 -7.637 -2.088 1 97.56 36 ILE B C 1
ATOM 2947 O O . ILE B 1 36 ? -10.422 -6.801 -2.963 1 97.56 36 ILE B O 1
ATOM 2951 N N . PRO B 1 37 ? -9.164 -7.488 -1.272 1 96.62 37 PRO B N 1
ATOM 2952 C CA . PRO B 1 37 ? -8.414 -6.23 -1.355 1 96.62 37 PRO B CA 1
ATOM 2953 C C . PRO B 1 37 ? -7.652 -6.086 -2.67 1 96.62 37 PRO B C 1
ATOM 2955 O O . PRO B 1 37 ? -7.488 -4.969 -3.17 1 96.62 37 PRO B O 1
ATOM 2958 N N . PHE B 1 38 ? -7.188 -7.176 -3.209 1 97.44 38 PHE B N 1
ATOM 2959 C CA . PHE B 1 38 ? -6.465 -7.117 -4.473 1 97.44 38 PHE B CA 1
ATOM 2960 C C . PHE B 1 38 ? -7.344 -6.531 -5.574 1 97.44 38 PHE B C 1
ATOM 2962 O O . PHE B 1 38 ? -6.961 -5.559 -6.223 1 97.44 38 PHE B O 1
ATOM 2969 N N . TRP B 1 39 ? -8.453 -7.078 -5.699 1 98.25 39 TRP B N 1
ATOM 2970 C CA . TRP B 1 39 ? -9.352 -6.648 -6.77 1 98.25 39 TRP B CA 1
ATOM 2971 C C . TRP B 1 39 ? -9.953 -5.285 -6.457 1 98.25 39 TRP B C 1
ATOM 2973 O O . TRP B 1 39 ? -10.234 -4.5 -7.367 1 98.25 39 TRP B O 1
ATOM 2983 N N . ARG B 1 40 ? -10.156 -4.969 -5.16 1 96.75 40 ARG B N 1
ATOM 2984 C CA . ARG B 1 40 ? -10.594 -3.629 -4.777 1 96.75 40 ARG B CA 1
ATOM 2985 C C . ARG B 1 40 ? -9.617 -2.572 -5.273 1 96.75 40 ARG B C 1
ATOM 2987 O O . ARG B 1 40 ? -10.023 -1.556 -5.84 1 96.75 40 ARG B O 1
ATOM 2994 N N . SER B 1 41 ? -8.336 -2.826 -5.086 1 94.56 41 SER B N 1
ATOM 2995 C CA . SER B 1 41 ? -7.312 -1.875 -5.5 1 94.56 41 SER B CA 1
ATOM 2996 C C . SER B 1 41 ? -7.34 -1.655 -7.012 1 94.56 41 SER B C 1
ATOM 2998 O O . SER B 1 41 ? -7.027 -0.563 -7.492 1 94.56 41 SER B O 1
ATOM 3000 N N . ILE B 1 42 ? -7.742 -2.623 -7.734 1 96.44 42 ILE B N 1
ATOM 3001 C CA . ILE B 1 42 ? -7.801 -2.525 -9.188 1 96.44 42 ILE B CA 1
ATOM 3002 C C . ILE B 1 42 ? -9.055 -1.769 -9.609 1 96.44 42 ILE B C 1
ATOM 3004 O O . ILE B 1 42 ? -8.984 -0.816 -10.383 1 96.44 42 ILE B O 1
ATOM 3008 N N . PHE B 1 43 ? -10.188 -2.111 -9.047 1 96.44 43 PHE B N 1
ATOM 3009 C CA . PHE B 1 43 ? -11.469 -1.576 -9.492 1 96.44 43 PHE B CA 1
ATOM 3010 C C . PHE B 1 43 ? -11.656 -0.148 -8.992 1 96.44 43 PHE B C 1
ATOM 3012 O O . PHE B 1 43 ? -12.531 0.571 -9.484 1 96.44 43 PHE B O 1
ATOM 3019 N N . ASP B 1 44 ? -10.844 0.268 -8.008 1 93.12 44 ASP B N 1
ATOM 3020 C CA . ASP B 1 44 ? -10.891 1.646 -7.527 1 93.12 44 ASP B CA 1
ATOM 3021 C C . ASP B 1 44 ? -10.719 2.633 -8.68 1 93.12 44 ASP B C 1
ATOM 3023 O O . ASP B 1 44 ? -11.352 3.691 -8.695 1 93.12 44 ASP B O 1
ATOM 3027 N N . GLU B 1 45 ? -9.938 2.24 -9.586 1 91.62 45 GLU B N 1
ATOM 3028 C CA . GLU B 1 45 ? -9.609 3.109 -10.711 1 91.62 45 GLU B CA 1
ATOM 3029 C C . GLU B 1 45 ? -10.812 3.285 -11.641 1 91.62 45 GLU B C 1
ATOM 3031 O O . GLU B 1 45 ? -10.852 4.219 -12.445 1 91.62 45 GLU B O 1
ATOM 3036 N N . PHE B 1 46 ? -11.766 2.467 -11.508 1 94 46 PHE B N 1
ATOM 3037 C CA . PHE B 1 46 ? -12.859 2.459 -12.477 1 94 46 PHE B CA 1
ATOM 3038 C C . PHE B 1 46 ? -14.164 2.906 -11.828 1 94 46 PHE B C 1
ATOM 3040 O O . PHE B 1 46 ? -15.219 2.859 -12.453 1 94 46 PHE B O 1
ATOM 3047 N N . GLU B 1 47 ? -14.07 3.283 -10.617 1 92 47 GLU B N 1
ATOM 3048 C CA . GLU B 1 47 ? -15.258 3.82 -9.961 1 92 47 GLU B CA 1
ATOM 3049 C C . GLU B 1 47 ? -15.594 5.215 -10.484 1 92 47 GLU B C 1
ATOM 3051 O O . GLU B 1 47 ? -14.695 6 -10.789 1 92 47 GLU B O 1
ATOM 3056 N N . THR B 1 48 ? -16.859 5.469 -10.656 1 88.19 48 THR B N 1
ATOM 3057 C CA . THR B 1 48 ? -17.406 6.762 -11.047 1 88.19 48 THR B CA 1
ATOM 3058 C C . THR B 1 48 ? -18.578 7.152 -10.141 1 88.19 48 THR B C 1
ATOM 3060 O O . THR B 1 48 ? -19.031 6.348 -9.328 1 88.19 48 THR B O 1
ATOM 3063 N N . PRO B 1 49 ? -19.016 8.359 -10.234 1 84.06 49 PRO B N 1
ATOM 3064 C CA . PRO B 1 49 ? -20.172 8.742 -9.43 1 84.06 49 PRO B CA 1
ATOM 3065 C C . PRO B 1 49 ? -21.406 7.871 -9.711 1 84.06 49 PRO B C 1
ATOM 3067 O O . PRO B 1 49 ? -22.25 7.695 -8.828 1 84.06 49 PRO B O 1
ATOM 3070 N N . ASP B 1 50 ? -21.438 7.246 -10.867 1 88.06 50 ASP B N 1
ATOM 3071 C CA . ASP B 1 50 ? -22.609 6.48 -11.258 1 88.06 50 ASP B CA 1
ATOM 3072 C C . ASP B 1 50 ? -22.359 4.98 -11.148 1 88.06 50 ASP B C 1
ATOM 3074 O O . ASP B 1 50 ? -23.25 4.172 -11.414 1 88.06 50 ASP B O 1
ATOM 3078 N N . ARG B 1 51 ? -21.125 4.645 -10.82 1 91.5 51 ARG B N 1
ATOM 3079 C CA . ARG B 1 51 ? -20.766 3.227 -10.773 1 91.5 51 ARG B CA 1
ATOM 3080 C C . ARG B 1 51 ? -19.891 2.918 -9.57 1 91.5 51 ARG B C 1
ATOM 3082 O O . ARG B 1 51 ? -18.844 3.539 -9.383 1 91.5 51 ARG B O 1
ATOM 3089 N N . ARG B 1 52 ? -20.391 1.938 -8.898 1 92.94 52 ARG B N 1
ATOM 3090 C CA . ARG B 1 52 ? -19.609 1.456 -7.762 1 92.94 52 ARG B CA 1
ATOM 3091 C C . ARG B 1 52 ? -19.5 -0.065 -7.781 1 92.94 52 ARG B C 1
ATOM 3093 O O . ARG B 1 52 ? -20.422 -0.755 -8.219 1 92.94 52 ARG B O 1
ATOM 3100 N N . PHE B 1 53 ? -18.406 -0.514 -7.332 1 96.19 53 PHE B N 1
ATOM 3101 C CA . PHE B 1 53 ? -18.188 -1.955 -7.266 1 96.19 53 PHE B CA 1
ATOM 3102 C C . PHE B 1 53 ? -18.25 -2.447 -5.824 1 96.19 53 PHE B C 1
ATOM 3104 O O . PHE B 1 53 ? -17.844 -1.74 -4.902 1 96.19 53 PHE B O 1
ATOM 3111 N N . GLU B 1 54 ? -18.75 -3.535 -5.617 1 96.69 54 GLU B N 1
ATOM 3112 C CA . GLU B 1 54 ? -18.719 -4.242 -4.344 1 96.69 54 GLU B CA 1
ATOM 3113 C C . GLU B 1 54 ? -18.141 -5.641 -4.504 1 96.69 54 GLU B C 1
ATOM 3115 O O . GLU B 1 54 ? -18.719 -6.496 -5.168 1 96.69 54 GLU B O 1
ATOM 3120 N N . ILE B 1 55 ? -17.078 -5.895 -3.896 1 98 55 ILE B N 1
ATOM 3121 C CA . ILE B 1 55 ? -16.312 -7.121 -4.094 1 98 55 ILE B CA 1
ATOM 3122 C C . ILE B 1 55 ? -16.531 -8.055 -2.902 1 98 55 ILE B C 1
ATOM 3124 O O . ILE B 1 55 ? -16.391 -7.641 -1.749 1 98 55 ILE B O 1
ATOM 3128 N N . SER B 1 56 ? -16.875 -9.289 -3.17 1 96.31 56 SER B N 1
ATOM 3129 C CA . SER B 1 56 ? -17.094 -10.273 -2.117 1 96.31 56 SER B CA 1
ATOM 3130 C C . SER B 1 56 ? -16.953 -11.695 -2.652 1 96.31 56 SER B C 1
ATOM 3132 O O . SER B 1 56 ? -16.875 -11.906 -3.865 1 96.31 56 SER B O 1
ATOM 3134 N N . THR B 1 57 ? -16.828 -12.617 -1.725 1 95.19 57 THR B N 1
ATOM 3135 C CA . THR B 1 57 ? -17.062 -14 -2.121 1 95.19 57 THR B CA 1
ATOM 3136 C C . THR B 1 57 ? -18.531 -14.234 -2.449 1 95.19 57 THR B C 1
ATOM 3138 O O . THR B 1 57 ? -19.391 -13.469 -2.014 1 95.19 57 THR B O 1
ATOM 3141 N N . PRO B 1 58 ? -18.781 -15.227 -3.227 1 93.38 58 PRO B N 1
ATOM 3142 C CA . PRO B 1 58 ? -20.172 -15.469 -3.584 1 93.38 58 PRO B CA 1
ATOM 3143 C C . PRO B 1 58 ? -21.078 -15.633 -2.361 1 93.38 58 PRO B C 1
ATOM 3145 O O . PRO B 1 58 ? -20.656 -16.219 -1.355 1 93.38 58 PRO B O 1
ATOM 3148 N N . ALA B 1 59 ? -22.266 -15.109 -2.49 1 82.94 59 ALA B N 1
ATOM 3149 C CA . ALA B 1 59 ? -23.234 -15.117 -1.409 1 82.94 59 ALA B CA 1
ATOM 3150 C C . ALA B 1 59 ? -23.859 -16.5 -1.244 1 82.94 59 ALA B C 1
ATOM 3152 O O . ALA B 1 59 ? -24.953 -16.766 -1.75 1 82.94 59 ALA B O 1
ATOM 3153 N N . ARG B 1 60 ? -23.203 -17.328 -0.665 1 86.88 60 ARG B N 1
ATOM 3154 C CA . ARG B 1 60 ? -23.719 -18.656 -0.401 1 86.88 60 ARG B CA 1
ATOM 3155 C C . ARG B 1 60 ? -23.875 -18.906 1.097 1 86.88 60 ARG B C 1
ATOM 3157 O O . ARG B 1 60 ? -23.047 -18.453 1.893 1 86.88 60 ARG B O 1
ATOM 3164 N N . ASN B 1 61 ? -24.844 -19.641 1.358 1 85.94 61 ASN B N 1
ATOM 3165 C CA . ASN B 1 61 ? -25.125 -19.938 2.762 1 85.94 61 ASN B CA 1
ATOM 3166 C C . ASN B 1 61 ? -24.047 -20.828 3.373 1 85.94 61 ASN B C 1
ATOM 3168 O O . ASN B 1 61 ? -23.828 -20.812 4.586 1 85.94 61 ASN B O 1
ATOM 3172 N N . ASP B 1 62 ? -23.438 -21.609 2.557 1 85.38 62 ASP B N 1
ATOM 3173 C CA . ASP B 1 62 ? -22.422 -22.516 3.076 1 85.38 62 ASP B CA 1
ATOM 3174 C C . ASP B 1 62 ? -21.031 -21.859 3.074 1 85.38 62 ASP B C 1
ATOM 3176 O O . ASP B 1 62 ? -20.047 -22.469 3.494 1 85.38 62 ASP B O 1
ATOM 3180 N N . LEU B 1 63 ? -20.953 -20.703 2.594 1 85.81 63 LEU B N 1
ATOM 3181 C CA . LEU B 1 63 ? -19.734 -19.891 2.598 1 85.81 63 LEU B CA 1
ATOM 3182 C C . LEU B 1 63 ? -18.625 -20.594 1.832 1 85.81 63 LEU B C 1
ATOM 3184 O O . LEU B 1 63 ? -17.438 -20.438 2.174 1 85.81 63 LEU B O 1
ATOM 3188 N N . ALA B 1 64 ? -19.078 -21.469 0.899 1 84.31 64 ALA B N 1
ATOM 3189 C CA . ALA B 1 64 ? -18.078 -22.125 0.061 1 84.31 64 ALA B CA 1
ATOM 3190 C C . ALA B 1 64 ? -17.266 -21.109 -0.732 1 84.31 64 ALA B C 1
ATOM 3192 O O . ALA B 1 64 ? -17.781 -20.062 -1.146 1 84.31 64 ALA B O 1
ATOM 3193 N N . LYS B 1 65 ? -15.953 -21.438 -0.889 1 89.56 65 LYS B N 1
ATOM 3194 C CA . LYS B 1 65 ? -15.023 -20.547 -1.587 1 89.56 65 LYS B CA 1
ATOM 3195 C C . LYS B 1 65 ? -14.234 -21.312 -2.65 1 89.56 65 LYS B C 1
ATOM 3197 O O . LYS B 1 65 ? -14.328 -22.531 -2.744 1 89.56 65 LYS B O 1
ATOM 3202 N N . GLY B 1 66 ? -13.594 -20.516 -3.438 1 93.62 66 GLY B N 1
ATOM 3203 C CA . GLY B 1 66 ? -12.727 -21.125 -4.434 1 93.62 66 GLY B CA 1
ATOM 3204 C C . GLY B 1 66 ? -13.18 -20.859 -5.859 1 93.62 66 GLY B C 1
ATOM 3205 O O . GLY B 1 66 ? -14.297 -20.375 -6.086 1 93.62 66 GLY B O 1
ATOM 3206 N N . LYS B 1 67 ? -12.43 -21.312 -6.68 1 95.62 67 LYS B N 1
ATOM 3207 C CA . LYS B 1 67 ? -12.625 -21.047 -8.102 1 95.62 67 LYS B CA 1
ATOM 3208 C C . LYS B 1 67 ? -13.883 -21.75 -8.617 1 95.62 67 LYS B C 1
ATOM 3210 O O . LYS B 1 67 ? -14.68 -21.141 -9.336 1 95.62 67 LYS B O 1
ATOM 3215 N N . LYS B 1 68 ? -14.047 -22.969 -8.242 1 93.94 68 LYS B N 1
ATOM 3216 C CA . LYS B 1 68 ? -15.195 -23.734 -8.703 1 93.94 68 LYS B CA 1
ATOM 3217 C C . LYS B 1 68 ? -16.5 -23.062 -8.312 1 93.94 68 LYS B C 1
ATOM 3219 O O . LYS B 1 68 ? -17.453 -23.047 -9.086 1 93.94 68 LYS B O 1
ATOM 3224 N N . VAL B 1 69 ? -16.547 -22.516 -7.148 1 95.5 69 VAL B N 1
ATOM 3225 C CA . VAL B 1 69 ? -17.75 -21.844 -6.645 1 95.5 69 VAL B CA 1
ATOM 3226 C C . VAL B 1 69 ? -18.047 -20.609 -7.477 1 95.5 69 VAL B C 1
ATOM 3228 O O . VAL B 1 69 ? -19.188 -20.375 -7.883 1 95.5 69 VAL B O 1
ATOM 3231 N N . VAL B 1 70 ? -17.047 -19.812 -7.754 1 97.06 70 VAL B N 1
ATOM 3232 C CA . VAL B 1 70 ? -17.203 -18.594 -8.531 1 97.06 70 VAL B CA 1
ATOM 3233 C C . VAL B 1 70 ? -17.688 -18.938 -9.938 1 97.06 70 VAL B C 1
ATOM 3235 O O . VAL B 1 70 ? -18.594 -18.281 -10.469 1 97.06 70 VAL B O 1
ATOM 3238 N N . LEU B 1 71 ? -17.172 -20 -10.5 1 96.56 71 LEU B N 1
ATOM 3239 C CA . LEU B 1 71 ? -17.469 -20.375 -11.875 1 96.56 71 LEU B CA 1
ATOM 3240 C C . LEU B 1 71 ? -18.906 -20.875 -12 1 96.56 71 LEU B C 1
ATOM 3242 O O . LEU B 1 71 ? -19.453 -20.938 -13.102 1 96.56 71 LEU B O 1
ATOM 3246 N N . GLN B 1 72 ? -19.5 -21.266 -10.914 1 94.88 72 GLN B N 1
ATOM 3247 C CA . GLN B 1 72 ? -20.906 -21.672 -10.938 1 94.88 72 GLN B CA 1
ATOM 3248 C C . GLN B 1 72 ? -21.812 -20.5 -11.344 1 94.88 72 GLN B C 1
ATOM 3250 O O . GLN B 1 72 ? -22.953 -20.703 -11.742 1 94.88 72 GLN B O 1
ATOM 3255 N N . PHE B 1 73 ? -21.281 -19.312 -11.211 1 94.88 73 PHE B N 1
ATOM 3256 C CA . PHE B 1 73 ? -22.078 -18.125 -11.523 1 94.88 73 PHE B CA 1
ATOM 3257 C C . PHE B 1 73 ? -21.766 -17.625 -12.93 1 94.88 73 PHE B C 1
ATOM 3259 O O . PHE B 1 73 ? -22.172 -16.516 -13.305 1 94.88 73 PHE B O 1
ATOM 3266 N N . ALA B 1 74 ? -21.047 -18.375 -13.734 1 95.44 74 ALA B N 1
ATOM 3267 C CA . ALA B 1 74 ? -20.609 -17.969 -15.062 1 95.44 74 ALA B CA 1
ATOM 3268 C C . ALA B 1 74 ? -21.797 -17.594 -15.945 1 95.44 74 ALA B C 1
ATOM 3270 O O . ALA B 1 74 ? -21.734 -16.594 -16.688 1 95.44 74 ALA B O 1
ATOM 3271 N N . ASP B 1 75 ? -22.844 -18.344 -15.828 1 94.56 75 ASP B N 1
ATOM 3272 C CA . ASP B 1 75 ? -24.016 -18.094 -16.656 1 94.56 75 ASP B CA 1
ATOM 3273 C C . ASP B 1 75 ? -24.734 -16.812 -16.234 1 94.56 75 ASP B C 1
ATOM 3275 O O . ASP B 1 75 ? -25.5 -16.234 -17.016 1 94.56 75 ASP B O 1
ATOM 3279 N N . GLN B 1 76 ? -24.516 -16.391 -15.031 1 94.56 76 GLN B N 1
ATOM 3280 C CA . GLN B 1 76 ? -25.188 -15.219 -14.492 1 94.56 76 GLN B CA 1
ATOM 3281 C C . GLN B 1 76 ? -24.328 -13.969 -14.648 1 94.56 76 GLN B C 1
ATOM 3283 O O . GLN B 1 76 ? -24.781 -12.859 -14.367 1 94.56 76 GLN B O 1
ATOM 3288 N N . ALA B 1 77 ? -23.109 -14.172 -15.055 1 95.69 77 ALA B N 1
ATOM 3289 C CA . ALA B 1 77 ? -22.203 -13.039 -15.195 1 95.69 77 ALA B CA 1
ATOM 3290 C C . ALA B 1 77 ? -22.719 -12.047 -16.234 1 95.69 77 ALA B C 1
ATOM 3292 O O . ALA B 1 77 ? -23.266 -12.445 -17.266 1 95.69 77 ALA B O 1
ATOM 3293 N N . GLY B 1 78 ? -22.625 -10.789 -15.961 1 94.81 78 GLY B N 1
ATOM 3294 C CA . GLY B 1 78 ? -23.078 -9.711 -16.812 1 94.81 78 GLY B CA 1
ATOM 3295 C C . GLY B 1 78 ? -22.703 -8.336 -16.297 1 94.81 78 GLY B C 1
ATOM 3296 O O . GLY B 1 78 ? -21.75 -8.203 -15.516 1 94.81 78 GLY B O 1
ATOM 3297 N N . LYS B 1 79 ? -23.375 -7.383 -16.672 1 92.56 79 LYS B N 1
ATOM 3298 C CA . LYS B 1 79 ? -23.047 -5.992 -16.375 1 92.56 79 LYS B CA 1
ATOM 3299 C C . LYS B 1 79 ? -23.188 -5.711 -14.883 1 92.56 79 LYS B C 1
ATOM 3301 O O . LYS B 1 79 ? -22.5 -4.836 -14.344 1 92.56 79 LYS B O 1
ATOM 3306 N N . SER B 1 80 ? -23.953 -6.496 -14.281 1 94.06 80 SER B N 1
ATOM 3307 C CA . SER B 1 80 ? -24.203 -6.242 -12.859 1 94.06 80 SER B CA 1
ATOM 3308 C C . SER B 1 80 ? -23.438 -7.23 -11.984 1 94.06 80 SER B C 1
ATOM 3310 O O . SER B 1 80 ? -23.453 -7.129 -10.758 1 94.06 80 SER B O 1
ATOM 3312 N N . LEU B 1 81 ? -22.797 -8.203 -12.602 1 96.75 81 LEU B N 1
ATOM 3313 C CA . LEU B 1 81 ? -22.047 -9.211 -11.875 1 96.75 81 LEU B CA 1
ATOM 3314 C C . LEU B 1 81 ? -20.781 -9.609 -12.641 1 96.75 81 LEU B C 1
ATOM 3316 O O . LEU B 1 81 ? -20.859 -10.219 -13.703 1 96.75 81 LEU B O 1
ATOM 3320 N N . ILE B 1 82 ? -19.688 -9.281 -12.078 1 98 82 ILE B N 1
ATOM 3321 C CA . ILE B 1 82 ? -18.391 -9.617 -12.648 1 98 82 ILE B CA 1
ATOM 3322 C C . ILE B 1 82 ? -17.734 -10.727 -11.828 1 98 82 ILE B C 1
ATOM 3324 O O . ILE B 1 82 ? -17.797 -10.711 -10.594 1 98 82 ILE B O 1
ATOM 3328 N N . LEU B 1 83 ? -17.156 -11.68 -12.461 1 98.5 83 LEU B N 1
ATOM 3329 C CA . LEU B 1 83 ? -16.422 -12.758 -11.797 1 98.5 83 LEU B CA 1
ATOM 3330 C C . LEU B 1 83 ? -14.922 -12.586 -11.961 1 98.5 83 LEU B C 1
ATOM 3332 O O . LEU B 1 83 ? -14.445 -12.289 -13.062 1 98.5 83 LEU B O 1
ATOM 3336 N N . CYS B 1 84 ? -14.172 -12.688 -10.906 1 98.69 84 CYS B N 1
ATOM 3337 C CA . CYS B 1 84 ? -12.719 -12.625 -10.945 1 98.69 84 CYS B CA 1
ATOM 3338 C C . CYS B 1 84 ? -12.102 -13.875 -10.328 1 98.69 84 CYS B C 1
ATOM 3340 O O . CYS B 1 84 ? -12.398 -14.219 -9.18 1 98.69 84 CYS B O 1
ATOM 3342 N N . VAL B 1 85 ? -11.195 -14.531 -11.055 1 98.5 85 VAL B N 1
ATOM 3343 C CA . VAL B 1 85 ? -10.602 -15.781 -10.578 1 98.5 85 VAL B CA 1
ATOM 3344 C C . VAL B 1 85 ? -9.094 -15.766 -10.844 1 98.5 85 VAL B C 1
ATOM 3346 O O . VAL B 1 85 ? -8.617 -15.031 -11.711 1 98.5 85 VAL B O 1
ATOM 3349 N N . ASP B 1 86 ? -8.367 -16.547 -10.094 1 98.06 86 ASP B N 1
ATOM 3350 C CA . ASP B 1 86 ? -6.977 -16.844 -10.438 1 98.06 86 ASP B CA 1
ATOM 3351 C C . ASP B 1 86 ? -6.887 -17.641 -11.734 1 98.06 86 ASP B C 1
ATOM 3353 O O . ASP B 1 86 ? -7.742 -18.484 -12.016 1 98.06 86 ASP B O 1
ATOM 3357 N N . SER B 1 87 ? -5.867 -17.406 -12.453 1 97.88 87 SER B N 1
ATOM 3358 C CA . SER B 1 87 ? -5.707 -18.094 -13.727 1 97.88 87 SER B CA 1
ATOM 3359 C C . SER B 1 87 ? -5.289 -19.547 -13.523 1 97.88 87 SER B C 1
ATOM 3361 O O . SER B 1 87 ? -5.719 -20.438 -14.266 1 97.88 87 SER B O 1
ATOM 3363 N N . ASP B 1 88 ? -4.5 -19.734 -12.367 1 96.88 88 ASP B N 1
ATOM 3364 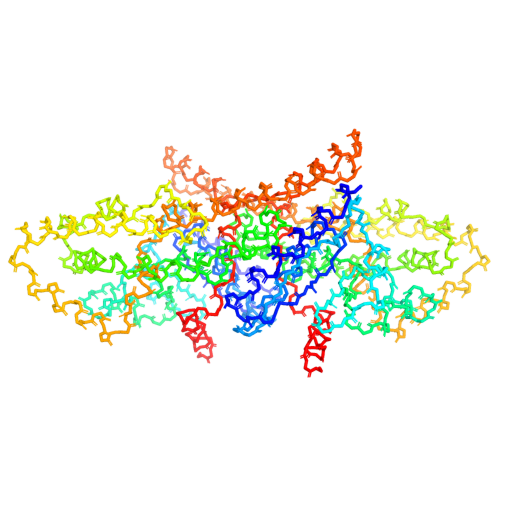C CA . ASP B 1 88 ? -3.76 -21 -12.32 1 96.88 88 ASP B CA 1
ATOM 3365 C C . ASP B 1 88 ? -3.055 -21.266 -13.648 1 96.88 88 ASP B C 1
ATOM 3367 O O . ASP B 1 88 ? -2.158 -20.516 -14.039 1 96.88 88 ASP B O 1
ATOM 3371 N N . PHE B 1 89 ? -3.596 -22.234 -14.453 1 97.38 89 PHE B N 1
ATOM 3372 C CA . PHE B 1 89 ? -2.998 -22.516 -15.75 1 97.38 89 PHE B CA 1
ATOM 3373 C C . PHE B 1 89 ? -3.98 -22.234 -16.875 1 97.38 89 PHE B C 1
ATOM 3375 O O . PHE B 1 89 ? -3.691 -22.5 -18.047 1 97.38 89 PHE B O 1
ATOM 3382 N N . ASP B 1 90 ? -5.094 -21.656 -16.562 1 97.69 90 ASP B N 1
ATOM 3383 C CA . ASP B 1 90 ? -6.148 -21.5 -17.562 1 97.69 90 ASP B CA 1
ATOM 3384 C C . ASP B 1 90 ? -5.688 -20.625 -18.719 1 97.69 90 ASP B C 1
ATOM 3386 O O . ASP B 1 90 ? -5.941 -20.922 -19.891 1 97.69 90 ASP B O 1
ATOM 3390 N N . TYR B 1 91 ? -5.066 -19.547 -18.391 1 97.5 91 TYR B N 1
ATOM 3391 C CA . TYR B 1 91 ? -4.535 -18.688 -19.438 1 97.5 91 TYR B CA 1
ATOM 3392 C C . TYR B 1 91 ? -3.551 -19.422 -20.328 1 97.5 91 TYR B C 1
ATOM 3394 O O . TYR B 1 91 ? -3.637 -19.359 -21.562 1 97.5 91 TYR B O 1
ATOM 3402 N N . LEU B 1 92 ? -2.674 -20.172 -19.734 1 97 92 LEU B N 1
ATOM 3403 C CA . LEU B 1 92 ? -1.621 -20.875 -20.453 1 97 92 LEU B CA 1
ATOM 3404 C C . LEU B 1 92 ? -2.203 -22.016 -21.297 1 97 92 LEU B C 1
ATOM 3406 O O . LEU B 1 92 ? -1.718 -22.297 -22.391 1 97 92 LEU B O 1
ATOM 3410 N N . PHE B 1 93 ? -3.254 -22.609 -20.781 1 96.62 93 PHE B N 1
ATOM 3411 C CA . PHE B 1 93 ? -3.812 -23.781 -21.453 1 96.62 93 PHE B CA 1
ATOM 3412 C C . PHE B 1 93 ? -4.703 -23.359 -22.609 1 96.62 93 PHE B C 1
ATOM 3414 O O . PHE B 1 93 ? -5 -24.172 -23.5 1 96.62 93 PHE B O 1
ATOM 3421 N N . GLY B 1 94 ? -5.109 -22.125 -22.594 1 94.19 94 GLY B N 1
ATOM 3422 C CA . GLY B 1 94 ? -5.977 -21.688 -23.672 1 94.19 94 GLY B CA 1
ATOM 3423 C C . GLY B 1 94 ? -7.27 -22.469 -23.766 1 94.19 94 GLY B C 1
ATOM 3424 O O . GLY B 1 94 ? -8.055 -22.5 -22.812 1 94.19 94 GLY B O 1
ATOM 3425 N N . ASP B 1 95 ? -7.375 -23.281 -24.891 1 92.12 95 ASP B N 1
ATOM 3426 C CA . ASP B 1 95 ? -8.617 -24.016 -25.109 1 92.12 95 ASP B CA 1
ATOM 3427 C C . ASP B 1 95 ? -8.406 -25.516 -24.906 1 92.12 95 ASP B C 1
ATOM 3429 O O . ASP B 1 95 ? -9.227 -26.328 -25.344 1 92.12 95 ASP B O 1
ATOM 3433 N N . LEU B 1 96 ? -7.379 -25.812 -24.25 1 89.44 96 LEU B N 1
ATOM 3434 C CA . LEU B 1 96 ? -6.98 -27.219 -24.172 1 89.44 96 LEU B CA 1
ATOM 3435 C C . LEU B 1 96 ? -7.82 -27.969 -23.141 1 89.44 96 LEU B C 1
ATOM 3437 O O . LEU B 1 96 ? -7.867 -29.203 -23.141 1 89.44 96 LEU B O 1
ATOM 3441 N N . SER B 1 97 ? -8.406 -27.312 -22.203 1 89.44 97 SER B N 1
ATOM 3442 C CA . SER B 1 97 ? -9.297 -27.922 -21.234 1 89.44 97 SER B CA 1
ATOM 3443 C C . SER B 1 97 ? -10.648 -27.219 -21.203 1 89.44 97 SER B C 1
ATOM 3445 O O . SER B 1 97 ? -10.766 -26.062 -21.594 1 89.44 97 SER B O 1
ATOM 3447 N N . SER B 1 98 ? -11.672 -27.953 -20.672 1 91.06 98 SER B N 1
ATOM 3448 C CA . SER B 1 98 ? -13.008 -27.375 -20.578 1 91.06 98 SER B CA 1
ATOM 3449 C C . SER B 1 98 ? -13.023 -26.188 -19.609 1 91.06 98 SER B C 1
ATOM 3451 O O . SER B 1 98 ? -13.641 -25.156 -19.891 1 91.06 98 SER B O 1
ATOM 3453 N N . GLN B 1 99 ? -12.367 -26.328 -18.578 1 92.44 99 GLN B N 1
ATOM 3454 C CA . GLN B 1 99 ? -12.297 -25.25 -17.609 1 92.44 99 GLN B CA 1
ATOM 3455 C C . GLN B 1 99 ? -11.602 -24.031 -18.188 1 92.44 99 GLN B C 1
ATOM 3457 O O . GLN B 1 99 ? -12.078 -22.891 -18.031 1 92.44 99 GLN B O 1
ATOM 3462 N N . SER B 1 100 ? -10.5 -24.297 -18.781 1 95.25 100 SER B N 1
ATOM 3463 C CA . SER B 1 100 ? -9.766 -23.188 -19.375 1 95.25 100 SER B CA 1
ATOM 3464 C C . SER B 1 100 ? -10.594 -22.469 -20.438 1 95.25 100 SER B C 1
ATOM 3466 O O . SER B 1 100 ? -10.531 -21.234 -20.562 1 95.25 100 SER B O 1
ATOM 3468 N N . ARG B 1 101 ? -11.383 -23.203 -21.141 1 95.06 101 ARG B N 1
ATOM 3469 C CA . ARG B 1 101 ? -12.273 -22.594 -22.125 1 95.06 101 ARG B CA 1
ATOM 3470 C C . ARG B 1 101 ? -13.305 -21.688 -21.453 1 95.06 101 ARG B C 1
ATOM 3472 O O . ARG B 1 101 ? -13.555 -20.578 -21.906 1 95.06 101 ARG B O 1
ATOM 3479 N N . THR B 1 102 ? -13.844 -22.188 -20.406 1 94.81 102 THR B N 1
ATOM 3480 C CA . THR B 1 102 ? -14.82 -21.406 -19.656 1 94.81 102 THR B CA 1
ATOM 3481 C C . THR B 1 102 ? -14.195 -20.125 -19.141 1 94.81 102 THR B C 1
ATOM 3483 O O . THR B 1 102 ? -14.758 -19.031 -19.328 1 94.81 102 THR B O 1
ATOM 3486 N N . VAL B 1 103 ? -13.055 -20.203 -18.578 1 96.81 103 VAL B N 1
ATOM 3487 C CA . VAL B 1 103 ? -12.375 -19.062 -17.969 1 96.81 103 VAL B CA 1
ATOM 3488 C C . VAL B 1 103 ? -11.969 -18.062 -19.047 1 96.81 103 VAL B C 1
ATOM 3490 O O . VAL B 1 103 ? -12.102 -16.859 -18.859 1 96.81 103 VAL B O 1
ATOM 3493 N N . ASN B 1 104 ? -11.586 -18.562 -20.172 1 96.56 104 ASN B N 1
ATOM 3494 C CA . ASN B 1 104 ? -11.008 -17.703 -21.219 1 96.56 104 ASN B CA 1
ATOM 3495 C C . ASN B 1 104 ? -12.094 -17.078 -22.094 1 96.56 104 ASN B C 1
ATOM 3497 O O . ASN B 1 104 ? -11.852 -16.078 -22.766 1 96.56 104 ASN B O 1
ATOM 3501 N N . HIS B 1 105 ? -13.312 -17.656 -22.047 1 95.44 105 HIS B N 1
ATOM 3502 C CA . HIS B 1 105 ? -14.258 -17.219 -23.062 1 95.44 105 HIS B CA 1
ATOM 3503 C C . HIS B 1 105 ? -15.539 -16.688 -22.422 1 95.44 105 HIS B C 1
ATOM 3505 O O . HIS B 1 105 ? -16.391 -16.109 -23.094 1 95.44 105 HIS B O 1
ATOM 3511 N N . THR B 1 106 ? -15.766 -16.906 -21.156 1 95.81 106 THR B N 1
ATOM 3512 C CA . THR B 1 106 ? -16.969 -16.391 -20.5 1 95.81 106 THR B CA 1
ATOM 3513 C C . THR B 1 106 ? -16.922 -14.867 -20.406 1 95.81 106 THR B C 1
ATOM 3515 O O . THR B 1 106 ? -15.977 -14.305 -19.844 1 95.81 106 THR B O 1
ATOM 3518 N N . PRO B 1 107 ? -17.922 -14.211 -20.922 1 95.56 107 PRO B N 1
ATOM 3519 C CA . PRO B 1 107 ? -17.969 -12.758 -20.766 1 95.56 107 PRO B CA 1
ATOM 3520 C C . PRO B 1 107 ? -18.094 -12.328 -19.297 1 95.56 107 PRO B C 1
ATOM 3522 O O . PRO B 1 107 ? -18.703 -13.031 -18.5 1 95.56 107 PRO B O 1
ATOM 3525 N N . TYR B 1 108 ? -17.531 -11.18 -18.953 1 97.31 108 TYR B N 1
ATOM 3526 C CA . TYR B 1 108 ? -17.594 -10.578 -17.625 1 97.31 108 TYR B CA 1
ATOM 3527 C C . TYR B 1 108 ? -16.891 -11.461 -16.594 1 97.31 108 TYR B C 1
ATOM 3529 O O . TYR B 1 108 ? -17.219 -11.406 -15.406 1 97.31 108 TYR B O 1
ATOM 3537 N N . LEU B 1 109 ? -16.094 -12.398 -17.062 1 98.19 109 LEU B N 1
ATOM 3538 C CA . LEU B 1 109 ? -15.164 -13.156 -16.219 1 98.19 109 LEU B CA 1
ATOM 3539 C C . LEU B 1 109 ? -13.727 -12.719 -16.453 1 98.19 109 LEU B C 1
ATOM 3541 O O . LEU B 1 109 ? -13.242 -12.75 -17.594 1 98.19 109 LEU B O 1
ATOM 3545 N N . LEU B 1 110 ? -13.133 -12.25 -15.391 1 98.5 110 LEU B N 1
ATOM 3546 C CA . LEU B 1 110 ? -11.742 -11.805 -15.438 1 98.5 110 LEU B CA 1
ATOM 3547 C C . LEU B 1 110 ? -10.836 -12.805 -14.727 1 98.5 110 LEU B C 1
ATOM 3549 O O . LEU B 1 110 ? -11.234 -13.422 -13.742 1 98.5 110 LEU B O 1
ATOM 3553 N N . GLN B 1 111 ? -9.672 -12.984 -15.227 1 98.44 111 GLN B N 1
ATOM 3554 C CA . GLN B 1 111 ? -8.648 -13.797 -14.578 1 98.44 111 GLN B CA 1
ATOM 3555 C C . GLN B 1 111 ? -7.363 -13 -14.359 1 98.44 111 GLN B C 1
ATOM 3557 O O . GLN B 1 111 ? -7.137 -11.984 -15.023 1 98.44 111 GLN B O 1
ATOM 3562 N N . THR B 1 112 ? -6.461 -13.43 -13.562 1 98.38 112 THR B N 1
ATOM 3563 C CA . THR B 1 112 ? -5.234 -12.727 -13.219 1 98.38 112 THR B CA 1
ATOM 3564 C C . THR B 1 112 ? -4.23 -12.797 -14.375 1 98.38 112 THR B C 1
ATOM 3566 O O . THR B 1 112 ? -3.289 -12 -14.43 1 98.38 112 THR B O 1
ATOM 3569 N N . TYR B 1 113 ? -4.344 -13.797 -15.297 1 98.19 113 TYR B N 1
ATOM 3570 C CA . TYR B 1 113 ? -3.371 -14.133 -16.328 1 98.19 113 TYR B CA 1
ATOM 3571 C C . TYR B 1 113 ? -2.086 -14.672 -15.711 1 98.19 113 TYR B C 1
ATOM 3573 O O . TYR B 1 113 ? -1.532 -15.664 -16.188 1 98.19 113 TYR B O 1
ATOM 3581 N N . THR B 1 114 ? -1.542 -14 -14.68 1 98.5 114 THR B N 1
ATOM 3582 C CA . THR B 1 114 ? -0.574 -14.695 -13.844 1 98.5 114 THR B CA 1
ATOM 3583 C C . THR B 1 114 ? -1.219 -15.898 -13.156 1 98.5 114 THR B C 1
ATOM 3585 O O . THR B 1 114 ? -2.443 -16.031 -13.156 1 98.5 114 THR B O 1
ATOM 3588 N N . TYR B 1 115 ? -0.396 -16.766 -12.602 1 98.5 115 TYR B N 1
ATOM 3589 C CA . TYR B 1 115 ? -0.954 -17.922 -11.914 1 98.5 115 TYR B CA 1
ATOM 3590 C C . TYR B 1 115 ? -1.977 -17.5 -10.867 1 98.5 115 TYR B C 1
ATOM 3592 O O . TYR B 1 115 ? -3.088 -18.031 -10.828 1 98.5 115 TYR B O 1
ATOM 3600 N N . ALA B 1 116 ? -1.642 -16.562 -10.023 1 98.31 116 ALA B N 1
ATOM 3601 C CA . ALA B 1 116 ? -2.5 -16.047 -8.953 1 98.31 116 ALA B CA 1
ATOM 3602 C C . ALA B 1 116 ? -2.141 -14.609 -8.594 1 98.31 116 ALA B C 1
ATOM 3604 O O . ALA B 1 116 ? -1.246 -14.016 -9.203 1 98.31 116 ALA B O 1
ATOM 3605 N N . ILE B 1 117 ? -2.867 -13.984 -7.68 1 98.06 117 ILE B N 1
ATOM 3606 C CA . ILE B 1 117 ? -2.631 -12.602 -7.281 1 98.06 117 ILE B CA 1
ATOM 3607 C C . ILE B 1 117 ? -1.254 -12.484 -6.633 1 98.06 117 ILE B C 1
ATOM 3609 O O . ILE B 1 117 ? -0.591 -11.453 -6.754 1 98.06 117 ILE B O 1
ATOM 3613 N N . GLU B 1 118 ? -0.756 -13.57 -5.969 1 98.25 118 GLU B N 1
ATOM 3614 C CA . GLU B 1 118 ? 0.544 -13.547 -5.305 1 98.25 118 GLU B CA 1
ATOM 3615 C C . GLU B 1 118 ? 1.661 -13.211 -6.289 1 98.25 118 GLU B C 1
ATOM 3617 O O . GLU B 1 118 ? 2.639 -12.547 -5.922 1 98.25 118 GLU B O 1
ATOM 3622 N N . ASN B 1 119 ? 1.472 -13.656 -7.512 1 98.75 119 ASN B N 1
ATOM 3623 C CA . ASN B 1 119 ? 2.494 -13.391 -8.516 1 98.75 119 ASN B CA 1
ATOM 3624 C C . ASN B 1 119 ? 2.611 -11.906 -8.82 1 98.75 119 ASN B C 1
ATOM 3626 O O . ASN B 1 119 ? 3.693 -11.414 -9.148 1 98.75 119 ASN B O 1
ATOM 3630 N N . TYR B 1 120 ? 1.488 -11.195 -8.734 1 98.5 120 TYR B N 1
ATOM 3631 C CA . TYR B 1 120 ? 1.506 -9.742 -8.859 1 98.5 120 TYR B CA 1
ATOM 3632 C C . TYR B 1 120 ? 2.166 -9.094 -7.648 1 98.5 120 TYR B C 1
ATOM 3634 O O . TYR B 1 120 ? 2.98 -8.18 -7.789 1 98.5 120 TYR B O 1
ATOM 3642 N N . LEU B 1 121 ? 1.833 -9.617 -6.477 1 98 121 LEU B N 1
ATOM 3643 C CA . LEU B 1 121 ? 2.379 -9.062 -5.242 1 98 121 LEU B CA 1
ATOM 3644 C C . LEU B 1 121 ? 3.898 -9.188 -5.219 1 98 121 LEU B C 1
ATOM 3646 O O . LEU B 1 121 ? 4.582 -8.359 -4.605 1 98 121 LEU B O 1
ATOM 3650 N N . CYS B 1 122 ? 4.379 -10.195 -5.938 1 98.5 122 CYS B N 1
ATOM 3651 C CA . CYS B 1 122 ? 5.805 -10.5 -5.945 1 98.5 122 CYS B CA 1
ATOM 3652 C C . CYS B 1 122 ? 6.484 -9.906 -7.168 1 98.5 122 CYS B C 1
ATOM 3654 O O . CYS B 1 122 ? 7.609 -10.281 -7.504 1 98.5 122 CYS B O 1
ATOM 3656 N N . TYR B 1 123 ? 5.883 -8.977 -7.867 1 98.31 123 TYR B N 1
ATOM 3657 C CA . TYR B 1 123 ? 6.438 -8.43 -9.102 1 98.31 123 TYR B CA 1
ATOM 3658 C C . TYR B 1 123 ? 7.789 -7.773 -8.844 1 98.31 123 TYR B C 1
ATOM 3660 O O . TYR B 1 123 ? 7.895 -6.848 -8.039 1 98.31 123 TYR B O 1
ATOM 3668 N N . PRO B 1 124 ? 8.82 -8.195 -9.508 1 98.06 124 PRO B N 1
ATOM 3669 C CA . PRO B 1 124 ? 10.203 -7.902 -9.125 1 98.06 124 PRO B CA 1
ATOM 3670 C C . PRO B 1 124 ? 10.516 -6.406 -9.117 1 98.06 124 PRO B C 1
ATOM 3672 O O . PRO B 1 124 ? 11.148 -5.906 -8.18 1 98.06 124 PRO B O 1
ATOM 3675 N N . PRO B 1 125 ? 10.102 -5.594 -10.086 1 95.81 125 PRO B N 1
ATOM 3676 C CA . PRO B 1 125 ? 10.461 -4.176 -10.102 1 95.81 125 PRO B CA 1
ATOM 3677 C C . PRO B 1 125 ? 9.961 -3.43 -8.867 1 95.81 125 PRO B C 1
ATOM 3679 O O . PRO B 1 125 ? 10.445 -2.338 -8.562 1 95.81 125 PRO B O 1
ATOM 3682 N N . SER B 1 126 ? 9.047 -4 -8.172 1 96.62 126 SER B N 1
ATOM 3683 C CA . SER B 1 126 ? 8.43 -3.295 -7.055 1 96.62 126 SER B CA 1
ATOM 3684 C C . SER B 1 126 ? 9.07 -3.689 -5.73 1 96.62 126 SER B C 1
ATOM 3686 O O . SER B 1 126 ? 8.828 -3.057 -4.703 1 96.62 126 SER B O 1
ATOM 3688 N N . LEU B 1 127 ? 9.883 -4.66 -5.672 1 98.12 127 LEU B N 1
ATOM 3689 C CA . LEU B 1 127 ? 10.305 -5.285 -4.43 1 98.12 127 LEU B CA 1
ATOM 3690 C C . LEU B 1 127 ? 11.273 -4.387 -3.67 1 98.12 127 LEU B C 1
ATOM 3692 O O . LEU B 1 127 ? 11.305 -4.398 -2.438 1 98.12 127 LEU B O 1
ATOM 3696 N N . HIS B 1 128 ? 12.055 -3.623 -4.422 1 97.06 128 HIS B N 1
ATOM 3697 C CA . HIS B 1 128 ? 12.938 -2.676 -3.742 1 97.06 128 HIS B CA 1
ATOM 3698 C C . HIS B 1 128 ? 12.133 -1.7 -2.887 1 97.06 128 HIS B C 1
ATOM 3700 O O . HIS B 1 128 ? 12.5 -1.432 -1.739 1 97.06 128 HIS B O 1
ATOM 3706 N N . SER B 1 129 ? 11.086 -1.198 -3.424 1 96.5 129 SER B N 1
ATOM 3707 C CA . SER B 1 129 ? 10.234 -0.262 -2.695 1 96.5 129 SER B CA 1
ATOM 3708 C C . SER B 1 129 ? 9.656 -0.904 -1.438 1 96.5 129 SER B C 1
ATOM 3710 O O . SER B 1 129 ? 9.469 -0.234 -0.42 1 96.5 129 SER B O 1
ATOM 3712 N N . VAL B 1 130 ? 9.32 -2.146 -1.521 1 97.5 130 VAL B N 1
ATOM 3713 C CA . VAL B 1 130 ? 8.836 -2.869 -0.349 1 97.5 130 VAL B CA 1
ATOM 3714 C C . VAL B 1 130 ? 9.906 -2.871 0.738 1 97.5 130 VAL B C 1
ATOM 3716 O O . VAL B 1 130 ? 9.609 -2.637 1.912 1 97.5 130 VAL B O 1
ATOM 3719 N N . CYS B 1 131 ? 11.141 -3.076 0.365 1 98.38 131 CYS B N 1
ATOM 3720 C CA . CYS B 1 131 ? 12.242 -3.072 1.321 1 98.38 131 CYS B CA 1
ATOM 3721 C C . CYS B 1 131 ? 12.391 -1.706 1.979 1 98.38 131 CYS B C 1
ATOM 3723 O O . CYS B 1 131 ? 12.602 -1.615 3.189 1 98.38 131 CYS B O 1
ATOM 3725 N N . VAL B 1 132 ? 12.273 -0.723 1.123 1 98.06 132 VAL B N 1
ATOM 3726 C CA . VAL B 1 132 ? 12.422 0.635 1.637 1 98.06 132 VAL B CA 1
ATOM 3727 C C . VAL B 1 132 ? 11.305 0.93 2.637 1 98.06 132 VAL B C 1
ATOM 3729 O O . VAL B 1 132 ? 11.547 1.527 3.688 1 98.06 132 VAL B O 1
ATOM 3732 N N . ARG B 1 133 ? 10.148 0.542 2.332 1 97.06 133 ARG B N 1
ATOM 3733 C CA . ARG B 1 133 ? 9.023 0.734 3.236 1 97.06 133 ARG B CA 1
ATOM 3734 C C . ARG B 1 133 ? 9.242 -0.009 4.551 1 97.06 133 ARG B C 1
ATOM 3736 O O . ARG B 1 133 ? 8.875 0.484 5.617 1 97.06 133 ARG B O 1
ATOM 3743 N N . ALA B 1 134 ? 9.828 -1.133 4.438 1 97.75 134 ALA B N 1
ATOM 3744 C CA . ALA B 1 134 ? 10.008 -1.99 5.609 1 97.75 134 ALA B CA 1
ATOM 3745 C C . ALA B 1 134 ? 11.125 -1.467 6.508 1 97.75 134 ALA B C 1
ATOM 3747 O O . ALA B 1 134 ? 11.031 -1.544 7.734 1 97.75 134 ALA B O 1
ATOM 3748 N N . THR B 1 135 ? 12.188 -0.867 5.934 1 98.44 135 THR B N 1
ATOM 3749 C CA . THR B 1 135 ? 13.406 -0.64 6.699 1 98.44 135 THR B CA 1
ATOM 3750 C C . THR B 1 135 ? 13.719 0.852 6.797 1 98.44 135 THR B C 1
ATOM 3752 O O . THR B 1 135 ? 14.57 1.265 7.582 1 98.44 135 THR B O 1
ATOM 3755 N N . LYS B 1 136 ? 13.062 1.627 5.961 1 97.81 136 LYS B N 1
ATOM 3756 C CA . LYS B 1 136 ? 13.32 3.062 5.871 1 97.81 136 LYS B CA 1
ATOM 3757 C C . LYS B 1 136 ? 14.727 3.34 5.359 1 97.81 136 LYS B C 1
ATOM 3759 O O . LYS B 1 136 ? 15.281 4.414 5.602 1 97.81 136 LYS B O 1
ATOM 3764 N N . LYS B 1 137 ? 15.352 2.367 4.777 1 97.38 137 LYS B N 1
ATOM 3765 C CA . LYS B 1 137 ? 16.672 2.5 4.172 1 97.38 137 LYS B CA 1
ATOM 3766 C C . LYS B 1 137 ? 16.609 2.283 2.664 1 97.38 137 LYS B C 1
ATOM 3768 O O . LYS B 1 137 ? 16.281 1.188 2.201 1 97.38 137 LYS B O 1
ATOM 3773 N N . ASP B 1 138 ? 16.922 3.34 1.929 1 97.12 138 ASP B N 1
ATOM 3774 C CA . ASP B 1 138 ? 16.812 3.303 0.473 1 97.12 138 ASP B CA 1
ATOM 3775 C C . ASP B 1 138 ? 18.188 3.121 -0.174 1 97.12 138 ASP B C 1
ATOM 3777 O O . ASP B 1 138 ? 18.703 4.043 -0.807 1 97.12 138 ASP B O 1
ATOM 3781 N N . ALA B 1 139 ? 18.812 2.035 0.021 1 94.81 139 ALA B N 1
ATOM 3782 C CA . ALA B 1 139 ? 20.078 1.675 -0.619 1 94.81 139 ALA B CA 1
ATOM 3783 C C . ALA B 1 139 ? 19.875 0.517 -1.594 1 94.81 139 ALA B C 1
ATOM 3785 O O . ALA B 1 139 ? 19.219 -0.47 -1.272 1 94.81 139 ALA B O 1
ATOM 3786 N N . HIS B 1 140 ? 20.422 0.64 -2.762 1 93 140 HIS B N 1
ATOM 3787 C CA . HIS B 1 140 ? 20.281 -0.39 -3.785 1 93 140 HIS B CA 1
ATOM 3788 C C . HIS B 1 140 ? 21.359 -1.451 -3.652 1 93 140 HIS B C 1
ATOM 3790 O O . HIS B 1 140 ? 22.297 -1.486 -4.449 1 93 140 HIS B O 1
ATOM 3796 N N . ILE B 1 141 ? 21.125 -2.4 -2.807 1 95.75 141 ILE B N 1
ATOM 3797 C CA . ILE B 1 141 ? 22.156 -3.377 -2.498 1 95.75 141 ILE B CA 1
ATOM 3798 C C . ILE B 1 141 ? 21.859 -4.695 -3.201 1 95.75 141 ILE B C 1
ATOM 3800 O O . ILE B 1 141 ? 22.641 -5.641 -3.139 1 95.75 141 ILE B O 1
ATOM 3804 N N . PHE B 1 142 ? 20.688 -4.75 -3.824 1 97.12 142 PHE B N 1
ATOM 3805 C CA . PHE B 1 142 ? 20.25 -5.984 -4.461 1 97.12 142 PHE B CA 1
ATOM 3806 C C . PHE B 1 142 ? 19.422 -5.691 -5.703 1 97.12 142 PHE B C 1
ATOM 3808 O O . PHE B 1 142 ? 18.578 -4.801 -5.691 1 97.12 142 PHE B O 1
ATOM 3815 N N . ASP B 1 143 ? 19.672 -6.418 -6.777 1 96.56 143 ASP B N 1
ATOM 3816 C CA . ASP B 1 143 ? 18.922 -6.289 -8.023 1 96.56 143 ASP B CA 1
ATOM 3817 C C . ASP B 1 143 ? 17.875 -7.391 -8.141 1 96.56 143 ASP B C 1
ATOM 3819 O O . ASP B 1 143 ? 18.141 -8.461 -8.68 1 96.56 143 ASP B O 1
ATOM 3823 N N . PHE B 1 144 ? 16.672 -7.066 -7.766 1 97.81 144 PHE B N 1
ATOM 3824 C CA . PHE B 1 144 ? 15.594 -8.039 -7.727 1 97.81 144 PHE B CA 1
ATOM 3825 C C . PHE B 1 144 ? 15.227 -8.492 -9.133 1 97.81 144 PHE B C 1
ATOM 3827 O O . PHE B 1 144 ? 14.93 -9.672 -9.352 1 97.81 144 PHE B O 1
ATOM 3834 N N . GLU B 1 145 ? 15.164 -7.625 -10.047 1 96.94 145 GLU B N 1
ATOM 3835 C CA . GLU B 1 145 ? 14.773 -7.949 -11.414 1 96.94 145 GLU B CA 1
ATOM 3836 C C . GLU B 1 145 ? 15.742 -8.945 -12.047 1 96.94 145 GLU B C 1
ATOM 3838 O O . GLU B 1 145 ? 15.32 -9.945 -12.633 1 96.94 145 GLU B O 1
ATOM 3843 N N . GLU B 1 146 ? 16.984 -8.703 -11.906 1 97.44 146 GLU B N 1
ATOM 3844 C CA . GLU B 1 146 ? 18 -9.602 -12.453 1 97.44 146 GLU B CA 1
ATOM 3845 C C . GLU B 1 146 ? 17.938 -10.969 -11.789 1 97.44 146 GLU B C 1
ATOM 3847 O O . GLU B 1 146 ? 17.953 -12 -12.469 1 97.44 146 GLU B O 1
ATOM 3852 N N . PHE B 1 147 ? 17.859 -10.945 -10.516 1 98.38 147 PHE B N 1
ATOM 3853 C CA . PHE B 1 147 ? 17.828 -12.211 -9.789 1 98.38 147 PHE B CA 1
ATOM 3854 C C . PHE B 1 147 ? 16.609 -13.031 -10.188 1 98.38 147 PHE B C 1
ATOM 3856 O O . PHE B 1 147 ? 16.734 -14.227 -10.469 1 98.38 147 PHE B O 1
ATOM 3863 N N . MET B 1 148 ? 15.469 -12.422 -10.211 1 98.62 148 MET B N 1
ATOM 3864 C CA . MET B 1 148 ? 14.234 -13.148 -10.477 1 98.62 148 MET B CA 1
ATOM 3865 C C . MET B 1 148 ? 14.188 -13.633 -11.922 1 98.62 148 MET B C 1
ATOM 3867 O O . MET B 1 148 ? 13.617 -14.695 -12.203 1 98.62 148 MET B O 1
ATOM 3871 N N . ALA B 1 149 ? 14.766 -12.875 -12.789 1 98.56 149 ALA B N 1
ATOM 3872 C CA . ALA B 1 149 ? 14.867 -13.336 -14.172 1 98.56 149 ALA B CA 1
ATOM 3873 C C . ALA B 1 149 ? 15.703 -14.609 -14.266 1 98.56 149 ALA B C 1
ATOM 3875 O O . ALA B 1 149 ? 15.305 -15.578 -14.922 1 98.56 149 ALA B O 1
ATOM 3876 N N . GLU B 1 150 ? 16.859 -14.617 -13.586 1 98.62 150 GLU B N 1
ATOM 3877 C CA . GLU B 1 150 ? 17.734 -15.781 -13.602 1 98.62 150 GLU B CA 1
ATOM 3878 C C . GLU B 1 150 ? 17.094 -16.953 -12.859 1 98.62 150 GLU B C 1
ATOM 3880 O O . GLU B 1 150 ? 17.203 -18.109 -13.297 1 98.62 150 GLU B O 1
ATOM 3885 N N . TYR B 1 151 ? 16.469 -16.625 -11.773 1 98.75 151 TYR B N 1
ATOM 3886 C CA . TYR B 1 151 ? 15.719 -17.641 -11.047 1 98.75 151 TYR B CA 1
ATOM 3887 C C . TYR B 1 151 ? 14.688 -18.312 -11.945 1 98.75 151 TYR B C 1
ATOM 3889 O O . TYR B 1 151 ? 14.594 -19.531 -12 1 98.75 151 TYR B O 1
ATOM 3897 N N . SER B 1 152 ? 13.953 -17.516 -12.664 1 98.81 152 SER B N 1
ATOM 3898 C CA . SER B 1 152 ? 12.906 -17.984 -13.57 1 98.81 152 SER B CA 1
ATOM 3899 C C . SER B 1 152 ? 13.484 -18.844 -14.68 1 98.81 152 SER B C 1
ATOM 3901 O O . SER B 1 152 ? 12.953 -19.922 -14.977 1 98.81 152 SER B O 1
ATOM 3903 N N . ARG B 1 153 ? 14.57 -18.375 -15.219 1 98.62 153 ARG B N 1
ATOM 3904 C CA . ARG B 1 153 ? 15.234 -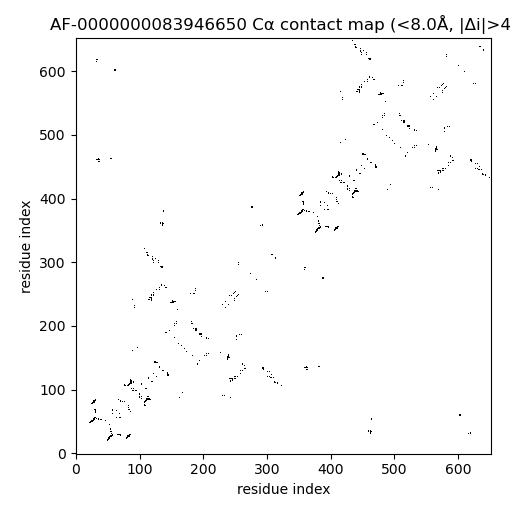19.141 -16.266 1 98.62 153 ARG B CA 1
ATOM 3905 C C . ARG B 1 153 ? 15.68 -20.516 -15.75 1 98.62 153 ARG B C 1
ATOM 3907 O O . ARG B 1 153 ? 15.547 -21.516 -16.453 1 98.62 153 ARG B O 1
ATOM 3914 N N . THR B 1 154 ? 16.156 -20.484 -14.594 1 98.69 154 THR B N 1
ATOM 3915 C CA . THR B 1 154 ? 16.719 -21.688 -13.992 1 98.69 154 THR B CA 1
ATOM 3916 C C . THR B 1 154 ? 15.625 -22.734 -13.766 1 98.69 154 THR B C 1
ATOM 3918 O O . THR B 1 154 ? 15.836 -23.922 -14.008 1 98.69 154 THR B O 1
ATOM 3921 N N . ILE B 1 155 ? 14.445 -22.344 -13.398 1 98.75 155 ILE B N 1
ATOM 3922 C CA . ILE B 1 155 ? 13.438 -23.312 -12.984 1 98.75 155 ILE B CA 1
ATOM 3923 C C . ILE B 1 155 ? 12.516 -23.625 -14.148 1 98.75 155 ILE B C 1
ATOM 3925 O O . ILE B 1 155 ? 11.641 -24.5 -14.047 1 98.75 155 ILE B O 1
ATOM 3929 N N . TYR B 1 156 ? 12.656 -23.016 -15.266 1 98.62 156 TYR B N 1
ATOM 3930 C CA . TYR B 1 156 ? 11.719 -23.094 -16.391 1 98.62 156 TYR B CA 1
ATOM 3931 C C . TYR B 1 156 ? 11.516 -24.531 -16.828 1 98.62 156 TYR B C 1
ATOM 3933 O O . TYR B 1 156 ? 10.383 -24.984 -16.984 1 98.62 156 TYR B O 1
ATOM 3941 N N . PRO B 1 157 ? 12.625 -25.328 -17.016 1 98.12 157 PRO B N 1
ATOM 3942 C CA . PRO B 1 157 ? 12.398 -26.703 -17.484 1 98.12 157 PRO B CA 1
ATOM 3943 C C . PRO B 1 157 ? 11.531 -27.516 -16.516 1 98.12 157 PRO B C 1
ATOM 3945 O O . PRO B 1 157 ? 10.734 -28.344 -16.953 1 98.12 157 PRO B O 1
ATOM 3948 N N . LEU B 1 158 ? 11.695 -27.297 -15.242 1 98.25 158 LEU B N 1
ATOM 3949 C CA . LEU B 1 158 ? 10.883 -27.984 -14.25 1 98.25 158 LEU B CA 1
ATOM 3950 C C . LEU B 1 158 ? 9.445 -27.484 -14.281 1 98.25 158 LEU B C 1
ATOM 3952 O O . LEU B 1 158 ? 8.508 -28.25 -14.047 1 98.25 158 LEU B O 1
ATOM 3956 N N . PHE B 1 159 ? 9.281 -26.219 -14.5 1 98.56 159 PHE B N 1
ATOM 3957 C CA . PHE B 1 159 ? 7.957 -25.625 -14.609 1 98.56 159 PHE B CA 1
ATOM 3958 C C . PHE B 1 159 ? 7.168 -26.266 -15.742 1 98.56 159 PHE B C 1
ATOM 3960 O O . PHE B 1 159 ? 5.973 -26.531 -15.602 1 98.56 159 PHE B O 1
ATOM 3967 N N . VAL B 1 160 ? 7.836 -26.5 -16.812 1 98.31 160 VAL B N 1
ATOM 3968 C CA . VAL B 1 160 ? 7.188 -27.125 -17.969 1 98.31 160 VAL B CA 1
ATOM 3969 C C . VAL B 1 160 ? 6.621 -28.484 -17.562 1 98.31 160 VAL B C 1
ATOM 3971 O O . VAL B 1 160 ? 5.48 -28.812 -17.891 1 98.31 160 VAL B O 1
ATOM 3974 N N . TRP B 1 161 ? 7.395 -29.266 -16.797 1 98.19 161 TRP B N 1
ATOM 3975 C CA . TRP B 1 161 ? 6.93 -30.562 -16.328 1 98.19 161 TRP B CA 1
ATOM 3976 C C . TRP B 1 161 ? 5.746 -30.406 -15.383 1 98.19 161 TRP B C 1
ATOM 3978 O O . TRP B 1 161 ? 4.785 -31.172 -15.445 1 98.19 161 TRP B O 1
ATOM 3988 N N . TYR B 1 162 ? 5.832 -29.453 -14.562 1 97.94 162 TYR B N 1
ATOM 3989 C CA . TYR B 1 162 ? 4.773 -29.188 -13.594 1 97.94 162 TYR B CA 1
ATOM 3990 C C . TYR B 1 162 ? 3.475 -28.812 -14.297 1 97.94 162 TYR B C 1
ATOM 3992 O O . TYR B 1 162 ? 2.42 -29.375 -14 1 97.94 162 TYR B O 1
ATOM 4000 N N . ALA B 1 163 ? 3.555 -27.891 -15.234 1 97.5 163 ALA B N 1
ATOM 4001 C CA . ALA B 1 163 ? 2.391 -27.453 -16 1 97.5 163 ALA B CA 1
ATOM 4002 C C . ALA B 1 163 ? 1.854 -28.578 -16.891 1 97.5 163 ALA B C 1
ATOM 4004 O O . ALA B 1 163 ? 0.642 -28.703 -17.062 1 97.5 163 ALA B O 1
ATOM 4005 N N . TYR B 1 164 ? 2.766 -29.375 -17.438 1 97.56 164 TYR B N 1
ATOM 4006 C CA . TYR B 1 164 ? 2.367 -30.5 -18.266 1 97.56 164 TYR B CA 1
ATOM 4007 C C . TYR B 1 164 ? 1.552 -31.5 -17.469 1 97.56 164 TYR B C 1
ATOM 4009 O O . TYR B 1 164 ? 0.516 -31.984 -17.922 1 97.56 164 TYR B O 1
ATOM 4017 N N . ALA B 1 165 ? 2.049 -31.828 -16.281 1 97.5 165 ALA B N 1
ATOM 4018 C CA . ALA B 1 165 ? 1.326 -32.75 -15.422 1 97.5 165 ALA B CA 1
ATOM 4019 C C . ALA B 1 165 ? -0.099 -32.281 -15.164 1 97.5 165 ALA B C 1
ATOM 4021 O O . ALA B 1 165 ? -1.036 -33.094 -15.133 1 97.5 165 ALA B O 1
ATOM 4022 N N . ALA B 1 166 ? -0.246 -30.984 -15 1 95.94 166 ALA B N 1
ATOM 4023 C CA . ALA B 1 166 ? -1.563 -30.391 -14.797 1 95.94 166 ALA B CA 1
ATOM 4024 C C . ALA B 1 166 ? -2.404 -30.469 -16.062 1 95.94 166 ALA B C 1
ATOM 4026 O O . ALA B 1 166 ? -3.602 -30.75 -16.016 1 95.94 166 ALA B O 1
ATOM 4027 N N . ARG B 1 167 ? -1.833 -30.266 -17.156 1 95.19 167 ARG B N 1
ATOM 4028 C CA . ARG B 1 167 ? -2.52 -30.234 -18.453 1 95.19 167 ARG B CA 1
ATOM 4029 C C . ARG B 1 167 ? -3.135 -31.609 -18.75 1 95.19 167 ARG B C 1
ATOM 4031 O O . ARG B 1 167 ? -4.266 -31.688 -19.234 1 95.19 167 ARG B O 1
ATOM 4038 N N . VAL B 1 168 ? -2.393 -32.625 -18.469 1 94.81 168 VAL B N 1
ATOM 4039 C CA . VAL B 1 168 ? -2.861 -33.969 -18.812 1 94.81 168 VAL B CA 1
ATOM 4040 C C . VAL B 1 168 ? -3.633 -34.562 -17.625 1 94.81 168 VAL B C 1
ATOM 4042 O O . VAL B 1 168 ? -3.932 -35.781 -17.625 1 94.81 168 VAL B O 1
ATOM 4045 N N . ASP B 1 169 ? -3.818 -33.75 -16.547 1 93 169 ASP B N 1
ATOM 4046 C CA . ASP B 1 169 ? -4.586 -34.094 -15.367 1 93 169 ASP B CA 1
ATOM 4047 C C . ASP B 1 169 ? -3.969 -35.312 -14.656 1 93 169 ASP B C 1
ATOM 4049 O O . ASP B 1 169 ? -4.668 -36.281 -14.344 1 93 169 ASP B O 1
ATOM 4053 N N . ARG B 1 170 ? -2.699 -35.375 -14.57 1 94.69 170 ARG B N 1
ATOM 4054 C CA . ARG B 1 170 ? -1.942 -36.375 -13.836 1 94.69 170 ARG B CA 1
ATOM 4055 C C . ARG B 1 170 ? -0.91 -35.75 -12.922 1 94.69 170 ARG B C 1
ATOM 4057 O O . ARG B 1 170 ? 0.294 -35.844 -13.156 1 94.69 170 ARG B O 1
ATOM 4064 N N . PRO B 1 171 ? -1.425 -35.219 -11.844 1 93.38 171 PRO B N 1
ATOM 4065 C CA . PRO B 1 171 ? -0.528 -34.469 -10.938 1 93.38 171 PRO B CA 1
ATOM 4066 C C . PRO B 1 171 ? 0.54 -35.375 -10.32 1 93.38 171 PRO B C 1
ATOM 4068 O O . PRO B 1 171 ? 1.539 -34.875 -9.789 1 93.38 171 PRO B O 1
ATOM 4071 N N . THR B 1 172 ? 0.431 -36.656 -10.453 1 94.56 172 THR B N 1
ATOM 4072 C CA . THR B 1 172 ? 1.378 -37.562 -9.852 1 94.56 172 THR B CA 1
ATOM 4073 C C . THR B 1 172 ? 2.672 -37.625 -10.656 1 94.56 172 THR B C 1
ATOM 4075 O O . THR B 1 172 ? 3.691 -38.125 -10.172 1 94.56 172 THR B O 1
ATOM 4078 N N . ILE B 1 173 ? 2.566 -37.25 -11.93 1 95.94 173 ILE B N 1
ATOM 4079 C CA . ILE B 1 173 ? 3.775 -37.188 -12.742 1 95.94 173 ILE B CA 1
ATOM 4080 C C . ILE B 1 173 ? 4.801 -36.281 -12.07 1 95.94 173 ILE B C 1
ATOM 4082 O O . ILE B 1 173 ? 5.977 -36.625 -11.961 1 95.94 173 ILE B O 1
ATOM 4086 N N . PHE B 1 174 ? 4.352 -35.156 -11.625 1 97.31 174 PHE B N 1
ATOM 4087 C CA . PHE B 1 174 ? 5.156 -34.188 -10.906 1 97.31 174 PHE B CA 1
ATOM 4088 C C . PHE B 1 174 ? 4.277 -33.312 -10 1 97.31 174 PHE B C 1
ATOM 4090 O O . PHE B 1 174 ? 3.654 -32.375 -10.469 1 97.31 174 PHE B O 1
ATOM 4097 N N . THR B 1 175 ? 4.285 -33.531 -8.734 1 96.69 175 THR B N 1
ATOM 4098 C CA . THR B 1 175 ? 3.338 -32.969 -7.789 1 96.69 175 THR B CA 1
ATOM 4099 C C . THR B 1 175 ? 3.742 -31.531 -7.434 1 96.69 175 THR B C 1
ATOM 4101 O O . THR B 1 175 ? 4.902 -31.141 -7.605 1 96.69 175 THR B O 1
ATOM 4104 N N . LEU B 1 176 ? 2.797 -30.797 -6.957 1 96.31 176 LEU B N 1
ATOM 4105 C CA . LEU B 1 176 ? 3.064 -29.453 -6.465 1 96.31 176 LEU B CA 1
ATOM 4106 C C . LEU B 1 176 ? 4.098 -29.484 -5.344 1 96.31 176 LEU B C 1
ATOM 4108 O O . LEU B 1 176 ? 4.984 -28.625 -5.289 1 96.31 176 LEU B O 1
ATOM 4112 N N . ALA B 1 177 ? 3.963 -30.406 -4.434 1 96.94 177 ALA B N 1
ATOM 4113 C CA . ALA B 1 177 ? 4.895 -30.531 -3.318 1 96.94 177 ALA B CA 1
ATOM 4114 C C . ALA B 1 177 ? 6.324 -30.734 -3.818 1 96.94 177 ALA B C 1
ATOM 4116 O O . ALA B 1 177 ? 7.262 -30.125 -3.309 1 96.94 177 ALA B O 1
ATOM 4117 N N . ASP B 1 178 ? 6.477 -31.625 -4.812 1 97.06 178 ASP B N 1
ATOM 4118 C CA . ASP B 1 178 ? 7.797 -31.875 -5.387 1 97.06 178 ASP B CA 1
ATOM 4119 C C . ASP B 1 178 ? 8.344 -30.625 -6.062 1 97.06 178 ASP B C 1
ATOM 4121 O O . ASP B 1 178 ? 9.523 -30.297 -5.918 1 97.06 178 ASP B O 1
ATOM 4125 N N . PHE B 1 179 ? 7.527 -29.984 -6.812 1 98.06 179 PHE B N 1
ATOM 4126 C CA . PHE B 1 179 ? 7.922 -28.75 -7.477 1 98.06 179 PHE B CA 1
ATOM 4127 C C . PHE B 1 179 ? 8.383 -27.719 -6.457 1 98.06 179 PHE B C 1
ATOM 4129 O O . PHE B 1 179 ? 9.492 -27.188 -6.559 1 98.06 179 PHE B O 1
ATOM 4136 N N . ARG B 1 180 ? 7.555 -27.469 -5.441 1 97.69 180 ARG B N 1
ATOM 4137 C CA . ARG B 1 180 ? 7.832 -26.5 -4.395 1 97.69 180 ARG B CA 1
ATOM 4138 C C . ARG B 1 180 ? 9.156 -26.812 -3.693 1 97.69 180 ARG B C 1
ATOM 4140 O O . ARG B 1 180 ? 9.977 -25.922 -3.488 1 97.69 180 ARG B O 1
ATOM 4147 N N . ASN B 1 181 ? 9.312 -28.016 -3.365 1 96.88 181 ASN B N 1
ATOM 4148 C CA . ASN B 1 181 ? 10.5 -28.438 -2.631 1 96.88 181 ASN B CA 1
ATOM 4149 C C . ASN B 1 181 ? 11.766 -28.266 -3.465 1 96.88 181 ASN B C 1
ATOM 4151 O O . ASN B 1 181 ? 12.852 -28.062 -2.92 1 96.88 181 ASN B O 1
ATOM 4155 N N . THR B 1 182 ? 11.617 -28.375 -4.746 1 97.62 182 THR B N 1
ATOM 4156 C CA . THR B 1 182 ? 12.781 -28.281 -5.613 1 97.62 182 THR B CA 1
ATOM 4157 C C . THR B 1 182 ? 13.148 -26.828 -5.883 1 97.62 182 THR B C 1
ATOM 4159 O O . THR B 1 182 ? 14.328 -26.469 -5.934 1 97.62 182 THR B O 1
ATOM 4162 N N . VAL B 1 183 ? 12.141 -25.953 -5.992 1 97.88 183 VAL B N 1
ATOM 4163 C CA . VAL B 1 183 ? 12.414 -24.609 -6.5 1 97.88 183 VAL B CA 1
ATOM 4164 C C . VAL B 1 183 ? 12.547 -23.641 -5.332 1 97.88 183 VAL B C 1
ATOM 4166 O O . VAL B 1 183 ? 12.914 -22.469 -5.527 1 97.88 183 VAL B O 1
ATOM 4169 N N . LYS B 1 184 ? 12.266 -24.016 -4.113 1 97.88 184 LYS B N 1
ATOM 4170 C CA . LYS B 1 184 ? 12.344 -23.141 -2.951 1 97.88 184 LYS B CA 1
ATOM 4171 C C . LYS B 1 184 ? 13.781 -22.703 -2.689 1 97.88 184 LYS B C 1
ATOM 4173 O O . LYS B 1 184 ? 14.727 -23.422 -3.039 1 97.88 184 LYS B O 1
ATOM 4178 N N . ILE B 1 185 ? 13.883 -21.531 -2.129 1 96.31 185 ILE B N 1
ATOM 4179 C CA . ILE B 1 185 ? 15.188 -20.984 -1.751 1 96.31 185 ILE B CA 1
ATOM 4180 C C . ILE B 1 185 ? 15.234 -20.766 -0.241 1 96.31 185 ILE B C 1
ATOM 4182 O O . ILE B 1 185 ? 14.273 -20.266 0.351 1 96.31 185 ILE B O 1
ATOM 4186 N N . ASN B 1 186 ? 16.375 -21.109 0.379 1 91.56 186 ASN B N 1
ATOM 4187 C CA . ASN B 1 186 ? 16.484 -21.016 1.831 1 91.56 186 ASN B CA 1
ATOM 4188 C C . ASN B 1 186 ? 17.531 -19.969 2.246 1 91.56 186 ASN B C 1
ATOM 4190 O O . ASN B 1 186 ? 17.609 -19.594 3.416 1 91.56 186 ASN B O 1
ATOM 4194 N N . TYR B 1 187 ? 18.297 -19.609 1.322 1 90.25 187 TYR B N 1
ATOM 4195 C CA . TYR B 1 187 ? 19.344 -18.641 1.666 1 90.25 187 TYR B CA 1
ATOM 4196 C C . TYR B 1 187 ? 19.688 -17.75 0.472 1 90.25 187 TYR B C 1
ATOM 4198 O O . TYR B 1 187 ? 19.531 -18.172 -0.679 1 90.25 187 TYR B O 1
ATOM 4206 N N . ILE B 1 188 ? 20.094 -16.531 0.732 1 93.81 188 ILE B N 1
ATOM 4207 C CA . ILE B 1 188 ? 20.516 -15.586 -0.299 1 93.81 188 ILE B CA 1
ATOM 4208 C C . ILE B 1 188 ? 21.719 -14.797 0.186 1 93.81 188 ILE B C 1
ATOM 4210 O O . ILE B 1 188 ? 21.719 -14.281 1.31 1 93.81 188 ILE B O 1
ATOM 4214 N N . ASN B 1 189 ? 22.703 -14.812 -0.656 1 93.44 189 ASN B N 1
ATOM 4215 C CA . ASN B 1 189 ? 23.812 -13.883 -0.437 1 93.44 189 ASN B CA 1
ATOM 4216 C C . ASN B 1 189 ? 23.578 -12.555 -1.151 1 93.44 189 ASN B C 1
ATOM 4218 O O . ASN B 1 189 ? 23.641 -12.492 -2.381 1 93.44 189 ASN B O 1
ATOM 4222 N N . VAL B 1 190 ? 23.484 -11.508 -0.448 1 94.56 190 VAL B N 1
ATOM 4223 C CA . VAL B 1 190 ? 23.094 -10.203 -0.976 1 94.56 190 VAL B CA 1
ATOM 4224 C C . VAL B 1 190 ? 24.25 -9.617 -1.79 1 94.56 190 VAL B C 1
ATOM 4226 O O . VAL B 1 190 ? 24.031 -9.008 -2.84 1 94.56 190 VAL B O 1
ATOM 4229 N N . GLU B 1 191 ? 25.469 -9.789 -1.382 1 91.81 191 GLU B N 1
ATOM 4230 C CA . GLU B 1 191 ? 26.656 -9.172 -1.97 1 91.81 191 GLU B CA 1
ATOM 4231 C C . GLU B 1 191 ? 26.844 -9.602 -3.422 1 91.81 191 GLU B C 1
ATOM 4233 O O . GLU B 1 191 ? 27.25 -8.797 -4.266 1 91.81 191 GLU B O 1
ATOM 4238 N N . ASP B 1 192 ? 26.547 -10.828 -3.801 1 92.88 192 ASP B N 1
ATOM 4239 C CA . ASP B 1 192 ? 26.719 -11.328 -5.16 1 92.88 192 ASP B CA 1
ATOM 4240 C C . ASP B 1 192 ? 25.375 -11.523 -5.852 1 92.88 192 ASP B C 1
ATOM 4242 O O . ASP B 1 192 ? 25.25 -12.344 -6.766 1 92.88 192 ASP B O 1
ATOM 4246 N N . ASN B 1 193 ? 24.438 -10.812 -5.418 1 96.81 193 ASN B N 1
ATOM 4247 C CA . ASN B 1 193 ? 23.094 -10.828 -5.965 1 96.81 193 ASN B CA 1
ATOM 4248 C C . ASN B 1 193 ? 22.531 -12.25 -6.051 1 96.81 193 ASN B C 1
ATOM 4250 O O . ASN B 1 193 ? 21.891 -12.609 -7.031 1 96.81 193 ASN B O 1
ATOM 4254 N N . GLY B 1 194 ? 22.953 -13.094 -5.109 1 96.81 194 GLY B N 1
ATOM 4255 C CA . GLY B 1 194 ? 22.406 -14.43 -4.961 1 96.81 194 GLY B CA 1
ATOM 4256 C C . GLY B 1 194 ? 22.969 -15.422 -5.957 1 96.81 194 GLY B C 1
ATOM 4257 O O . GLY B 1 194 ? 22.344 -16.438 -6.25 1 96.81 194 GLY B O 1
ATOM 4258 N N . GLU B 1 195 ? 24.125 -15.234 -6.496 1 96.81 195 GLU B N 1
ATOM 4259 C CA . GLU B 1 195 ? 24.703 -16.078 -7.527 1 96.81 195 GLU B CA 1
ATOM 4260 C C . GLU B 1 195 ? 24.891 -17.516 -7.02 1 96.81 195 GLU B C 1
ATOM 4262 O O . GLU B 1 195 ? 24.625 -18.469 -7.742 1 96.81 195 GLU B O 1
ATOM 4267 N N . ASP B 1 196 ? 25.375 -17.641 -5.84 1 96.44 196 ASP B N 1
ATOM 4268 C CA . ASP B 1 196 ? 25.594 -18.969 -5.262 1 96.44 196 ASP B CA 1
ATOM 4269 C C . ASP B 1 196 ? 24.281 -19.734 -5.105 1 96.44 196 ASP B C 1
ATOM 4271 O O . ASP B 1 196 ? 24.234 -20.938 -5.34 1 96.44 196 ASP B O 1
ATOM 4275 N N . THR B 1 197 ? 23.297 -19 -4.672 1 97.25 197 THR B N 1
ATOM 4276 C CA . THR B 1 197 ? 21.984 -19.594 -4.508 1 97.25 197 THR B CA 1
ATOM 4277 C C . THR B 1 197 ? 21.438 -20.078 -5.852 1 97.25 197 THR B C 1
ATOM 4279 O O . THR B 1 197 ? 20.875 -21.172 -5.941 1 97.25 197 THR B O 1
ATOM 4282 N N . LEU B 1 198 ? 21.641 -19.328 -6.852 1 97.94 198 LEU B N 1
ATOM 4283 C CA . LEU B 1 198 ? 21.188 -19.703 -8.188 1 97.94 198 LEU B CA 1
ATOM 4284 C C . LEU B 1 198 ? 21.938 -20.922 -8.711 1 97.94 198 LEU B C 1
ATOM 4286 O O . LEU B 1 198 ? 21.344 -21.781 -9.367 1 97.94 198 LEU B O 1
ATOM 4290 N N . GLU B 1 199 ? 23.203 -20.938 -8.469 1 97.5 199 GLU B N 1
ATOM 4291 C CA . GLU B 1 199 ? 24 -22.094 -8.859 1 97.5 199 GLU B CA 1
ATOM 4292 C C . GLU B 1 199 ? 23.5 -23.359 -8.172 1 97.5 199 GLU B C 1
ATOM 4294 O O . GLU B 1 199 ? 23.375 -24.406 -8.812 1 97.5 199 GLU B O 1
ATOM 4299 N N . TRP B 1 200 ? 23.312 -23.203 -6.926 1 97.75 200 TRP B N 1
ATOM 4300 C CA . TRP B 1 200 ? 22.781 -24.328 -6.152 1 97.75 200 TRP B CA 1
ATOM 4301 C C . TRP B 1 200 ? 21.438 -24.766 -6.707 1 97.75 200 TRP B C 1
ATOM 4303 O O . TRP B 1 200 ? 21.188 -25.969 -6.883 1 97.75 200 TRP B O 1
ATOM 4313 N N . LEU B 1 201 ? 20.547 -23.859 -6.961 1 98.19 201 LEU B N 1
ATOM 4314 C CA . LEU B 1 201 ? 19.234 -24.141 -7.512 1 98.19 201 LEU B CA 1
ATOM 4315 C C . LEU B 1 201 ? 19.344 -24.859 -8.859 1 98.19 201 LEU B C 1
ATOM 4317 O O . LEU B 1 201 ? 18.594 -25.797 -9.141 1 98.19 201 LEU B O 1
ATOM 4321 N N . GLY B 1 202 ? 20.266 -24.375 -9.648 1 98.31 202 GLY B N 1
ATOM 4322 C CA . GLY B 1 202 ? 20.516 -25.016 -10.93 1 98.31 202 GLY B CA 1
ATOM 4323 C C . GLY B 1 202 ? 20.844 -26.484 -10.805 1 98.31 202 GLY B C 1
ATOM 4324 O O . GLY B 1 202 ? 20.359 -27.312 -11.586 1 98.31 202 GLY B O 1
ATOM 4325 N N . LYS B 1 203 ? 21.625 -26.797 -9.828 1 98.12 203 LYS B N 1
ATOM 4326 C CA . LYS B 1 203 ? 22 -28.188 -9.586 1 98.12 203 LYS B CA 1
ATOM 4327 C C . LYS B 1 203 ? 20.797 -29 -9.141 1 98.12 203 LYS B C 1
ATOM 4329 O O . LYS B 1 203 ? 20.609 -30.156 -9.562 1 98.12 203 LYS B O 1
ATOM 4334 N N . GLN B 1 204 ? 20 -28.438 -8.273 1 97.62 204 GLN B N 1
ATOM 4335 C CA . GLN B 1 204 ? 18.781 -29.094 -7.797 1 97.62 204 GLN B CA 1
ATOM 4336 C C . GLN B 1 204 ? 17.812 -29.375 -8.945 1 97.62 204 GLN B C 1
ATOM 4338 O O . GLN B 1 204 ? 17.25 -30.453 -9.047 1 97.62 204 GLN B O 1
ATOM 4343 N N . VAL B 1 205 ? 17.672 -28.422 -9.781 1 98.38 205 VAL B N 1
ATOM 4344 C CA . VAL B 1 205 ? 16.766 -28.516 -10.914 1 98.38 205 VAL B CA 1
ATOM 4345 C C . VAL B 1 205 ? 17.25 -29.594 -11.883 1 98.38 205 VAL B C 1
ATOM 4347 O O . VAL B 1 205 ? 16.469 -30.422 -12.352 1 98.38 205 VAL B O 1
ATOM 4350 N N . ALA B 1 206 ? 18.547 -29.578 -12.141 1 98.19 206 ALA B N 1
ATOM 4351 C CA . ALA B 1 206 ? 19.125 -30.562 -13.055 1 98.19 206 ALA B CA 1
ATOM 4352 C C . ALA B 1 206 ? 18.922 -31.984 -12.531 1 98.19 206 ALA B C 1
ATOM 4354 O O . ALA B 1 206 ? 18.609 -32.906 -13.305 1 98.19 206 ALA B O 1
ATOM 4355 N N . LYS B 1 207 ? 19.125 -32.156 -11.266 1 98.19 207 LYS B N 1
ATOM 4356 C CA . LYS B 1 207 ? 18.938 -33.469 -10.648 1 98.19 207 LYS B CA 1
ATOM 4357 C C . LYS B 1 207 ? 17.484 -33.938 -10.781 1 98.19 207 LYS B C 1
ATOM 4359 O O . LYS B 1 207 ? 17.234 -35.062 -11.164 1 98.19 207 LYS B O 1
ATOM 4364 N N . ARG B 1 208 ? 16.547 -33.062 -10.461 1 98.19 208 ARG B N 1
ATOM 4365 C CA . ARG B 1 208 ? 15.133 -33.375 -10.547 1 98.19 208 ARG B CA 1
ATOM 4366 C C . ARG B 1 208 ? 14.719 -33.656 -11.984 1 98.19 208 ARG B C 1
ATOM 4368 O O . ARG B 1 208 ? 13.906 -34.562 -12.242 1 98.19 208 ARG B O 1
ATOM 4375 N N . LEU B 1 209 ? 15.297 -32.938 -12.914 1 97.81 209 LEU B N 1
ATOM 4376 C CA . LEU B 1 209 ? 14.992 -33.094 -14.328 1 97.81 209 LEU B CA 1
ATOM 4377 C C . LEU B 1 209 ? 15.453 -34.469 -14.82 1 97.81 209 LEU B C 1
ATOM 4379 O O . LEU B 1 209 ? 14.75 -35.125 -15.578 1 97.81 209 LEU B O 1
ATOM 4383 N N . ARG B 1 210 ? 16.609 -34.875 -14.398 1 97.56 210 ARG B N 1
ATOM 4384 C CA . ARG B 1 210 ? 17.125 -36.188 -14.766 1 97.56 210 ARG B CA 1
ATOM 4385 C C . ARG B 1 210 ? 16.219 -37.281 -14.258 1 97.56 210 ARG B C 1
ATOM 4387 O O . ARG B 1 210 ? 15.93 -38.25 -14.977 1 97.56 210 ARG B O 1
ATOM 4394 N N . PHE B 1 211 ? 15.797 -37.094 -13.07 1 97.5 211 PHE B N 1
ATOM 4395 C CA . PHE B 1 211 ? 14.891 -38.062 -12.469 1 97.5 211 PHE B CA 1
ATOM 4396 C C . PHE B 1 211 ? 13.578 -38.125 -13.242 1 97.5 211 PHE B C 1
ATOM 4398 O O . PHE B 1 211 ? 13.109 -39.219 -13.562 1 97.5 211 PHE B O 1
ATOM 4405 N N . LEU B 1 212 ? 12.961 -37.031 -13.641 1 97.69 212 LEU B N 1
ATOM 4406 C CA . LEU B 1 212 ? 11.688 -36.969 -14.352 1 97.69 212 LEU B CA 1
ATOM 4407 C C . LEU B 1 212 ? 11.82 -37.562 -15.75 1 97.69 212 LEU B C 1
ATOM 4409 O O . LEU B 1 212 ? 10.953 -38.344 -16.188 1 97.69 212 LEU B O 1
ATOM 4413 N N . ARG B 1 213 ? 12.922 -37.281 -16.359 1 96.88 213 ARG B N 1
ATOM 4414 C CA . ARG B 1 213 ? 13.156 -37.781 -17.703 1 96.88 213 ARG B CA 1
ATOM 4415 C C . ARG B 1 213 ? 13.336 -39.312 -17.703 1 96.88 213 ARG B C 1
ATOM 4417 O O . ARG B 1 213 ? 12.867 -40 -18.625 1 96.88 213 ARG B O 1
ATOM 4424 N N . ALA B 1 214 ? 13.961 -39.781 -16.688 1 97.25 214 ALA B N 1
ATOM 4425 C CA . ALA B 1 214 ? 14.18 -41.219 -16.578 1 97.25 214 ALA B CA 1
ATOM 4426 C C . ALA B 1 214 ? 12.883 -41.938 -16.234 1 97.25 214 ALA B C 1
ATOM 4428 O O . ALA B 1 214 ? 12.578 -43 -16.812 1 97.25 214 ALA B O 1
ATOM 4429 N N . LYS B 1 215 ? 12.164 -41.406 -15.398 1 97.06 215 LYS B N 1
ATOM 4430 C CA . LYS B 1 215 ? 10.938 -42.031 -14.906 1 97.06 215 LYS B CA 1
ATOM 4431 C C . LYS B 1 215 ? 9.828 -41.938 -15.953 1 97.06 215 LYS B C 1
ATOM 4433 O O . LYS B 1 215 ? 9.016 -42.875 -16.062 1 97.06 215 LYS B O 1
ATOM 4438 N N . HIS B 1 216 ? 9.828 -40.844 -16.703 1 96.94 216 HIS B N 1
ATOM 4439 C CA . HIS B 1 216 ? 8.742 -40.625 -17.656 1 96.94 216 HIS B CA 1
ATOM 4440 C C . HIS B 1 216 ? 9.273 -40.469 -19.078 1 96.94 216 HIS B C 1
ATOM 4442 O O . HIS B 1 216 ? 8.906 -39.531 -19.781 1 96.94 216 HIS B O 1
ATOM 4448 N N . GLN B 1 217 ? 10.086 -41.406 -19.469 1 95.25 217 GLN B N 1
ATOM 4449 C CA . GLN B 1 217 ? 10.758 -41.344 -20.766 1 95.25 217 GLN B CA 1
ATOM 4450 C C . GLN B 1 217 ? 9.742 -41.344 -21.906 1 95.25 217 GLN B C 1
ATOM 4452 O O . GLN B 1 217 ? 9.93 -40.625 -22.9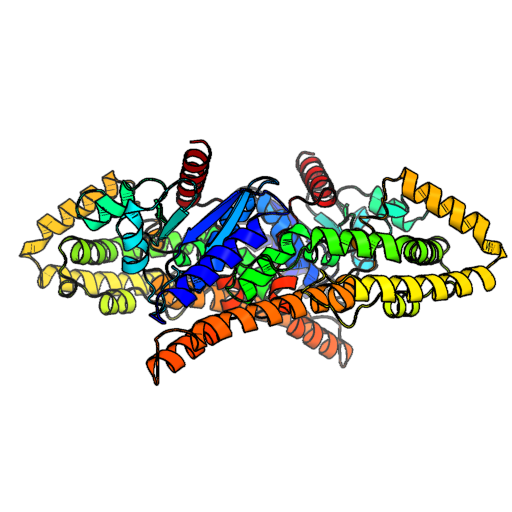06 1 95.25 217 GLN B O 1
ATOM 4457 N N . LYS B 1 218 ? 8.695 -42.031 -21.75 1 95.25 218 LYS B N 1
ATOM 4458 C CA . LYS B 1 218 ? 7.684 -42.188 -22.797 1 95.25 218 LYS B CA 1
ATOM 4459 C C . LYS B 1 218 ? 6.918 -40.875 -23.016 1 95.25 218 LYS B C 1
ATOM 4461 O O . LYS B 1 218 ? 6.316 -40.688 -24.078 1 95.25 218 LYS B O 1
ATOM 4466 N N . ARG B 1 219 ? 6.988 -39.938 -22.047 1 96.06 219 ARG B N 1
ATOM 4467 C CA . ARG B 1 219 ? 6.195 -38.719 -22.094 1 96.06 219 ARG B CA 1
ATOM 4468 C C . ARG B 1 219 ? 7.027 -37.531 -22.625 1 96.06 219 ARG B C 1
ATOM 4470 O O . ARG B 1 219 ? 6.508 -36.438 -22.844 1 96.06 219 ARG B O 1
ATOM 4477 N N . LEU B 1 220 ? 8.281 -37.719 -22.875 1 96.94 220 LEU B N 1
ATOM 4478 C CA . LEU B 1 220 ? 9.219 -36.656 -23.234 1 96.94 220 LEU B CA 1
ATOM 4479 C C . LEU B 1 220 ? 8.758 -35.938 -24.5 1 96.94 220 LEU B C 1
ATOM 4481 O O . LEU B 1 220 ? 8.766 -34.719 -24.562 1 96.94 220 LEU B O 1
ATOM 4485 N N . PRO B 1 221 ? 8.305 -36.688 -25.594 1 97.12 221 PRO B N 1
ATOM 4486 C CA . PRO B 1 221 ? 7.84 -36 -26.797 1 97.12 221 PRO B CA 1
ATOM 4487 C C . PRO B 1 221 ? 6.645 -35.094 -26.516 1 97.12 221 PRO B C 1
ATOM 4489 O O . PRO B 1 221 ? 6.555 -34 -27.094 1 97.12 221 PRO B O 1
ATOM 4492 N N . GLU B 1 222 ? 5.793 -35.531 -25.656 1 97.12 222 GLU B N 1
ATOM 4493 C CA . GLU B 1 222 ? 4.621 -34.719 -25.297 1 97.12 222 GLU B CA 1
ATOM 4494 C C . GLU B 1 222 ? 5.023 -33.469 -24.531 1 97.12 222 GLU B C 1
ATOM 4496 O O . GLU B 1 222 ? 4.453 -32.406 -24.75 1 97.12 222 GLU B O 1
ATOM 4501 N N . VAL B 1 223 ? 5.969 -33.625 -23.641 1 97.69 223 VAL B N 1
ATOM 4502 C CA . VAL B 1 223 ? 6.449 -32.5 -22.844 1 97.69 223 VAL B CA 1
ATOM 4503 C C . VAL B 1 223 ? 7.121 -31.469 -23.766 1 97.69 223 VAL B C 1
ATOM 4505 O O . VAL B 1 223 ? 6.918 -30.266 -23.609 1 97.69 223 VAL B O 1
ATOM 4508 N N . ASP B 1 224 ? 7.875 -31.922 -24.672 1 97.31 224 ASP B N 1
ATOM 4509 C CA . ASP B 1 224 ? 8.555 -31.047 -25.625 1 97.31 224 ASP B CA 1
ATOM 4510 C C . ASP B 1 224 ? 7.543 -30.281 -26.484 1 97.31 224 ASP B C 1
ATOM 4512 O O . ASP B 1 224 ? 7.727 -29.094 -26.75 1 97.31 224 ASP B O 1
ATOM 4516 N N . LYS B 1 225 ? 6.52 -30.984 -26.922 1 97.19 225 LYS B N 1
ATOM 4517 C CA . LYS B 1 225 ? 5.457 -30.344 -27.688 1 97.19 225 LYS B CA 1
ATOM 4518 C C . LYS B 1 225 ? 4.75 -29.281 -26.859 1 97.19 225 LYS B C 1
ATOM 4520 O O . LYS B 1 225 ? 4.402 -28.219 -27.375 1 97.19 225 LYS B O 1
ATOM 4525 N N . PHE B 1 226 ? 4.523 -29.625 -25.641 1 97.19 226 PHE B N 1
ATOM 4526 C CA . PHE B 1 226 ? 3.879 -28.688 -24.75 1 97.19 226 PHE B CA 1
ATOM 4527 C C . PHE B 1 226 ? 4.762 -27.453 -24.516 1 97.19 226 PHE B C 1
ATOM 4529 O O . PHE B 1 226 ? 4.266 -26.328 -24.469 1 97.19 226 PHE B O 1
ATOM 4536 N N . ASP B 1 227 ? 6.047 -27.672 -24.328 1 97.81 227 ASP B N 1
ATOM 4537 C CA . ASP B 1 227 ? 7 -26.562 -24.203 1 97.81 227 ASP B CA 1
ATOM 4538 C C . ASP B 1 227 ? 6.934 -25.641 -25.406 1 97.81 227 ASP B C 1
ATOM 4540 O O . ASP B 1 227 ? 6.934 -24.422 -25.266 1 97.81 227 ASP B O 1
ATOM 4544 N N . ALA B 1 228 ? 6.883 -26.203 -26.594 1 97.31 228 ALA B N 1
ATOM 4545 C CA . ALA B 1 228 ? 6.766 -25.422 -27.828 1 97.31 228 ALA B CA 1
ATOM 4546 C C . ALA B 1 228 ? 5.469 -24.625 -27.844 1 97.31 228 ALA B C 1
ATOM 4548 O O . ALA B 1 228 ? 5.449 -23.469 -28.297 1 97.31 228 ALA B O 1
ATOM 4549 N N . TYR B 1 229 ? 4.449 -25.25 -27.359 1 96.88 229 TYR B N 1
ATOM 4550 C CA . TYR B 1 229 ? 3.15 -24.594 -27.281 1 96.88 229 TYR B CA 1
ATOM 4551 C C . TYR B 1 229 ? 3.217 -23.375 -26.375 1 96.88 229 TYR B C 1
ATOM 4553 O O . TYR B 1 229 ? 2.699 -22.312 -26.719 1 96.88 229 TYR B O 1
ATOM 4561 N N . LEU B 1 230 ? 3.844 -23.5 -25.219 1 97 230 LEU B N 1
ATOM 4562 C CA . LEU B 1 230 ? 3.98 -22.391 -24.281 1 97 230 LEU B CA 1
ATOM 4563 C C . LEU B 1 230 ? 4.766 -21.25 -24.891 1 97 230 LEU B C 1
ATOM 4565 O O . LEU B 1 230 ? 4.414 -20.078 -24.703 1 97 230 LEU B O 1
ATOM 4569 N N . ARG B 1 231 ? 5.754 -21.547 -25.594 1 95.88 231 ARG B N 1
ATOM 4570 C CA . ARG B 1 231 ? 6.574 -20.547 -26.25 1 95.88 231 ARG B CA 1
ATOM 4571 C C . ARG B 1 231 ? 5.773 -19.781 -27.297 1 95.88 231 ARG B C 1
ATOM 4573 O O . ARG B 1 231 ? 5.914 -18.562 -27.438 1 95.88 231 ARG B O 1
ATOM 4580 N N . GLU B 1 232 ? 5.004 -20.484 -28.016 1 94.69 232 GLU B N 1
ATOM 4581 C CA . GLU B 1 232 ? 4.148 -19.859 -29.016 1 94.69 232 GLU B CA 1
ATOM 4582 C C . GLU B 1 232 ? 3.135 -18.922 -28.375 1 94.69 232 GLU B C 1
ATOM 4584 O O . GLU B 1 232 ? 2.752 -17.906 -28.969 1 94.69 232 GLU B O 1
ATOM 4589 N N . LYS B 1 233 ? 2.766 -19.25 -27.156 1 93.44 233 LYS B N 1
ATOM 4590 C CA . LYS B 1 233 ? 1.806 -18.438 -26.406 1 93.44 233 LYS B CA 1
ATOM 4591 C C . LYS B 1 233 ? 2.473 -17.203 -25.812 1 93.44 233 LYS B C 1
ATOM 4593 O O . LYS B 1 233 ? 1.796 -16.328 -25.266 1 93.44 233 LYS B O 1
ATOM 4598 N N . GLY B 1 234 ? 3.803 -17.125 -25.875 1 93.06 234 GLY B N 1
ATOM 4599 C CA . GLY B 1 234 ? 4.52 -15.938 -25.438 1 93.06 234 GLY B CA 1
ATOM 4600 C C . GLY B 1 234 ? 5.191 -16.109 -24.094 1 93.06 234 GLY B C 1
ATOM 4601 O O . GLY B 1 234 ? 5.66 -15.133 -23.5 1 93.06 234 GLY B O 1
ATOM 4602 N N . VAL B 1 235 ? 5.207 -17.328 -23.578 1 95.94 235 VAL B N 1
ATOM 4603 C CA . VAL B 1 235 ? 5.879 -17.578 -22.297 1 95.94 235 VAL B CA 1
ATOM 4604 C C . VAL B 1 235 ? 7.391 -17.594 -22.516 1 95.94 235 VAL B C 1
ATOM 4606 O O . VAL B 1 235 ? 7.898 -18.328 -23.359 1 95.94 235 VAL B O 1
ATOM 4609 N N . VAL B 1 236 ? 8.062 -16.719 -21.781 1 96.75 236 VAL B N 1
ATOM 4610 C CA . VAL B 1 236 ? 9.516 -16.688 -21.859 1 96.75 236 VAL B CA 1
ATOM 4611 C C . VAL B 1 236 ? 10.109 -17.156 -20.531 1 96.75 236 VAL B C 1
ATOM 4613 O O . VAL B 1 236 ? 9.594 -16.828 -19.469 1 96.75 236 VAL B O 1
ATOM 4616 N N . PRO B 1 237 ? 11.195 -17.875 -20.594 1 98.12 237 PRO B N 1
ATOM 4617 C CA . PRO B 1 237 ? 11.781 -18.453 -19.391 1 98.12 237 PRO B CA 1
ATOM 4618 C C . PRO B 1 237 ? 12.086 -17.422 -18.312 1 98.12 237 PRO B C 1
ATOM 4620 O O . PRO B 1 237 ? 11.961 -17.703 -17.125 1 98.12 237 PRO B O 1
ATOM 4623 N N . GLU B 1 238 ? 12.359 -16.219 -18.703 1 97.94 238 GLU B N 1
ATOM 4624 C CA . GLU B 1 238 ? 12.742 -15.164 -17.766 1 97.94 238 GLU B CA 1
ATOM 4625 C C . GLU B 1 238 ? 11.555 -14.719 -16.938 1 97.94 238 GLU B C 1
ATOM 4627 O O . GLU B 1 238 ? 11.727 -14.039 -15.914 1 97.94 238 GLU B O 1
ATOM 4632 N N . GLU B 1 239 ? 10.352 -15.133 -17.312 1 97.75 239 GLU B N 1
ATOM 4633 C CA . GLU B 1 239 ? 9.148 -14.664 -16.641 1 97.75 239 GLU B CA 1
ATOM 4634 C C . GLU B 1 239 ? 8.367 -15.82 -16.016 1 97.75 239 GLU B C 1
ATOM 4636 O O . GLU B 1 239 ? 7.172 -15.703 -15.75 1 97.75 239 GLU B O 1
ATOM 4641 N N . THR B 1 240 ? 9.047 -16.953 -15.812 1 98.62 240 THR B N 1
ATOM 4642 C CA . THR B 1 240 ? 8.422 -18.156 -15.266 1 98.62 240 THR B CA 1
ATOM 4643 C C . THR B 1 240 ? 7.742 -17.844 -13.938 1 98.62 240 THR B C 1
ATOM 4645 O O . THR B 1 240 ? 6.691 -18.406 -13.625 1 98.62 240 THR B O 1
ATOM 4648 N N . HIS B 1 241 ? 8.297 -16.891 -13.141 1 98.69 241 HIS B N 1
ATOM 4649 C CA . HIS B 1 241 ? 7.77 -16.562 -11.828 1 98.69 241 HIS B CA 1
ATOM 4650 C C . HIS B 1 241 ? 6.348 -16.016 -11.922 1 98.69 241 HIS B C 1
ATOM 4652 O O . HIS B 1 241 ? 5.598 -16.062 -10.945 1 98.69 241 HIS B O 1
ATOM 4658 N N . LEU B 1 242 ? 5.895 -15.555 -13.023 1 98.56 242 LEU B N 1
ATOM 4659 C CA . LEU B 1 242 ? 4.547 -15.023 -13.211 1 98.56 242 LEU B CA 1
ATOM 4660 C C . LEU B 1 242 ? 3.529 -16.156 -13.32 1 98.56 242 LEU B C 1
ATOM 4662 O O . LEU B 1 242 ? 2.34 -15.945 -13.07 1 98.56 242 LEU B O 1
ATOM 4666 N N . TYR B 1 243 ? 4.035 -17.359 -13.688 1 98.5 243 TYR B N 1
ATOM 4667 C CA . TYR B 1 243 ? 3.105 -18.422 -14.055 1 98.5 243 TYR B CA 1
ATOM 4668 C C . TYR B 1 243 ? 3.182 -19.578 -13.062 1 98.5 243 TYR B C 1
ATOM 4670 O O . TYR B 1 243 ? 2.357 -20.5 -13.109 1 98.5 243 TYR B O 1
ATOM 4678 N N . MET B 1 244 ? 4.16 -19.547 -12.172 1 98.25 244 MET B N 1
ATOM 4679 C CA . MET B 1 244 ? 4.277 -20.609 -11.188 1 98.25 244 MET B CA 1
ATOM 4680 C C . MET B 1 244 ? 3.258 -20.438 -10.062 1 98.25 244 MET B C 1
ATOM 4682 O O . MET B 1 244 ? 2.633 -19.375 -9.953 1 98.25 244 MET B O 1
ATOM 4686 N N . GLN B 1 245 ? 3.123 -21.469 -9.281 1 98.25 245 GLN B N 1
ATOM 4687 C CA . GLN B 1 245 ? 2.162 -21.422 -8.188 1 98.25 245 GLN B CA 1
ATOM 4688 C C . GLN B 1 245 ? 2.453 -20.25 -7.254 1 98.25 245 GLN B C 1
ATOM 4690 O O . GLN B 1 245 ? 3.586 -20.078 -6.797 1 98.25 245 GLN B O 1
ATOM 4695 N N . GLY B 1 246 ? 1.431 -19.469 -6.934 1 97.62 246 GLY B N 1
ATOM 4696 C CA . GLY B 1 246 ? 1.556 -18.188 -6.254 1 97.62 246 GLY B CA 1
ATOM 4697 C C . GLY B 1 246 ? 2.129 -18.312 -4.852 1 97.62 246 GLY B C 1
ATOM 4698 O O . GLY B 1 246 ? 3.096 -17.625 -4.508 1 97.62 246 GLY B O 1
ATOM 4699 N N . HIS B 1 247 ? 1.575 -19.188 -4.074 1 95.75 247 HIS B N 1
ATOM 4700 C CA . HIS B 1 247 ? 2.008 -19.344 -2.689 1 95.75 247 HIS B CA 1
ATOM 4701 C C . HIS B 1 247 ? 3.43 -19.891 -2.615 1 95.75 247 HIS B C 1
ATOM 4703 O O . HIS B 1 247 ? 4.188 -19.547 -1.704 1 95.75 247 HIS B O 1
ATOM 4709 N N . ALA B 1 248 ? 3.74 -20.734 -3.594 1 97.31 248 ALA B N 1
ATOM 4710 C CA . ALA B 1 248 ? 5.121 -21.203 -3.67 1 97.31 248 ALA B CA 1
ATOM 4711 C C . ALA B 1 248 ? 6.078 -20.031 -3.908 1 97.31 248 ALA B C 1
ATOM 4713 O O . ALA B 1 248 ? 7.121 -19.938 -3.252 1 97.31 248 ALA B O 1
ATOM 4714 N N . LEU B 1 249 ? 5.723 -19.219 -4.766 1 98.56 249 LEU B N 1
ATOM 4715 C CA . LEU B 1 249 ? 6.547 -18.062 -5.086 1 98.56 249 LEU B CA 1
ATOM 4716 C C . LEU B 1 249 ? 6.633 -17.109 -3.898 1 98.56 249 LEU B C 1
ATOM 4718 O O . LEU B 1 249 ? 7.73 -16.734 -3.482 1 98.56 249 LEU B O 1
ATOM 4722 N N . LEU B 1 250 ? 5.52 -16.75 -3.344 1 98.25 250 LEU B N 1
ATOM 4723 C CA . LEU B 1 250 ? 5.449 -15.75 -2.293 1 98.25 250 LEU B CA 1
ATOM 4724 C C . LEU B 1 250 ? 6.133 -16.234 -1.021 1 98.25 250 LEU B C 1
ATOM 4726 O O . LEU B 1 250 ? 7.027 -15.578 -0.496 1 98.25 250 LEU B O 1
ATOM 4730 N N . ASP B 1 251 ? 5.875 -17.438 -0.574 1 97 251 ASP B N 1
ATOM 4731 C CA . ASP B 1 251 ? 6.285 -17.922 0.74 1 97 251 ASP B CA 1
ATOM 4732 C C . ASP B 1 251 ? 7.695 -18.5 0.689 1 97 251 ASP B C 1
ATOM 4734 O O . ASP B 1 251 ? 8.469 -18.359 1.637 1 97 251 ASP B O 1
ATOM 4738 N N . ASN B 1 252 ? 7.988 -19.109 -0.414 1 97.56 252 ASN B N 1
ATOM 4739 C CA . ASN B 1 252 ? 9.211 -19.906 -0.414 1 97.56 252 ASN B CA 1
ATOM 4740 C C . ASN B 1 252 ? 10.328 -19.219 -1.183 1 97.56 252 ASN B C 1
ATOM 4742 O O . ASN B 1 252 ? 11.477 -19.672 -1.152 1 97.56 252 ASN B O 1
ATOM 4746 N N . VAL B 1 253 ? 10.023 -18.172 -1.837 1 98.31 253 VAL B N 1
ATOM 4747 C CA . VAL B 1 253 ? 11.062 -17.531 -2.635 1 98.31 253 VAL B CA 1
ATOM 4748 C C . VAL B 1 253 ? 11.156 -16.062 -2.277 1 98.31 253 VAL B C 1
ATOM 4750 O O . VAL B 1 253 ? 12.117 -15.625 -1.639 1 98.31 253 VAL B O 1
ATOM 4753 N N . VAL B 1 254 ? 10.086 -15.32 -2.492 1 98.5 254 VAL B N 1
ATOM 4754 C CA . VAL B 1 254 ? 10.141 -13.859 -2.422 1 98.5 254 VAL B CA 1
ATOM 4755 C C . VAL B 1 254 ? 10.211 -13.414 -0.963 1 98.5 254 VAL B C 1
ATOM 4757 O O . VAL B 1 254 ? 10.938 -12.477 -0.63 1 98.5 254 VAL B O 1
ATOM 4760 N N . SER B 1 255 ? 9.469 -14.039 -0.106 1 97.81 255 SER B N 1
ATOM 4761 C CA . SER B 1 255 ? 9.539 -13.688 1.309 1 97.81 255 SER B CA 1
ATOM 4762 C C . SER B 1 255 ? 10.945 -13.867 1.858 1 97.81 255 SER B C 1
ATOM 4764 O O . SER B 1 255 ? 11.43 -13.039 2.633 1 97.81 255 SER B O 1
ATOM 4766 N N . VAL B 1 256 ? 11.609 -14.914 1.452 1 97.56 256 VAL B N 1
ATOM 4767 C CA . VAL B 1 256 ? 12.977 -15.18 1.883 1 97.56 256 VAL B CA 1
ATOM 4768 C C . VAL B 1 256 ? 13.922 -14.133 1.288 1 97.56 256 VAL B C 1
ATOM 4770 O O . VAL B 1 256 ? 14.766 -13.578 1.994 1 97.56 256 VAL B O 1
ATOM 4773 N N . LEU B 1 257 ? 13.75 -13.922 0.049 1 97.94 257 LEU B N 1
ATOM 4774 C CA . LEU B 1 257 ? 14.578 -12.969 -0.685 1 97.94 257 LEU B CA 1
ATOM 4775 C C . LEU B 1 257 ? 14.461 -11.57 -0.084 1 97.94 257 LEU B C 1
ATOM 4777 O O . LEU B 1 257 ? 15.461 -10.984 0.335 1 97.94 257 LEU B O 1
ATOM 4781 N N . VAL B 1 258 ? 13.266 -11.039 0.021 1 98.38 258 VAL B N 1
ATOM 4782 C CA . VAL B 1 258 ? 13.008 -9.695 0.524 1 98.38 258 VAL B CA 1
ATOM 4783 C C . VAL B 1 258 ? 13.391 -9.609 1.999 1 98.38 258 VAL B C 1
ATOM 4785 O O . VAL B 1 258 ? 13.984 -8.617 2.438 1 98.38 258 VAL B O 1
ATOM 4788 N N . GLY B 1 259 ? 13.078 -10.672 2.709 1 98 259 GLY B N 1
ATOM 4789 C CA . GLY B 1 259 ? 13.469 -10.711 4.109 1 98 259 GLY B CA 1
ATOM 4790 C C . GLY B 1 259 ? 14.969 -10.578 4.309 1 98 259 GLY B C 1
ATOM 4791 O O . GLY B 1 259 ? 15.422 -9.836 5.184 1 98 259 GLY B O 1
ATOM 4792 N N . THR B 1 260 ? 15.719 -11.25 3.559 1 98.12 260 THR B N 1
ATOM 4793 C CA . THR B 1 260 ? 17.172 -11.219 3.656 1 98.12 260 THR B CA 1
ATOM 4794 C C . THR B 1 260 ? 17.703 -9.828 3.305 1 98.12 260 THR B C 1
ATOM 4796 O O . THR B 1 260 ? 18.578 -9.297 4.004 1 98.12 260 THR B O 1
ATOM 4799 N N . VAL B 1 261 ? 17.203 -9.297 2.236 1 98.38 261 VAL B N 1
ATOM 4800 C CA . VAL B 1 261 ? 17.641 -7.973 1.809 1 98.38 261 VAL B CA 1
ATOM 4801 C C . VAL B 1 261 ? 17.281 -6.938 2.871 1 98.38 261 VAL B C 1
ATOM 4803 O O . VAL B 1 261 ? 18.094 -6.066 3.203 1 98.38 261 VAL B O 1
ATOM 4806 N N . CYS B 1 262 ? 16.094 -7.016 3.449 1 98.44 262 CYS B N 1
ATOM 4807 C CA . CYS B 1 262 ? 15.656 -6.102 4.5 1 98.44 262 CYS B CA 1
ATOM 4808 C C . CYS B 1 262 ? 16.562 -6.199 5.719 1 98.44 262 CYS B C 1
ATOM 4810 O O . CYS B 1 262 ? 16.906 -5.184 6.332 1 98.44 262 CYS B O 1
ATOM 4812 N N . ASN B 1 263 ? 16.906 -7.406 6.051 1 97.88 263 ASN B N 1
ATOM 4813 C CA . ASN B 1 263 ? 17.812 -7.582 7.176 1 97.88 263 ASN B CA 1
ATOM 4814 C C . ASN B 1 263 ? 19.141 -6.883 6.93 1 97.88 263 ASN B C 1
ATOM 4816 O O . ASN B 1 263 ? 19.688 -6.254 7.832 1 97.88 263 ASN B O 1
ATOM 4820 N N . ALA B 1 264 ? 19.641 -7.016 5.762 1 97.69 264 ALA B N 1
ATOM 4821 C CA . ALA B 1 264 ? 20.891 -6.344 5.406 1 97.69 264 ALA B CA 1
ATOM 4822 C C . ALA B 1 264 ? 20.734 -4.828 5.488 1 97.69 264 ALA B C 1
ATOM 4824 O O . ALA B 1 264 ? 21.625 -4.141 6.004 1 97.69 264 ALA B O 1
ATOM 4825 N N . LEU B 1 265 ? 19.641 -4.32 4.984 1 97.94 265 LEU B N 1
ATOM 4826 C CA . LEU B 1 265 ? 19.375 -2.887 5.012 1 97.94 265 LEU B CA 1
ATOM 4827 C C . LEU B 1 265 ? 19.234 -2.389 6.449 1 97.94 265 LEU B C 1
ATOM 4829 O O . LEU B 1 265 ? 19.734 -1.314 6.789 1 97.94 265 LEU B O 1
ATOM 4833 N N . ARG B 1 266 ? 18.578 -3.152 7.266 1 97.94 266 ARG B N 1
ATOM 4834 C CA . ARG B 1 266 ? 18.422 -2.799 8.672 1 97.94 266 ARG B CA 1
ATOM 4835 C C . ARG B 1 266 ? 19.781 -2.736 9.367 1 97.94 266 ARG B C 1
ATOM 4837 O O . ARG B 1 266 ? 20.047 -1.817 10.148 1 97.94 266 ARG B O 1
ATOM 4844 N N . LYS B 1 267 ? 20.594 -3.711 9.078 1 97.06 267 LYS B N 1
ATOM 4845 C CA . LYS B 1 267 ? 21.938 -3.717 9.648 1 97.06 267 LYS B CA 1
ATOM 4846 C C . LYS B 1 267 ? 22.719 -2.479 9.227 1 97.06 267 LYS B C 1
ATOM 4848 O O . LYS B 1 267 ? 23.438 -1.877 10.031 1 97.06 267 LYS B O 1
ATOM 4853 N N . MET B 1 268 ? 22.578 -2.127 8.023 1 95.19 268 MET B N 1
ATOM 4854 C CA . MET B 1 268 ? 23.234 -0.928 7.508 1 95.19 268 MET B CA 1
ATOM 4855 C C . MET B 1 268 ? 22.734 0.318 8.234 1 95.19 268 MET B C 1
ATOM 4857 O O . MET B 1 268 ? 23.531 1.167 8.633 1 95.19 268 MET B O 1
ATOM 4861 N N . ALA B 1 269 ? 21.453 0.42 8.383 1 95.62 269 ALA B N 1
ATOM 4862 C CA . ALA B 1 269 ? 20.859 1.573 9.062 1 95.62 269 ALA B CA 1
ATOM 4863 C C . ALA B 1 269 ? 21.312 1.651 10.516 1 95.62 269 ALA B C 1
ATOM 4865 O O . ALA B 1 269 ? 21.703 2.715 10.992 1 95.62 269 ALA B O 1
ATOM 4866 N N . VAL B 1 270 ? 21.297 0.534 11.188 1 96.25 270 VAL B N 1
ATOM 4867 C CA . VAL B 1 270 ? 21.703 0.469 12.586 1 96.25 270 VAL B CA 1
ATOM 4868 C C . VAL B 1 270 ? 23.188 0.793 12.703 1 96.25 270 VAL B C 1
ATOM 4870 O O . VAL B 1 270 ? 23.609 1.497 13.625 1 96.25 270 VAL B O 1
ATOM 4873 N N . GLY B 1 271 ? 23.969 0.286 11.781 1 94.62 271 GLY B N 1
ATOM 4874 C CA . GLY B 1 271 ? 25.391 0.611 11.75 1 94.62 271 GLY B CA 1
ATOM 4875 C C . GLY B 1 271 ? 25.656 2.098 11.617 1 94.62 271 GLY B C 1
ATOM 4876 O O . GLY B 1 271 ? 26.562 2.635 12.266 1 94.62 271 GLY B O 1
ATOM 4877 N N . GLN B 1 272 ? 24.922 2.727 10.797 1 92.62 272 GLN B N 1
ATOM 4878 C CA . GLN B 1 272 ? 25.047 4.168 10.617 1 92.62 272 GLN B CA 1
ATOM 4879 C C . GLN B 1 272 ? 24.703 4.918 11.898 1 92.62 272 GLN B C 1
ATOM 4881 O O . GLN B 1 272 ? 25.375 5.891 12.258 1 92.62 272 GLN B O 1
ATOM 4886 N N . ILE B 1 273 ? 23.656 4.488 12.57 1 94.12 273 ILE B N 1
ATOM 4887 C CA . ILE B 1 273 ? 23.219 5.121 13.812 1 94.12 273 ILE B CA 1
ATOM 4888 C C . ILE B 1 273 ? 24.281 4.934 14.891 1 94.12 273 ILE B C 1
ATOM 4890 O O . ILE B 1 273 ? 24.672 5.891 15.57 1 94.12 273 ILE B O 1
ATOM 4894 N N . LEU B 1 274 ? 24.812 3.748 14.969 1 93.69 274 LEU B N 1
ATOM 4895 C CA . LEU B 1 274 ? 25.828 3.434 15.977 1 93.69 274 LEU B CA 1
ATOM 4896 C C . LEU B 1 274 ? 27.141 4.16 15.68 1 93.69 274 LEU B C 1
ATOM 4898 O O . LEU B 1 274 ? 27.891 4.48 16.594 1 93.69 274 LEU B O 1
ATOM 4902 N N . GLY B 1 275 ? 27.406 4.426 14.438 1 91.5 275 GLY B N 1
ATOM 4903 C CA . GLY B 1 275 ? 28.625 5.098 14.031 1 91.5 275 GLY B CA 1
ATOM 4904 C C . GLY B 1 275 ? 28.516 6.613 14.086 1 91.5 275 GLY B C 1
ATOM 4905 O O . GLY B 1 275 ? 29.5 7.316 13.812 1 91.5 275 GLY B O 1
ATOM 4906 N N . SER B 1 276 ? 27.422 7.109 14.43 1 90.62 276 SER B N 1
ATOM 4907 C CA . SER B 1 276 ? 27.203 8.555 14.484 1 90.62 276 SER B CA 1
ATOM 4908 C C . SER B 1 276 ? 27.875 9.172 15.703 1 90.62 276 SER B C 1
ATOM 4910 O O . SER B 1 276 ? 28.484 8.469 16.5 1 90.62 276 SER B O 1
ATOM 4912 N N . SER B 1 277 ? 27.812 10.492 15.812 1 89.5 277 SER B N 1
ATOM 4913 C CA . SER B 1 277 ? 28.422 11.219 16.922 1 89.5 277 SER B CA 1
ATOM 4914 C C . SER B 1 277 ? 27.547 11.195 18.156 1 89.5 277 SER B C 1
ATOM 4916 O O . SER B 1 277 ? 27.953 11.656 19.219 1 89.5 277 SER B O 1
ATOM 4918 N N . ARG B 1 278 ? 26.344 10.664 18 1 88 278 ARG B N 1
ATOM 4919 C CA . ARG B 1 278 ? 25.453 10.57 19.141 1 88 278 ARG B CA 1
ATOM 4920 C C . ARG B 1 278 ? 25.938 9.531 20.156 1 88 278 ARG B C 1
ATOM 4922 O O . ARG B 1 278 ? 26.5 8.508 19.766 1 88 278 ARG B O 1
ATOM 4929 N N . GLN B 1 279 ? 25.766 9.906 21.438 1 89.69 279 GLN B N 1
ATOM 4930 C CA . GLN B 1 279 ? 26.172 8.992 22.5 1 89.69 279 GLN B CA 1
ATOM 4931 C C . GLN B 1 279 ? 25.156 8.984 23.625 1 89.69 279 GLN B C 1
ATOM 4933 O O . GLN B 1 279 ? 24.344 9.898 23.75 1 89.69 279 GLN B O 1
ATOM 4938 N N . GLY B 1 280 ? 25.109 7.855 24.359 1 92.25 280 GLY B N 1
ATOM 4939 C CA . GLY B 1 280 ? 24.25 7.777 25.531 1 92.25 280 GLY B CA 1
ATOM 4940 C C . GLY B 1 280 ? 22.781 7.754 25.188 1 92.25 280 GLY B C 1
ATOM 4941 O O . GLY B 1 280 ? 22.328 6.941 24.375 1 92.25 280 GLY B O 1
ATOM 4942 N N . LEU B 1 281 ? 22.109 8.609 25.844 1 91.88 281 LEU B N 1
ATOM 4943 C CA . LEU B 1 281 ? 20.656 8.625 25.734 1 91.88 281 LEU B CA 1
ATOM 4944 C C . LEU B 1 281 ? 20.219 9.055 24.344 1 91.88 281 LEU B C 1
ATOM 4946 O O . LEU B 1 281 ? 19.344 8.438 23.734 1 91.88 281 LEU B O 1
ATOM 4950 N N . PRO B 1 282 ? 20.828 10.055 23.797 1 91.88 282 PRO B N 1
ATOM 4951 C CA . PRO B 1 282 ? 20.453 10.445 22.438 1 91.88 282 PRO B CA 1
ATOM 4952 C C . PRO B 1 282 ? 20.609 9.312 21.422 1 91.88 282 PRO B C 1
ATOM 4954 O O . PRO B 1 282 ? 19.797 9.18 20.5 1 91.88 282 PRO B O 1
ATOM 4957 N N . LEU B 1 283 ? 21.641 8.531 21.562 1 93 283 LEU B N 1
ATOM 4958 C CA . LEU B 1 283 ? 21.875 7.391 20.688 1 93 283 LEU B CA 1
ATOM 4959 C C . LEU B 1 283 ? 20.781 6.34 20.859 1 93 283 LEU B C 1
ATOM 4961 O O . LEU B 1 283 ? 20.234 5.84 19.859 1 93 283 LEU B O 1
ATOM 4965 N N . ASN B 1 284 ? 20.5 6.074 22.094 1 94.12 284 ASN B N 1
ATOM 4966 C CA . ASN B 1 284 ? 19.453 5.098 22.391 1 94.12 284 ASN B CA 1
ATOM 4967 C C . ASN B 1 284 ? 18.094 5.559 21.875 1 94.12 284 ASN B C 1
ATOM 4969 O O . ASN B 1 284 ? 17.297 4.75 21.391 1 94.12 284 ASN B O 1
ATOM 4973 N N . ASN B 1 285 ? 17.844 6.84 22.016 1 93.19 285 ASN B N 1
ATOM 4974 C CA . ASN B 1 285 ? 16.594 7.406 21.5 1 93.19 285 ASN B CA 1
ATOM 4975 C C . ASN B 1 285 ? 16.5 7.281 19.984 1 93.19 285 ASN B C 1
ATOM 4977 O O . ASN B 1 285 ? 15.43 6.996 19.453 1 93.19 285 ASN B O 1
ATOM 4981 N N . GLU B 1 286 ? 17.609 7.504 19.391 1 93.44 286 GLU B N 1
ATOM 4982 C CA . GLU B 1 286 ? 17.641 7.375 17.938 1 93.44 286 GLU B CA 1
ATOM 4983 C C . GLU B 1 286 ? 17.375 5.938 17.5 1 93.44 286 GLU B C 1
ATOM 4985 O O . GLU B 1 286 ? 16.609 5.688 16.562 1 93.44 286 GLU B O 1
ATOM 4990 N N . LEU B 1 287 ? 18 5.008 18.156 1 95.06 287 LEU B N 1
ATOM 4991 C CA . LEU B 1 287 ? 17.797 3.592 17.859 1 95.06 287 LEU B CA 1
ATOM 4992 C C . LEU B 1 287 ? 16.344 3.189 18.078 1 95.06 287 LEU B C 1
ATOM 4994 O O . LEU B 1 287 ? 15.773 2.455 17.281 1 95.06 287 LEU B O 1
ATOM 4998 N N . SER B 1 288 ? 15.781 3.658 19.125 1 95.12 288 SER B N 1
ATOM 4999 C CA . SER B 1 288 ? 14.383 3.371 19.422 1 95.12 288 SER B CA 1
ATOM 5000 C C . SER B 1 288 ? 13.461 3.967 18.375 1 95.12 288 SER B C 1
ATOM 5002 O O . SER B 1 288 ? 12.5 3.32 17.938 1 95.12 288 SER B O 1
ATOM 5004 N N . SER B 1 289 ? 13.773 5.18 17.984 1 93.94 289 SER B N 1
ATOM 5005 C CA . SER B 1 289 ? 12.977 5.844 16.969 1 93.94 289 SER B CA 1
ATOM 5006 C C . SER B 1 289 ? 13.016 5.07 15.648 1 93.94 289 SER B C 1
ATOM 5008 O O . SER B 1 289 ? 11.977 4.863 15.016 1 93.94 289 SER B O 1
ATOM 5010 N N . TYR B 1 290 ? 14.164 4.637 15.297 1 95.62 290 TYR B N 1
ATOM 5011 C CA . TYR B 1 290 ? 14.32 3.859 14.07 1 95.62 290 TYR B CA 1
ATOM 5012 C C . TYR B 1 290 ? 13.562 2.541 14.156 1 95.62 290 TYR B C 1
ATOM 5014 O O . TYR B 1 290 ? 12.797 2.193 13.258 1 95.62 290 TYR B O 1
ATOM 5022 N N . ASN B 1 291 ? 13.75 1.867 15.297 1 95.69 291 ASN B N 1
ATOM 5023 C CA . ASN B 1 291 ? 13.109 0.571 15.484 1 95.69 291 ASN B CA 1
ATOM 5024 C C . ASN B 1 291 ? 11.586 0.69 15.445 1 95.69 291 ASN B C 1
ATOM 5026 O O . ASN B 1 291 ? 10.906 -0.194 14.93 1 95.69 291 ASN B O 1
ATOM 5030 N N . ASN B 1 292 ? 11.109 1.756 15.945 1 93.25 292 ASN B N 1
ATOM 5031 C CA . ASN B 1 292 ? 9.672 1.983 15.984 1 93.25 292 ASN B CA 1
ATOM 5032 C C . ASN B 1 292 ? 9.109 2.312 14.609 1 93.25 292 ASN B C 1
ATOM 5034 O O . ASN B 1 292 ? 7.898 2.244 14.391 1 93.25 292 ASN B O 1
ATOM 5038 N N . SER B 1 293 ? 9.977 2.664 13.727 1 94.56 293 SER B N 1
ATOM 5039 C CA . SER B 1 293 ? 9.523 3.061 12.398 1 94.56 293 SER B CA 1
ATOM 5040 C C . SER B 1 293 ? 9.461 1.863 11.453 1 94.56 293 SER B C 1
ATOM 5042 O O . SER B 1 293 ? 8.922 1.961 10.352 1 94.56 293 SER B O 1
ATOM 5044 N N . LEU B 1 294 ? 9.977 0.754 11.836 1 96.19 294 LEU B N 1
ATOM 5045 C CA . LEU B 1 294 ? 10.086 -0.42 10.977 1 96.19 294 LEU B CA 1
ATOM 5046 C C . LEU B 1 294 ? 8.711 -1.057 10.758 1 96.19 294 LEU B C 1
ATOM 5048 O O . LEU B 1 294 ? 7.809 -0.892 11.586 1 96.19 294 LEU B O 1
ATOM 5052 N N . SER B 1 295 ? 8.539 -1.694 9.633 1 94.81 295 SER B N 1
ATOM 5053 C CA . SER B 1 295 ? 7.301 -2.391 9.289 1 94.81 295 SER B CA 1
ATOM 5054 C C . SER B 1 295 ? 7.566 -3.846 8.922 1 94.81 295 SER B C 1
ATOM 5056 O O . SER B 1 295 ? 8.68 -4.199 8.531 1 94.81 295 SER B O 1
ATOM 5058 N N . ASP B 1 296 ? 6.527 -4.637 9.039 1 94.44 296 ASP B N 1
ATOM 5059 C CA . ASP B 1 296 ? 6.629 -6.07 8.773 1 94.44 296 ASP B CA 1
ATOM 5060 C C . ASP B 1 296 ? 6.668 -6.348 7.273 1 94.44 296 ASP B C 1
ATOM 5062 O O . ASP B 1 296 ? 5.773 -5.926 6.535 1 94.44 296 ASP B O 1
ATOM 5066 N N . VAL B 1 297 ? 7.594 -7.105 6.898 1 95.56 297 VAL B N 1
ATOM 5067 C CA . VAL B 1 297 ? 7.863 -7.371 5.488 1 95.56 297 VAL B CA 1
ATOM 5068 C C . VAL B 1 297 ? 6.703 -8.156 4.879 1 95.56 297 VAL B C 1
ATOM 5070 O O . VAL B 1 297 ? 6.227 -7.828 3.793 1 95.56 297 VAL B O 1
ATOM 5073 N N . ASP B 1 298 ? 6.23 -9.195 5.551 1 94.31 298 ASP B N 1
ATOM 5074 C CA . ASP B 1 298 ? 5.172 -10.047 5.016 1 94.31 298 ASP B CA 1
ATOM 5075 C C . ASP B 1 298 ? 3.879 -9.258 4.82 1 94.31 298 ASP B C 1
ATOM 5077 O O . ASP B 1 298 ? 3.184 -9.438 3.818 1 94.31 298 ASP B O 1
ATOM 5081 N N . GLU B 1 299 ? 3.586 -8.414 5.695 1 93.19 299 GLU B N 1
ATOM 5082 C CA . GLU B 1 299 ? 2.398 -7.57 5.586 1 93.19 299 GLU B CA 1
ATOM 5083 C C . GLU B 1 299 ? 2.508 -6.613 4.402 1 93.19 299 GLU B C 1
ATOM 5085 O O . GLU B 1 299 ? 1.529 -6.387 3.688 1 93.19 299 GLU B O 1
ATOM 5090 N N . LEU B 1 300 ? 3.686 -6.102 4.262 1 95.38 300 LEU B N 1
ATOM 5091 C CA . LEU B 1 300 ? 3.908 -5.164 3.166 1 95.38 300 LEU B CA 1
ATOM 5092 C C . LEU B 1 300 ? 3.812 -5.871 1.818 1 95.38 300 LEU B C 1
ATOM 5094 O O . LEU B 1 300 ? 3.287 -5.312 0.854 1 95.38 300 LEU B O 1
ATOM 5098 N N . LEU B 1 301 ? 4.258 -7.078 1.771 1 96.31 301 LEU B N 1
ATOM 5099 C CA . LEU B 1 301 ? 4.172 -7.852 0.539 1 96.31 301 LEU B CA 1
ATOM 5100 C C . LEU B 1 301 ? 2.717 -8.148 0.184 1 96.31 301 LEU B C 1
ATOM 5102 O O . LEU B 1 301 ? 2.32 -8.023 -0.978 1 96.31 301 LEU B O 1
ATOM 5106 N N . LYS B 1 302 ? 1.925 -8.414 1.14 1 92.88 302 LYS B N 1
ATOM 5107 C CA . LYS B 1 302 ? 0.521 -8.758 0.935 1 92.88 302 LYS B CA 1
ATOM 5108 C C . LYS B 1 302 ? -0.278 -7.547 0.459 1 92.88 302 LYS B C 1
ATOM 5110 O O . LYS B 1 302 ? -1.358 -7.695 -0.115 1 92.88 302 LYS B O 1
ATOM 5115 N N . SER B 1 303 ? 0.236 -6.402 0.72 1 91.5 303 SER B N 1
ATOM 5116 C CA . SER B 1 303 ? -0.478 -5.188 0.335 1 91.5 303 SER B CA 1
ATOM 5117 C C . SER B 1 303 ? 0.245 -4.453 -0.788 1 91.5 303 SER B C 1
ATOM 5119 O O . SER B 1 303 ? -0.047 -3.287 -1.064 1 91.5 303 SER B O 1
ATOM 5121 N N . ASN B 1 304 ? 1.192 -5.117 -1.407 1 94.88 304 ASN B N 1
ATOM 5122 C CA . ASN B 1 304 ? 2.006 -4.5 -2.451 1 94.88 304 ASN B CA 1
ATOM 5123 C C . ASN B 1 304 ? 1.187 -4.223 -3.707 1 94.88 304 ASN B C 1
ATOM 5125 O O . ASN B 1 304 ? 0.5 -5.109 -4.215 1 94.88 304 ASN B O 1
ATOM 5129 N N . THR B 1 305 ? 1.236 -2.988 -4.215 1 92.38 305 THR B N 1
ATOM 5130 C CA . THR B 1 305 ? 0.468 -2.607 -5.395 1 92.38 305 THR B CA 1
ATOM 5131 C C . THR B 1 305 ? 1.395 -2.158 -6.523 1 92.38 305 THR B C 1
ATOM 5133 O O . THR B 1 305 ? 0.955 -1.504 -7.469 1 92.38 305 THR B O 1
ATOM 5136 N N . GLY B 1 306 ? 2.678 -2.494 -6.41 1 93.75 306 GLY B N 1
ATOM 5137 C CA . GLY B 1 306 ? 3.666 -2.014 -7.363 1 93.75 306 GLY B CA 1
ATOM 5138 C C . GLY B 1 306 ? 3.719 -2.842 -8.633 1 93.75 306 GLY B C 1
ATOM 5139 O O . GLY B 1 306 ? 4.742 -2.873 -9.32 1 93.75 306 GLY B O 1
ATOM 5140 N N . PHE B 1 307 ? 2.594 -3.473 -9.016 1 95.94 307 PHE B N 1
ATOM 5141 C CA . PHE B 1 307 ? 2.631 -4.387 -10.156 1 95.94 307 PHE B CA 1
ATOM 5142 C C . PHE B 1 307 ? 1.992 -3.746 -11.383 1 95.94 307 PHE B C 1
ATOM 5144 O O . PHE B 1 307 ? 1.761 -4.418 -12.391 1 95.94 307 PHE B O 1
ATOM 5151 N N . ARG B 1 308 ? 1.779 -2.5 -11.422 1 91.81 308 ARG B N 1
ATOM 5152 C CA . ARG B 1 308 ? 0.99 -1.847 -12.461 1 91.81 308 ARG B CA 1
ATOM 5153 C C . ARG B 1 308 ? 1.744 -1.817 -13.789 1 91.81 308 ARG B C 1
ATOM 5155 O O . ARG B 1 308 ? 1.135 -1.702 -14.852 1 91.81 308 ARG B O 1
ATOM 5162 N N . SER B 1 309 ? 3.055 -1.894 -13.758 1 91.88 309 SER B N 1
ATOM 5163 C CA . SER B 1 309 ? 3.838 -1.879 -14.984 1 91.88 309 SER B CA 1
ATOM 5164 C C . SER B 1 309 ? 3.979 -3.281 -15.57 1 91.88 309 SER B C 1
ATOM 5166 O O . SER B 1 309 ? 4.559 -3.457 -16.641 1 91.88 309 SER B O 1
ATOM 5168 N N . CYS B 1 310 ? 3.48 -4.254 -14.867 1 96.44 310 CYS B N 1
ATOM 5169 C CA . CYS B 1 310 ? 3.535 -5.629 -15.359 1 96.44 310 CYS B CA 1
ATOM 5170 C C . CYS B 1 310 ? 2.736 -5.781 -16.641 1 96.44 310 CYS B C 1
ATOM 5172 O O . CYS B 1 310 ? 1.567 -5.391 -16.703 1 96.44 310 CYS B O 1
ATOM 5174 N N . PRO B 1 311 ? 3.318 -6.371 -17.656 1 96.19 311 PRO B N 1
ATOM 5175 C CA . PRO B 1 311 ? 2.613 -6.523 -18.922 1 96.19 311 PRO B CA 1
ATOM 5176 C C . PRO B 1 311 ? 1.311 -7.309 -18.781 1 96.19 311 PRO B C 1
ATOM 5178 O O . PRO B 1 311 ? 0.319 -6.984 -19.453 1 96.19 311 PRO B O 1
ATOM 5181 N N . LEU B 1 312 ? 1.298 -8.328 -17.984 1 97.88 312 LEU B N 1
ATOM 5182 C CA . LEU B 1 312 ? 0.081 -9.109 -17.797 1 97.88 312 LEU B CA 1
ATOM 5183 C C . LEU B 1 312 ? -0.998 -8.281 -17.109 1 97.88 312 LEU B C 1
ATOM 5185 O O . LEU B 1 312 ? -2.189 -8.469 -17.359 1 97.88 312 LEU B O 1
ATOM 5189 N N . PHE B 1 313 ? -0.62 -7.363 -16.297 1 98.06 313 PHE B N 1
ATOM 5190 C CA . PHE B 1 313 ? -1.595 -6.461 -15.688 1 98.06 313 PHE B CA 1
ATOM 5191 C C . PHE B 1 313 ? -2.148 -5.492 -16.734 1 98.06 313 PHE B C 1
ATOM 5193 O O . PHE B 1 313 ? -3.328 -5.145 -16.688 1 98.06 313 PHE B O 1
ATOM 5200 N N . THR B 1 314 ? -1.281 -5.004 -17.547 1 97.19 314 THR B N 1
ATOM 5201 C CA . THR B 1 314 ? -1.742 -4.156 -18.641 1 97.19 314 THR B CA 1
ATOM 5202 C C . THR B 1 314 ? -2.828 -4.855 -19.453 1 97.19 314 THR B C 1
ATOM 5204 O O . THR B 1 314 ? -3.82 -4.234 -19.828 1 97.19 314 THR B O 1
ATOM 5207 N N . LYS B 1 315 ? -2.607 -6.098 -19.688 1 97.38 315 LYS B N 1
ATOM 5208 C CA . LYS B 1 315 ? -3.605 -6.906 -20.375 1 97.38 315 LYS B CA 1
ATOM 5209 C C . LYS B 1 315 ? -4.902 -6.984 -19.578 1 97.38 315 LYS B C 1
ATOM 5211 O O . LYS B 1 315 ? -5.992 -6.82 -20.141 1 97.38 315 LYS B O 1
ATOM 5216 N N . LEU B 1 316 ? -4.781 -7.266 -18.328 1 98.12 316 LEU B N 1
ATOM 5217 C CA . LEU B 1 316 ? -5.941 -7.348 -17.438 1 98.12 316 LEU B CA 1
ATOM 5218 C C . LEU B 1 316 ? -6.707 -6.027 -17.438 1 98.12 316 LEU B C 1
ATOM 5220 O O . LEU B 1 316 ? -7.938 -6.02 -17.547 1 98.12 316 LEU B O 1
ATOM 5224 N N . ARG B 1 317 ? -6.031 -4.934 -17.297 1 97.56 317 ARG B N 1
ATOM 5225 C CA . ARG B 1 317 ? -6.645 -3.609 -17.297 1 97.56 317 ARG B CA 1
ATOM 5226 C C . ARG B 1 317 ? -7.395 -3.35 -18.594 1 97.56 317 ARG B C 1
ATOM 5228 O O . ARG B 1 317 ? -8.5 -2.811 -18.578 1 97.56 317 ARG B O 1
ATOM 5235 N N . ALA B 1 318 ? -6.789 -3.715 -19.688 1 97.38 318 ALA B N 1
ATOM 5236 C CA . ALA B 1 318 ? -7.43 -3.559 -20.984 1 97.38 318 ALA B CA 1
ATOM 5237 C C . ALA B 1 318 ? -8.734 -4.355 -21.062 1 97.38 318 ALA B C 1
ATOM 5239 O O . ALA B 1 318 ? -9.727 -3.887 -21.625 1 97.38 318 ALA B O 1
ATOM 5240 N N . ASP B 1 319 ? -8.719 -5.527 -20.562 1 97.5 319 ASP B N 1
ATOM 5241 C CA . ASP B 1 319 ? -9.922 -6.352 -20.531 1 97.5 319 ASP B CA 1
ATOM 5242 C C . ASP B 1 319 ? -11.023 -5.691 -19.703 1 97.5 319 ASP B C 1
ATOM 5244 O O . ASP B 1 319 ? -12.203 -5.742 -20.062 1 97.5 319 ASP B O 1
ATOM 5248 N N . ILE B 1 320 ? -10.648 -5.125 -18.578 1 97.62 320 ILE B N 1
ATOM 5249 C CA . ILE B 1 320 ? -11.617 -4.441 -17.719 1 97.62 320 ILE B CA 1
ATOM 5250 C C . ILE B 1 320 ? -12.242 -3.275 -18.484 1 97.62 320 ILE B C 1
ATOM 5252 O O . ILE B 1 320 ? -13.469 -3.104 -18.469 1 97.62 320 ILE B O 1
ATOM 5256 N N . VAL B 1 321 ? -11.414 -2.49 -19.141 1 96.81 321 VAL B N 1
ATOM 5257 C CA . VAL B 1 321 ? -11.891 -1.338 -19.891 1 96.81 321 VAL B CA 1
ATOM 5258 C C . VAL B 1 321 ? -12.867 -1.797 -20.969 1 96.81 321 VAL B C 1
ATOM 5260 O O . VAL B 1 321 ? -13.953 -1.225 -21.125 1 96.81 321 VAL B O 1
ATOM 5263 N N . ARG B 1 322 ? -12.516 -2.811 -21.656 1 95.81 322 ARG B N 1
ATOM 5264 C CA . ARG B 1 322 ? -13.367 -3.344 -22.719 1 95.81 322 ARG B CA 1
ATOM 5265 C C . ARG B 1 322 ? -14.695 -3.844 -22.156 1 95.81 322 ARG B C 1
ATOM 5267 O O . ARG B 1 322 ? -15.75 -3.615 -22.75 1 95.81 322 ARG B O 1
ATOM 5274 N N . MET B 1 323 ? -14.602 -4.52 -21.078 1 95.62 323 MET B N 1
ATOM 5275 C CA . MET B 1 323 ? -15.781 -5.102 -20.438 1 95.62 323 MET B CA 1
ATOM 5276 C C . MET B 1 323 ? -16.734 -4.008 -19.969 1 95.62 323 MET B C 1
ATOM 5278 O O . MET B 1 323 ? -17.953 -4.148 -20.109 1 95.62 323 MET B O 1
ATOM 5282 N N . LEU B 1 324 ? -16.234 -2.926 -19.453 1 92.88 324 LEU B N 1
ATOM 5283 C CA . LEU B 1 324 ? -17.062 -1.867 -18.875 1 92.88 324 LEU B CA 1
ATOM 5284 C C . LEU B 1 324 ? -17.594 -0.945 -19.969 1 92.88 324 LEU B C 1
ATOM 5286 O O . LEU B 1 324 ? -18.562 -0.209 -19.75 1 92.88 324 LEU B O 1
ATOM 5290 N N . GLU B 1 325 ? -16.984 -0.857 -21.078 1 87.5 325 GLU B N 1
ATOM 5291 C CA . GLU B 1 325 ? -17.453 -0.043 -22.203 1 87.5 325 GLU B CA 1
ATOM 5292 C C . GLU B 1 325 ? -18.594 -0.723 -22.938 1 87.5 325 GLU B C 1
ATOM 5294 O O . GLU B 1 325 ? -19.359 -0.068 -23.656 1 87.5 325 GLU B O 1
ATOM 5299 N N . ASN B 1 326 ? -18.75 -1.934 -22.828 1 74.25 326 ASN B N 1
ATOM 5300 C CA . ASN B 1 326 ? -19.844 -2.662 -23.469 1 74.25 326 ASN B CA 1
ATOM 5301 C C . ASN B 1 326 ? -21.094 -2.656 -22.594 1 74.25 326 ASN B C 1
ATOM 5303 O O . ASN B 1 326 ? -22.219 -2.594 -23.125 1 74.25 326 ASN B O 1
#

Organism: NCBI:txid28139

Sequence (652 aa):
MGKRLVQNITSEYFEAISALHKRNRVMVYVEGYDDIPFWRSIFDEFETPDRRFEISTPARNDLAKGKKVVLQFADQAGKSLILCVDSDFDYLFGDLSSQSRTVNHTPYLLQTYTYAIENYLCYPPSLHSVCVRATKKDAHIFDFEEFMAEYSRTIYPLFVWYAYAARVDRPTIFTLADFRNTVKINYINVEDNGEDTLEWLGKQVAKRLRFLRAKHQKRLPEVDKFDAYLREKGVVPEETHLYMQGHALLDNVVSVLVGTVCNALRKMAVGQILGSSRQGLPLNNELSSYNNSLSDVDELLKSNTGFRSCPLFTKLRADIVRMLENMGKRLVQNITSEYFEAISALHKRNRVMVYVEGYDDIPFWRSIFDEFETPDRRFEISTPARNDLAKGKKVVLQFADQAGKSLILCVDSDFDYLFGDLSSQSRTVNHTPYLLQTYTYAIENYLCYPPSLHSVCVRATKKDAHIFDFEEFMAEYSRTIYPLFVWYAYAARVDRPTIFTLADFRNTVKINYINVEDNGEDTLEWLGKQVAKRLRFLRAKHQKRLPEVDKFDAYLREKGVVPEETHLYMQGHALLDNVVSVLVGTVCNALRKMAVGQILGSSRQGLPLNNELSSYNNSLSDVDELLKSNTGFRSCPLFTKLRADIVRMLEN

Solvent-accessible surface area (backbone atoms only — not comparable to full-atom values): 34658 Å² total; per-residue (Å²): 128,71,76,62,55,63,57,50,50,60,50,47,54,54,48,54,67,49,61,73,75,74,39,47,68,24,39,31,32,30,33,42,62,79,46,33,37,58,51,47,66,58,51,59,76,68,51,49,90,57,32,41,77,35,44,38,54,58,94,45,57,69,62,66,64,31,59,71,55,52,56,72,43,53,87,68,33,40,90,54,28,32,37,42,39,64,20,52,56,28,62,79,46,39,74,75,40,73,66,18,34,49,60,74,63,42,64,48,43,45,54,47,60,24,11,22,68,42,28,44,38,57,30,42,88,28,49,63,59,52,34,18,48,22,47,51,40,53,70,91,68,60,57,51,52,62,39,49,26,52,50,12,43,54,45,31,71,57,47,48,50,40,53,45,17,54,72,73,70,38,48,81,80,38,36,68,68,58,51,43,69,52,70,47,51,91,66,71,47,53,90,62,54,25,51,68,44,50,53,51,43,42,52,46,42,51,54,52,48,54,51,50,46,66,75,39,54,88,48,46,69,57,51,52,52,48,50,52,50,41,45,73,73,65,58,48,46,52,52,35,62,36,55,38,64,21,66,51,43,39,65,31,34,48,48,47,51,51,49,50,52,32,51,53,41,39,49,50,52,50,50,51,58,68,68,28,73,49,57,70,66,62,34,52,50,48,52,50,53,53,62,69,60,47,47,61,59,70,62,48,42,76,65,40,74,62,31,72,83,37,68,56,44,49,50,44,51,50,50,51,53,55,60,72,72,106,127,73,76,64,55,63,56,50,50,60,51,46,55,55,48,56,68,47,60,76,76,69,40,47,67,25,39,32,31,29,32,42,63,80,45,32,37,57,50,47,67,58,49,58,76,68,51,48,90,57,33,40,76,35,43,39,54,56,95,47,57,70,61,64,62,31,59,71,57,52,58,71,43,53,88,67,34,39,91,54,27,34,38,41,37,64,20,52,55,27,60,81,46,40,74,74,41,73,64,18,35,48,60,74,63,42,65,50,43,45,54,47,61,25,10,22,70,44,27,46,38,57,30,42,87,28,49,63,57,52,34,19,46,22,49,50,41,53,68,90,68,61,58,50,50,62,39,49,26,52,50,13,44,55,46,31,72,59,46,49,49,39,54,46,16,54,71,72,70,37,47,81,79,38,35,68,68,59,50,44,69,51,70,47,50,91,64,71,48,54,91,64,54,25,51,68,42,50,53,51,43,42,52,46,43,51,53,53,47,52,50,50,48,66,74,40,54,89,48,46,68,59,51,52,52,48,50,52,50,41,45,73,73,64,59,48,46,52,52,35,63,38,56,39,62,21,66,51,43,39,65,30,36,47,48,47,52,52,49,50,52,32,51,53,40,38,51,52,52,52,48,52,58,69,69,27,73,49,59,69,66,63,35,52,50,49,52,49,54,54,62,70,60,47,47,62,58,71,62,47,41,76,65,41,74,62,31,72,82,37,67,56,44,48,52,45,53,50,50,50,53,55,59,73,73,104

InterPro domains:
  IPR029492 Domain of unknown function DUF4435 [PF14491] (24-266)

Foldseek 3Di:
DPVVVVVVVVVVVVVVVCPDQQAQEAEEAEFDDLVQLVVVVVCVVVDDSRYDYDYDHDPDPVSHGGDVRLLVCLVVAALRYAYEYECQCLLLCCVLDPVSVSQVPRASRFYLSFRGVLLLLLPQVQLLVLLCQFQVFNDCLARRLVLLLLLLLLQVLVLLQCVLCVSVVNCVLPHPVNSLVLSFFQDADSNVNRPVRSVVSNVSNVVVNVVSCVVPVVCVVVSVVSVVSSVVSPDDSSSNSRNDDNCSCNVRPRCNVSVVVSVVSNVVVLVVLVPDPDDDPVSVVVVVVSVVSGDDSSVSSSNRPPNCPPPSNVVSSVSVVVSNVD/DPVVVVVVVVVVVVVVVCPPQVAQEAEEAEFDDLVQLVVVVVCVVVDDSNYDYDYYHDPDPVSHGGDVRLLVCLVVAALRYAYEYECQCLLLCCVLDPVSVSQVPRASYFYLSFRGVLLLLLPQVQLLVLLCQFQVFNDCLARRLVLLLLLLLLQVLVLLQCVLCVSVVNCVLPHLVNSLVLSFFQDADSNVNRPVRSVVSNVSNVVVNVVSCVVPVVCVVVSVVSVVSSVVSPDDSSSNSRHDDNCSCNVGPRCNVSVVVSVVSNVVVLVVLVPDPDDDPVSVVVVVVSVVSGDDSSVSSSNRPPNCPPPSNVVSSVSVVVSNVD

pLDDT: mean 91.51, std 15.8, range [23.0, 98.81]

Radius of gyration: 27.72 Å; Cα contacts (8 Å, |Δi|>4): 933; chains: 2; bounding box: 88×86×55 Å

Nearest PDB structures (foldseek):
  3b48-assembly2_D  TM=3.442E-01  e=2.368E+00  Enterococcus faecalis V583
  8aud-assembly2_B  TM=1.681E-01  e=6.360E+00  Corynebacterium glutamicum ATCC 13032
  8aud-assembly1_A  TM=1.726E-01  e=8.434E+00  Corynebacterium glutamicum ATCC 13032
  3mtq-assembly1_B  TM=2.860E-01  e=3.575E+00  Klebsiella pneumoniae subsp. pneumoniae MGH 78578
  4f2g-assembly1_A  TM=2.799E-01  e=9.977E+00  Burkholderia thailandensis E264

Secondary structure (DSSP, 8-state):
--HHHHHHHHHHHHHHHHHSS--EEEEEE-SSTTHHHHHHHHHGGG-BTTEEEEEES---TT---SHHHHHTTGGG-BTTEEEEE--TTHHHHTTSSHHHHHHHHSTTEEE-SSSSHHHHHT-GGGHHHHHHHHHS-------HHHHHHHHHHHHHHHHHHHHHHHHTT-TTSS-HHHHHHHH------TTTTTHHHHHHHHHHHHHHHHHHHHHTGGGHHHHHHHHHHHHHTT--GGGGGGTS-HHHHIIIIIHHHHHHHHHHHHHHHHHHHHTSS--HHHHHHHHHHHHHH---HHHHHHT--TTTT-HHHHHHHHHHHHHHH-/--HHHHHHHHHHHHHHHTTSS--EEEEEE-SSTTHHHHHHHHHGGG-BTTEEEEEES---TT---SHHHHHTTGGG-BTTEEEEE--TTHHHHTTSSHHHHHHHHSTTEEE-SSSSHHHHHT-GGGHHHHHHHHHS-------HHHHHHHHHHHHHHHHHHHHHHHHTT-TTSS-HHHHHHHH------TTTTTHHHHHHHHHHHHHHHHHHHHHTGGGHHHHHHHHHHHHHTT--GGGGGGTS-HHHHIIIIIHHHHHHHHHHHHHHHHHHHHTSS--SHHHHHHHHHHHHH---HHHHHHT--TTTT-HHHHHHHHHHHHHHH-